Protein AF-J0LMC0-F1 (afdb_monomer)

Secondary structure (DSSP, 8-state):
------HHHHHHHHHHHHHHHHHHHHHHHHHHHHHHT-EEEEEEETTEEEEEEE--SSHHHHHHHTT-PPPTT-EEEETTTTS--TT-EEEEE--EEEEEEETTEEEEEEE--SBHHHHHHHHHTT-SS-S-EEEE--S-TTTGGGT-BS-SSS-EEEEETTEEEEES--SSBHHHHHHHTT-PPPTT-EEEEEEETTEEEEEEE-EEEEEEEEEEEEPPPEEEEEEEEEETT-EEEEE--B-EEEEEEEEEEEETTEEEEEEEEEEEEEEPPBPEEEEEEEE------PPPPP------------------------------------------------TTTHHHHHHHHHHHHHHHHHHHHHHHHHHHHHHHHHHHHHHHHHHHHHHHHHHHHHHT--BT--HHHHHHHHHHHHHHTT--THHHHHHHHHHHHHHTT-TT-B-TTT--BTTTTBSSGGGGGGT-TTTTTBHHHHHHHHHHHHHHHHSSHHHHHHHHHHHS--

Sequence (506 aa):
MARRWTPQRFIRNRRLRIIVCAAVTVLAAIIAFCTVSVKTVKLSYNGKVSTVHTTAVTAQGMLREQGIRTKTHDFITSDSGDILSNGSTVTVRTAYQSTITIDGQVVNFWTYATDASQILSFFKQNEENAVKVSVDINNIYNTLTGGFTISSRGSAYLQVDGQKIKIDDGNTTAAAVLDAHSIQLGKDDRVNVIQSSGETILRVQRVSYTTSTKQVPLPYATQYVEDPSLDEGVRTVSQAGKEGSEIQTFRNVVVDGAVESSVMVKQAVTSYAVNEVITIGTKKKQEPQAAAPKTDDTSKNTGAQPTPSAGPSQDPQPSSSPSGPSGPSQPSQSGKPDKLADGKNQDTAKKAEADRKAEAAKKAEEQRKAAEEKQKKEAVEKARRDAAEAQKKQAQQQAGSTWHATPAQARIYGQAAAAQYGWTGNEWQAVAWLFNKESGWRWDASNRSSGAYGIPQALPGSKMATSGADWHDNAATQINWGLNYIKNRYGTPSKAKAFHLTHNWY

Nearest PDB structures (foldseek):
  5e27-assembly2_B  TM=4.060E-01  e=3.311E-10  Mycobacterium tuberculosis
  6oh1-assembly1_A  TM=6.834E-01  e=1.426E-06  Streptococcus pneumoniae
  4fzq-assembly1_F  TM=7.557E-01  e=1.384E-05  Streptococcus suis 98HAH33
  3eo5-assembly1_A  TM=4.902E-01  e=4.321E-06  Mycobacterium tuberculosis
  4fum-assembly1_A-2  TM=5.889E-01  e=5.103E-06  Staphylococcus epidermidis RP62A

Structure (mmCIF, N/CA/C/O backbone):
data_AF-J0LMC0-F1
#
_entry.id   AF-J0LMC0-F1
#
loop_
_atom_site.group_PDB
_atom_site.id
_atom_site.type_symbol
_atom_site.label_atom_id
_atom_site.label_alt_id
_atom_site.label_comp_id
_atom_site.label_asym_id
_atom_site.label_entity_id
_atom_site.label_seq_id
_atom_site.pdbx_PDB_ins_code
_atom_site.Cartn_x
_atom_site.Cartn_y
_atom_site.Cartn_z
_atom_site.occupancy
_atom_site.B_iso_or_equiv
_atom_site.auth_seq_id
_atom_site.auth_comp_id
_atom_site.auth_asym_id
_atom_site.auth_atom_id
_atom_site.pdbx_PDB_model_num
ATOM 1 N N . MET A 1 1 ? -38.983 -61.333 68.456 1.00 45.31 1 MET A N 1
ATOM 2 C CA . MET A 1 1 ? -37.759 -61.169 67.635 1.00 45.31 1 MET A CA 1
ATOM 3 C C . MET A 1 1 ? -37.323 -59.705 67.641 1.00 45.31 1 MET A C 1
ATOM 5 O O . MET A 1 1 ? -37.852 -58.909 66.875 1.00 45.31 1 MET A O 1
ATOM 9 N N . ALA A 1 2 ? -36.406 -59.323 68.535 1.00 46.19 2 ALA A N 1
ATOM 10 C CA . ALA A 1 2 ? -35.878 -57.961 68.600 1.00 46.19 2 ALA A CA 1
ATOM 11 C C . ALA A 1 2 ? -34.894 -57.730 67.438 1.00 46.19 2 ALA A C 1
ATOM 13 O O . ALA A 1 2 ? -33.805 -58.306 67.413 1.00 46.19 2 ALA A O 1
ATOM 14 N N . ARG A 1 3 ? -35.280 -56.914 66.446 1.00 56.12 3 ARG A N 1
ATOM 15 C CA . ARG A 1 3 ? -34.370 -56.483 65.373 1.00 56.12 3 ARG A CA 1
ATOM 16 C C . ARG A 1 3 ? -33.271 -55.626 66.002 1.00 56.12 3 ARG A C 1
ATOM 18 O O . ARG A 1 3 ? -33.519 -54.484 66.372 1.00 56.12 3 ARG A O 1
ATOM 25 N N . ARG A 1 4 ? -32.061 -56.181 66.134 1.00 55.47 4 ARG A N 1
ATOM 26 C CA . ARG A 1 4 ? -30.864 -55.447 66.569 1.00 55.47 4 ARG A CA 1
ATOM 27 C C . ARG A 1 4 ? -30.650 -54.252 65.635 1.00 55.47 4 ARG A C 1
ATOM 29 O O . ARG A 1 4 ? -30.302 -54.415 64.467 1.00 55.47 4 ARG A O 1
ATOM 36 N N . TRP A 1 5 ? -30.903 -53.054 66.149 1.00 55.53 5 TRP A N 1
ATOM 37 C CA . TRP A 1 5 ? -30.676 -51.790 65.461 1.00 55.53 5 TRP A CA 1
ATOM 38 C C . TRP A 1 5 ? -29.162 -51.579 65.343 1.00 55.53 5 TRP A C 1
ATOM 40 O O . TRP A 1 5 ? -28.503 -51.216 66.309 1.00 55.53 5 TRP A O 1
ATOM 50 N N . THR A 1 6 ? -28.573 -51.904 64.189 1.00 61.72 6 THR A N 1
ATOM 51 C CA . THR A 1 6 ? -27.121 -51.773 63.981 1.00 61.72 6 THR A CA 1
ATOM 52 C C . THR A 1 6 ? -26.752 -50.308 63.695 1.00 61.72 6 THR A C 1
ATOM 54 O O . THR A 1 6 ? -27.121 -49.811 62.620 1.00 61.72 6 THR A O 1
ATOM 57 N N . PRO A 1 7 ? -25.971 -49.628 64.560 1.00 65.62 7 PRO A N 1
ATOM 58 C CA . PRO A 1 7 ? -25.590 -48.217 64.390 1.00 65.62 7 PRO A CA 1
ATOM 59 C C . PRO A 1 7 ? -24.841 -47.946 63.077 1.00 65.62 7 PRO A C 1
ATOM 61 O O . PRO A 1 7 ? -24.946 -46.869 62.494 1.00 65.62 7 PRO A O 1
ATOM 64 N N . GLN A 1 8 ? -24.135 -48.952 62.553 1.00 66.94 8 GLN A N 1
ATOM 65 C CA . GLN A 1 8 ? -23.364 -48.854 61.312 1.00 66.94 8 GLN A CA 1
ATOM 66 C C . GLN A 1 8 ? -24.222 -48.543 60.077 1.00 66.94 8 GLN A C 1
ATOM 68 O O . GLN A 1 8 ? -23.805 -47.743 59.241 1.00 66.94 8 GLN A O 1
ATOM 73 N N . ARG A 1 9 ? -25.433 -49.112 59.950 1.00 70.81 9 ARG A N 1
ATOM 74 C CA . ARG A 1 9 ? -26.326 -48.814 58.811 1.00 70.81 9 ARG A CA 1
ATOM 75 C C . ARG A 1 9 ? -26.867 -47.387 58.882 1.00 70.81 9 ARG A C 1
ATOM 77 O O . ARG A 1 9 ? -26.968 -46.724 57.853 1.00 70.81 9 ARG A O 1
ATOM 84 N N . PHE A 1 10 ? -27.155 -46.899 60.087 1.00 72.81 10 PHE A N 1
ATOM 85 C CA . PHE A 1 10 ? -27.619 -45.532 60.308 1.00 72.81 10 PHE A CA 1
ATOM 86 C C . PHE A 1 10 ? -26.517 -44.508 60.000 1.00 72.81 10 PHE A C 1
ATOM 88 O O . PHE A 1 10 ? -26.744 -43.557 59.253 1.00 72.8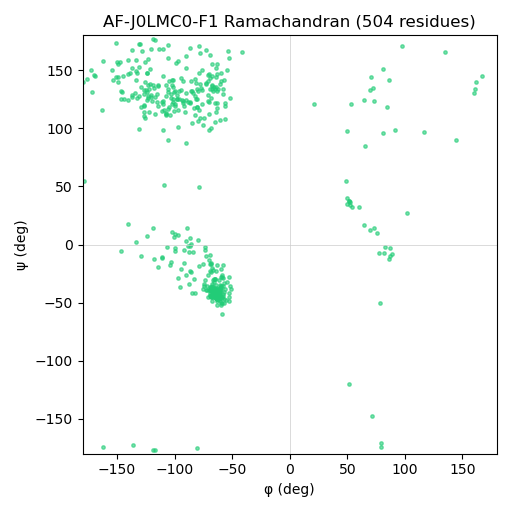1 10 PHE A O 1
ATOM 95 N N . ILE A 1 11 ? -25.292 -44.754 60.477 1.00 78.69 11 ILE A N 1
ATOM 96 C CA . ILE A 1 11 ? -24.120 -43.914 60.190 1.00 78.69 11 ILE A CA 1
ATOM 97 C C . ILE A 1 11 ? -23.784 -43.933 58.693 1.00 78.69 11 ILE A C 1
ATOM 99 O O . ILE A 1 11 ? -23.538 -42.876 58.113 1.00 78.69 11 ILE A O 1
ATOM 103 N N . ARG A 1 12 ? -23.830 -45.103 58.039 1.00 78.81 12 ARG A N 1
ATOM 104 C CA . ARG A 1 12 ? -23.598 -45.233 56.593 1.00 78.81 12 ARG A CA 1
ATOM 105 C C . ARG A 1 12 ? -24.632 -44.457 55.780 1.00 78.81 12 ARG A C 1
ATOM 107 O O . ARG A 1 12 ? -24.248 -43.688 54.909 1.00 78.81 12 ARG A O 1
ATOM 114 N N . ASN A 1 13 ? -25.918 -44.592 56.098 1.00 80.69 13 ASN A N 1
ATOM 115 C CA . ASN A 1 13 ? -26.983 -43.877 55.392 1.00 80.69 13 ASN A CA 1
ATOM 116 C C . ASN A 1 13 ? -26.928 -42.361 55.646 1.00 80.69 13 ASN A C 1
ATOM 118 O O . ASN A 1 13 ? -27.198 -41.583 54.736 1.00 80.69 13 ASN A O 1
ATOM 122 N N . ARG A 1 14 ? -26.527 -41.923 56.849 1.00 83.94 14 ARG A N 1
ATOM 123 C CA . ARG A 1 14 ? -26.292 -40.504 57.159 1.00 83.94 14 ARG A CA 1
ATOM 124 C C . ARG A 1 14 ? -25.107 -39.941 56.370 1.00 83.94 14 ARG A C 1
ATOM 126 O O . ARG A 1 14 ? -25.241 -38.876 55.781 1.00 83.94 14 ARG A O 1
ATOM 133 N N . ARG A 1 15 ? -23.981 -40.660 56.303 1.00 87.06 15 ARG A N 1
ATOM 134 C CA . ARG A 1 15 ? -22.820 -40.275 55.478 1.00 87.06 15 ARG A CA 1
ATOM 135 C C . ARG A 1 15 ? -23.180 -40.221 53.995 1.00 87.06 15 ARG A C 1
ATOM 137 O O . ARG A 1 15 ? -22.824 -39.255 53.337 1.00 87.06 15 ARG A O 1
ATOM 144 N N . LEU A 1 16 ? -23.948 -41.193 53.499 1.00 86.38 16 LEU A N 1
ATOM 145 C CA . LEU A 1 16 ? -24.419 -41.207 52.113 1.00 86.38 16 LEU A CA 1
ATOM 146 C C . LEU A 1 16 ? -25.299 -39.986 51.804 1.00 86.38 16 LEU A C 1
ATOM 148 O O . LEU A 1 16 ? -25.080 -39.324 50.801 1.00 86.38 16 LEU A O 1
ATOM 152 N N . ARG A 1 17 ? -26.241 -39.634 52.692 1.00 90.06 17 ARG A N 1
ATOM 153 C CA . ARG A 1 17 ? -27.080 -38.429 52.544 1.00 90.06 17 ARG A CA 1
ATOM 154 C C . ARG A 1 17 ? -26.260 -37.140 52.551 1.00 90.06 17 ARG A C 1
ATOM 156 O O . ARG A 1 17 ? -26.546 -36.252 51.762 1.00 90.06 17 ARG A O 1
ATOM 163 N N . ILE A 1 18 ? -25.239 -37.046 53.405 1.00 88.94 18 ILE A N 1
ATOM 164 C CA . ILE A 1 18 ? -24.339 -35.883 53.448 1.00 88.94 18 ILE A CA 1
ATOM 165 C C . ILE A 1 18 ? -23.537 -35.775 52.147 1.00 88.94 18 ILE A C 1
ATOM 167 O O . ILE A 1 18 ? -23.462 -34.691 51.582 1.00 88.94 18 ILE A O 1
ATOM 171 N N . ILE A 1 19 ? -22.992 -36.888 51.645 1.00 91.75 19 ILE A N 1
ATOM 172 C CA . ILE A 1 19 ? -22.254 -36.921 50.374 1.00 91.75 19 ILE A CA 1
ATOM 173 C C . ILE A 1 19 ? -23.170 -36.534 49.209 1.00 91.75 19 ILE A C 1
ATOM 175 O O . ILE A 1 19 ? -22.777 -35.728 48.375 1.00 91.75 19 ILE A O 1
ATOM 179 N N . VAL A 1 20 ? -24.400 -37.054 49.172 1.00 92.88 20 VAL A N 1
ATOM 180 C CA . VAL A 1 20 ? -25.385 -36.704 48.139 1.00 92.88 20 VAL A CA 1
ATOM 181 C C . VAL A 1 20 ? -25.760 -35.224 48.220 1.00 92.88 20 VAL A C 1
ATOM 183 O O . VAL A 1 20 ? -25.728 -34.550 47.198 1.00 92.88 20 VAL A O 1
ATOM 186 N N . CYS A 1 21 ? -26.043 -34.681 49.409 1.00 91.12 21 CYS A N 1
ATOM 187 C CA . CYS A 1 21 ? -26.311 -33.248 49.564 1.00 91.12 21 CYS A CA 1
ATOM 188 C C . CYS A 1 21 ? -25.119 -32.388 49.131 1.00 91.12 21 CYS A C 1
ATOM 190 O O . CYS A 1 21 ? -25.324 -31.411 48.420 1.00 91.12 21 CYS A O 1
ATOM 192 N N . ALA A 1 22 ? -23.893 -32.755 49.514 1.00 91.94 22 ALA A N 1
ATOM 193 C CA . ALA A 1 22 ? -22.687 -32.035 49.113 1.00 91.94 22 ALA A CA 1
ATOM 194 C C . ALA A 1 22 ? -22.458 -32.098 47.593 1.00 91.94 22 ALA A C 1
ATOM 196 O O . ALA A 1 22 ? -22.096 -31.100 46.979 1.00 91.94 22 ALA A O 1
ATOM 197 N N . ALA A 1 23 ? -22.710 -33.248 46.966 1.00 91.94 23 ALA A N 1
ATOM 198 C CA . ALA A 1 23 ? -22.620 -33.387 45.518 1.00 91.94 23 ALA A CA 1
ATOM 199 C C . ALA A 1 23 ? -23.670 -32.523 44.801 1.00 91.94 23 ALA A C 1
ATOM 201 O O . ALA A 1 23 ? -23.342 -31.850 43.829 1.00 91.94 23 ALA A O 1
ATOM 202 N N . VAL A 1 24 ? -24.910 -32.490 45.301 1.00 94.00 24 VAL A N 1
ATOM 203 C CA . VAL A 1 24 ? -25.993 -31.675 44.730 1.00 94.00 24 VAL A CA 1
ATOM 204 C C . VAL A 1 24 ? -25.713 -30.180 44.882 1.00 94.00 24 VAL A C 1
ATOM 206 O O . VAL A 1 24 ? -25.931 -29.435 43.931 1.00 94.00 24 VAL A O 1
ATOM 209 N N . THR A 1 25 ? -25.198 -29.719 46.027 1.00 92.62 25 THR A N 1
ATOM 210 C CA . THR A 1 25 ? -24.855 -28.299 46.210 1.00 92.62 25 THR A CA 1
ATOM 211 C C . THR A 1 25 ? -23.680 -27.874 45.339 1.00 92.62 25 THR A C 1
ATOM 213 O O . THR A 1 25 ? -23.728 -26.794 44.757 1.00 92.62 25 THR A O 1
ATOM 216 N N . VAL A 1 26 ? -22.661 -28.725 45.184 1.00 92.56 26 VAL A N 1
ATOM 217 C CA . VAL A 1 26 ? -21.556 -28.474 44.248 1.00 92.56 26 VAL A CA 1
ATOM 218 C C . VAL A 1 26 ? -22.074 -28.414 42.811 1.00 92.56 26 VAL A C 1
ATOM 220 O O . VAL A 1 26 ? -21.742 -27.479 42.088 1.00 92.56 26 VAL A O 1
ATOM 223 N N . LEU A 1 27 ? -22.940 -29.347 42.405 1.00 90.94 27 LEU A N 1
ATOM 224 C CA . LEU A 1 27 ? -23.525 -29.348 41.063 1.00 90.94 27 LEU A CA 1
ATOM 225 C C . LEU A 1 27 ? -24.373 -28.090 40.812 1.00 90.94 27 LEU A C 1
ATOM 227 O O . LEU A 1 27 ? -24.242 -27.460 39.767 1.00 90.94 27 LEU A O 1
ATOM 231 N N . ALA A 1 28 ? -25.199 -27.686 41.781 1.00 86.88 28 ALA A N 1
ATOM 232 C CA . ALA A 1 28 ? -26.011 -26.474 41.697 1.00 86.88 28 ALA A CA 1
ATOM 233 C C . ALA A 1 28 ? -25.149 -25.204 41.618 1.00 86.88 28 ALA A C 1
ATOM 235 O O . ALA A 1 28 ? -25.452 -24.310 40.830 1.00 86.88 28 ALA A O 1
ATOM 236 N N . ALA A 1 29 ? -24.049 -25.141 42.376 1.00 83.31 29 ALA A N 1
ATOM 237 C CA . ALA A 1 29 ? -23.098 -24.034 42.315 1.00 83.31 29 ALA A CA 1
ATOM 238 C C . ALA A 1 29 ? -22.374 -23.967 40.960 1.00 83.31 29 ALA A C 1
ATOM 240 O O . ALA A 1 29 ? -22.221 -22.879 40.412 1.00 83.31 29 ALA A O 1
ATOM 241 N N . ILE A 1 30 ? -21.988 -25.114 40.386 1.00 81.50 30 ILE A N 1
ATOM 242 C CA . ILE A 1 30 ? -21.389 -25.186 39.044 1.00 81.50 30 ILE A CA 1
ATOM 243 C C . ILE A 1 30 ? -22.389 -24.706 37.986 1.00 81.50 30 ILE A C 1
ATOM 245 O O . ILE A 1 30 ? -22.041 -23.868 37.160 1.00 81.50 30 ILE A O 1
ATOM 249 N N . ILE A 1 31 ? -23.640 -25.176 38.034 1.00 78.81 31 ILE A N 1
ATOM 250 C CA . ILE A 1 31 ? -24.689 -24.763 37.088 1.00 78.81 31 ILE A CA 1
ATOM 251 C C . ILE A 1 31 ? -24.953 -23.255 37.198 1.00 78.81 31 ILE A C 1
ATOM 253 O O . ILE A 1 31 ? -24.987 -22.575 36.175 1.00 78.81 31 ILE A O 1
ATOM 257 N N . ALA A 1 32 ? -25.082 -22.716 38.415 1.00 76.38 32 ALA A N 1
ATOM 258 C CA . ALA A 1 32 ? -25.272 -21.283 38.643 1.00 76.38 32 ALA A CA 1
ATOM 259 C C . ALA A 1 32 ? -24.072 -20.446 38.162 1.00 76.38 32 ALA A C 1
ATOM 261 O O . ALA A 1 32 ? -24.250 -19.392 37.559 1.00 76.38 32 ALA A O 1
ATOM 262 N N . PHE A 1 33 ? -22.843 -20.922 38.372 1.00 75.25 33 PHE A N 1
ATOM 263 C CA . PHE A 1 33 ? -21.643 -20.255 37.869 1.00 75.25 33 PHE A CA 1
ATOM 264 C C . PHE A 1 33 ? -21.599 -20.249 36.334 1.00 75.25 33 PHE A C 1
ATOM 266 O O . PHE A 1 33 ? -21.325 -19.212 35.728 1.00 75.25 33 PHE A O 1
ATOM 273 N N . CYS A 1 34 ? -21.927 -21.373 35.688 1.00 67.06 34 CYS A N 1
ATOM 274 C CA . CYS A 1 34 ? -21.965 -21.480 34.230 1.00 67.06 34 CYS A CA 1
ATOM 275 C C . CYS A 1 34 ? -23.025 -20.568 33.597 1.00 67.06 34 CYS A C 1
ATOM 277 O O . CYS A 1 34 ? -22.752 -19.974 32.557 1.00 67.06 34 CYS A O 1
ATOM 279 N N . THR A 1 35 ? -24.201 -20.406 34.214 1.00 65.50 35 THR A N 1
ATOM 280 C CA . THR A 1 35 ? -25.257 -19.528 33.680 1.00 65.50 35 THR A CA 1
ATOM 281 C C . THR A 1 35 ? -24.954 -18.044 33.886 1.00 65.50 35 THR A C 1
ATOM 283 O O . THR A 1 35 ? -25.177 -17.257 32.970 1.00 65.50 35 THR A O 1
ATOM 286 N N . VAL A 1 36 ? -24.379 -17.651 35.029 1.00 65.06 36 VAL A N 1
ATOM 287 C CA . VAL A 1 36 ? -23.968 -16.254 35.294 1.00 65.06 36 VAL A CA 1
ATOM 288 C C . VAL A 1 36 ? -22.775 -15.829 34.425 1.00 65.06 36 VAL A C 1
ATOM 290 O O . VAL A 1 36 ? -22.585 -14.645 34.157 1.00 65.06 36 VAL A O 1
ATOM 293 N N . SER A 1 37 ? -21.983 -16.784 33.937 1.00 75.88 37 SER A N 1
ATOM 294 C CA . SER A 1 37 ? -20.810 -16.507 33.097 1.00 75.88 37 SER A CA 1
ATOM 295 C C . SER A 1 37 ? -21.149 -16.114 31.654 1.00 75.88 37 SER A C 1
ATOM 297 O O . SER A 1 37 ? -20.278 -15.576 30.956 1.00 75.88 37 SER A O 1
ATOM 299 N N . VAL A 1 38 ? -22.380 -16.382 31.198 1.00 85.44 38 VAL A N 1
ATOM 300 C CA . VAL A 1 38 ? -22.833 -16.055 29.840 1.00 85.44 38 VAL A CA 1
ATOM 301 C C . VAL A 1 38 ? -23.119 -14.561 29.745 1.00 85.44 38 VAL A C 1
ATOM 303 O O . VAL A 1 38 ? -23.972 -14.014 30.439 1.00 85.44 38 VAL A O 1
ATOM 306 N N . LYS A 1 39 ? -22.408 -13.898 28.840 1.00 89.38 39 LYS A N 1
ATOM 307 C CA . LYS A 1 39 ? -22.539 -12.475 28.536 1.00 89.38 39 LYS A CA 1
ATOM 308 C C . LYS A 1 39 ? -23.261 -12.325 27.211 1.00 89.38 39 LYS A C 1
ATOM 310 O O . LYS A 1 39 ? -22.996 -13.064 26.267 1.00 89.38 39 LYS A O 1
ATOM 315 N N . THR A 1 40 ? -24.139 -11.339 27.134 1.00 92.56 40 THR A N 1
ATOM 316 C CA . THR A 1 40 ? -24.761 -10.891 25.890 1.00 92.56 40 THR A CA 1
ATOM 317 C C . THR A 1 40 ? -23.979 -9.693 25.376 1.00 92.56 40 THR A C 1
ATOM 319 O O . THR A 1 40 ? -23.939 -8.660 26.035 1.00 92.56 40 THR A O 1
ATOM 322 N N . VAL A 1 41 ? -23.340 -9.822 24.222 1.00 94.38 41 VAL A N 1
ATOM 323 C CA . VAL A 1 41 ? -22.430 -8.825 23.647 1.00 94.38 41 VAL A CA 1
ATOM 324 C C . VAL A 1 41 ? -22.956 -8.406 22.277 1.00 94.38 41 VAL A C 1
ATOM 326 O O . VAL A 1 41 ? -23.401 -9.239 21.487 1.00 94.38 41 VAL A O 1
ATOM 329 N N . LYS A 1 42 ? -22.914 -7.110 21.969 1.00 95.31 42 LYS A N 1
ATOM 330 C CA . LYS A 1 42 ? -23.174 -6.599 20.620 1.00 95.31 42 LYS A CA 1
ATOM 331 C C . LYS A 1 42 ? -21.895 -6.716 19.799 1.00 95.31 42 LYS A C 1
ATOM 333 O O . LYS A 1 42 ? -20.897 -6.081 20.120 1.00 95.31 42 LYS A O 1
ATOM 338 N N . LEU A 1 43 ? -21.924 -7.499 18.730 1.00 92.06 43 LEU A N 1
ATOM 339 C CA . LEU A 1 43 ? -20.841 -7.599 17.761 1.00 92.06 43 LEU A CA 1
ATOM 340 C C . LEU A 1 43 ? -21.176 -6.749 16.532 1.00 92.06 43 LEU A C 1
ATOM 342 O O . LEU A 1 43 ? -22.113 -7.064 15.802 1.00 92.06 43 LEU A O 1
ATOM 346 N N . SER A 1 44 ? -20.392 -5.700 16.289 1.00 84.38 44 SER A N 1
ATOM 347 C CA . SER A 1 44 ? -20.369 -4.955 15.028 1.00 84.38 44 SER A CA 1
ATOM 348 C C . SER A 1 44 ? -19.218 -5.478 14.172 1.00 84.38 44 SER A C 1
ATOM 350 O O . SER A 1 44 ? -18.064 -5.149 14.431 1.00 84.38 44 SER A O 1
ATOM 352 N N . TYR A 1 45 ? -19.513 -6.327 13.187 1.00 82.31 45 TYR A N 1
ATOM 353 C CA . TYR A 1 45 ? -18.524 -6.928 12.289 1.00 82.31 45 TYR A CA 1
ATOM 354 C C . TYR A 1 45 ? -18.640 -6.305 10.895 1.00 82.31 45 TYR A C 1
ATOM 356 O O . TYR A 1 45 ? -19.653 -6.484 10.220 1.00 82.31 45 TYR A O 1
ATOM 364 N N . ASN A 1 46 ? -17.624 -5.542 10.474 1.00 67.88 46 ASN A N 1
ATOM 365 C CA . ASN A 1 46 ? -17.607 -4.797 9.203 1.00 67.88 46 ASN A CA 1
ATOM 366 C C . ASN A 1 46 ? -18.873 -3.946 8.979 1.00 67.88 46 ASN A C 1
ATOM 368 O O . ASN A 1 46 ? -19.426 -3.894 7.887 1.00 67.88 46 ASN A O 1
ATOM 372 N N . GLY A 1 47 ? -19.368 -3.306 10.045 1.00 69.25 47 GLY A N 1
ATOM 373 C CA . GLY A 1 47 ? -20.566 -2.459 10.012 1.00 69.25 47 GLY A CA 1
ATOM 374 C C . GLY A 1 47 ? -21.893 -3.204 10.201 1.00 69.25 47 GLY A C 1
ATOM 375 O O . GLY A 1 47 ? -22.902 -2.566 10.495 1.00 69.25 47 GLY A O 1
ATOM 376 N N . LYS A 1 48 ? -21.910 -4.541 10.122 1.00 74.44 48 LYS A N 1
ATOM 377 C CA . LYS A 1 48 ? -23.101 -5.346 10.421 1.00 74.44 48 LYS A CA 1
ATOM 378 C C . LYS A 1 48 ? -23.181 -5.646 11.916 1.00 74.44 48 LYS A C 1
ATOM 380 O O . LYS A 1 48 ? -22.268 -6.245 12.481 1.00 74.44 48 LYS A O 1
ATOM 385 N N . VAL A 1 49 ? -24.286 -5.259 12.552 1.00 87.94 49 VAL A N 1
ATOM 386 C CA . VAL A 1 49 ? -24.504 -5.458 13.993 1.00 87.94 49 VAL A CA 1
ATOM 387 C C . VAL A 1 49 ? -25.287 -6.746 14.248 1.00 87.94 49 VAL A C 1
ATOM 389 O O . VAL A 1 49 ? -26.307 -7.002 13.613 1.00 87.94 49 VAL A O 1
ATOM 392 N N . SER A 1 50 ? -24.816 -7.547 15.199 1.00 88.50 50 SER A N 1
ATOM 393 C CA . SER A 1 50 ? -25.464 -8.769 15.687 1.00 88.50 50 SER A CA 1
ATOM 394 C C . SER A 1 50 ? -25.318 -8.894 17.203 1.00 88.50 50 SER A C 1
ATOM 396 O O . SER A 1 50 ? -24.420 -8.295 17.796 1.00 88.50 50 SER A O 1
ATOM 398 N N . THR A 1 51 ? -26.187 -9.679 17.833 1.00 94.56 51 THR A N 1
ATOM 399 C CA . THR A 1 51 ? -26.078 -10.026 19.254 1.00 94.56 51 THR A CA 1
ATOM 400 C C . THR A 1 51 ? -25.484 -11.420 19.396 1.00 94.56 51 THR A C 1
ATOM 402 O O . THR A 1 51 ? -25.934 -12.357 18.741 1.00 94.56 51 THR A O 1
ATOM 405 N N . VAL A 1 52 ? -24.478 -11.546 20.257 1.00 92.00 52 VAL A N 1
ATOM 406 C CA . VAL A 1 52 ? -23.734 -12.779 20.512 1.00 92.00 52 VAL A CA 1
ATOM 407 C C . VAL A 1 52 ? -23.814 -13.115 21.995 1.00 92.00 52 VAL A C 1
ATOM 409 O O . VAL A 1 52 ? -23.644 -12.241 22.845 1.00 92.00 52 VAL A O 1
ATOM 412 N N . HIS A 1 53 ? -24.031 -14.389 22.309 1.00 91.88 53 HIS A N 1
ATOM 413 C CA . HIS A 1 53 ? -23.876 -14.910 23.663 1.00 91.88 53 HIS A CA 1
ATOM 414 C C . HIS A 1 53 ? -22.523 -15.609 23.780 1.00 91.88 53 HIS A C 1
ATOM 416 O O . HIS A 1 53 ? -22.158 -16.389 22.905 1.00 91.88 53 HIS A O 1
ATOM 422 N N . THR A 1 54 ? -21.766 -15.300 24.829 1.00 90.25 54 THR A N 1
ATOM 423 C CA . THR A 1 54 ? -20.403 -15.815 25.002 1.00 90.25 54 THR A CA 1
ATOM 424 C C . THR A 1 54 ? -20.057 -15.977 26.472 1.00 90.25 54 THR A C 1
ATOM 426 O O . THR A 1 54 ? -20.435 -15.156 27.308 1.00 90.25 54 THR A O 1
ATOM 429 N N . THR A 1 55 ? -19.288 -17.009 26.802 1.00 89.50 55 THR A N 1
ATOM 430 C CA . THR A 1 55 ? -18.660 -17.127 28.128 1.00 89.50 55 THR A CA 1
ATOM 431 C C . THR A 1 55 ? -17.259 -16.519 28.165 1.00 89.50 55 THR A C 1
ATOM 433 O O . THR A 1 55 ? -16.646 -16.445 29.230 1.00 89.50 55 THR A O 1
ATOM 436 N N . ALA A 1 56 ? -16.735 -16.064 27.022 1.00 88.38 56 ALA A N 1
ATOM 437 C CA . ALA A 1 56 ? -15.381 -15.549 26.912 1.00 88.38 56 ALA A CA 1
ATOM 438 C C . ALA A 1 56 ? -15.135 -14.342 27.827 1.00 88.38 56 ALA A C 1
ATOM 440 O O . ALA A 1 56 ? -16.020 -13.526 28.102 1.00 88.38 56 ALA A O 1
ATOM 441 N N . VAL A 1 57 ? -13.894 -14.240 28.304 1.00 87.19 57 VAL A N 1
ATOM 442 C CA . VAL A 1 57 ? -13.428 -13.114 29.125 1.00 87.19 57 VAL A CA 1
ATOM 443 C C . VAL A 1 57 ? -13.015 -11.931 28.251 1.00 87.19 57 VAL A C 1
ATOM 445 O O . VAL A 1 57 ? -13.163 -10.799 28.678 1.00 87.19 57 VAL A O 1
ATOM 448 N N . THR A 1 58 ? -12.533 -12.165 27.027 1.00 88.25 58 THR A N 1
ATOM 449 C CA . THR A 1 58 ? -11.978 -11.120 26.150 1.00 88.25 58 THR A CA 1
ATOM 450 C C . THR A 1 58 ? -12.658 -11.099 24.784 1.00 88.25 58 THR A C 1
ATOM 452 O O . THR A 1 58 ? -13.171 -12.126 24.327 1.00 88.25 58 THR A O 1
ATOM 455 N N . ALA A 1 59 ? -12.599 -9.953 24.094 1.00 88.12 59 ALA A N 1
ATOM 456 C CA . ALA A 1 59 ? -13.106 -9.797 22.726 1.00 88.12 59 ALA A CA 1
ATOM 457 C C . ALA A 1 59 ? -12.524 -10.860 21.781 1.00 88.12 59 ALA A C 1
ATOM 459 O O . ALA A 1 59 ? -13.262 -11.526 21.061 1.00 88.12 59 ALA A O 1
ATOM 460 N N . GLN A 1 60 ? -11.213 -11.105 21.850 1.00 83.69 60 GLN A N 1
ATOM 461 C CA . GLN A 1 60 ? -10.552 -12.129 21.038 1.00 83.69 60 GLN A CA 1
ATOM 462 C C . GLN A 1 60 ? -11.067 -13.546 21.338 1.00 83.69 60 GLN A C 1
ATOM 464 O O . GLN A 1 60 ? -11.201 -14.368 20.433 1.00 83.69 60 GLN A O 1
ATOM 469 N N . GLY A 1 61 ? -11.326 -13.849 22.615 1.00 85.56 61 GLY A N 1
ATOM 470 C CA . GLY A 1 61 ? -11.904 -15.124 23.032 1.00 85.56 61 GLY A CA 1
ATOM 471 C C . GLY A 1 61 ? -13.299 -15.326 22.448 1.00 85.56 61 GLY A C 1
ATOM 472 O O . GLY A 1 61 ? -13.557 -16.372 21.859 1.00 85.56 61 GLY A O 1
ATOM 473 N N . MET A 1 62 ? -14.145 -14.296 22.529 1.00 92.75 62 MET A N 1
ATOM 474 C CA . MET A 1 62 ? -15.488 -14.317 21.951 1.00 92.75 62 MET A CA 1
ATOM 475 C C . MET A 1 62 ? -15.438 -14.530 20.435 1.00 92.75 62 MET A C 1
ATOM 477 O O . MET A 1 62 ? -16.166 -15.364 19.910 1.00 92.75 62 MET A O 1
ATOM 481 N N . LEU A 1 63 ? -14.564 -13.816 19.718 1.00 89.56 63 LEU A N 1
ATOM 482 C CA . LEU A 1 63 ? -14.453 -13.959 18.261 1.00 89.56 63 LEU A CA 1
ATOM 483 C C . LEU A 1 63 ? -14.064 -15.385 17.853 1.00 89.56 63 LEU A C 1
ATOM 485 O O . LEU A 1 63 ? -14.634 -15.921 16.906 1.00 89.56 63 LEU A O 1
ATOM 489 N N . ARG A 1 64 ? -13.169 -16.037 18.609 1.00 86.81 64 ARG A N 1
ATOM 490 C CA . ARG A 1 64 ? -12.823 -17.452 18.399 1.00 86.81 64 ARG A CA 1
ATOM 491 C C . ARG A 1 64 ? -13.999 -18.394 18.648 1.00 86.81 64 ARG A C 1
ATOM 493 O O . ARG A 1 64 ? -14.189 -19.312 17.858 1.00 86.81 64 ARG A O 1
ATOM 500 N N . GLU A 1 65 ? -14.776 -18.165 19.706 1.00 89.38 65 GLU A N 1
ATOM 501 C CA . GLU A 1 65 ? -15.991 -18.940 20.010 1.00 89.38 65 GLU A CA 1
ATOM 502 C C . GLU A 1 65 ? -17.014 -18.848 18.868 1.00 89.38 65 GLU A C 1
ATOM 504 O O . GLU A 1 65 ? -17.622 -19.845 18.498 1.00 89.38 65 GLU A O 1
ATOM 509 N N . GLN A 1 66 ? -17.126 -17.674 18.241 1.00 88.94 66 GLN A N 1
ATOM 510 C CA . GLN A 1 66 ? -17.976 -17.448 17.067 1.00 88.94 66 GLN A CA 1
ATOM 511 C C . GLN A 1 66 ? -17.355 -17.926 15.741 1.00 88.94 66 GLN A C 1
ATOM 513 O O . GLN A 1 66 ? -17.919 -17.691 14.675 1.00 88.94 66 GLN A O 1
ATOM 518 N N . GLY A 1 67 ? -16.178 -18.562 15.767 1.00 85.88 67 GLY A N 1
ATOM 519 C CA . GLY A 1 67 ? -15.483 -19.029 14.563 1.00 85.88 67 GLY A CA 1
ATOM 520 C C . GLY A 1 67 ? -14.920 -17.911 13.674 1.00 85.88 67 GLY A C 1
ATOM 521 O O . GLY A 1 67 ? -14.499 -18.171 12.546 1.00 85.88 67 GLY A O 1
ATOM 522 N N . ILE A 1 68 ? -14.875 -16.670 14.164 1.00 83.25 68 ILE A N 1
ATOM 523 C CA . ILE A 1 68 ? -14.377 -15.509 13.426 1.00 83.25 68 ILE A CA 1
ATOM 524 C C . ILE A 1 68 ? -12.852 -15.475 13.536 1.00 83.25 68 ILE A C 1
ATOM 526 O O . ILE A 1 68 ? -12.280 -15.221 14.599 1.00 83.25 68 ILE A O 1
ATOM 530 N N . ARG A 1 69 ? -12.173 -15.722 12.412 1.00 77.56 69 ARG A N 1
ATOM 531 C CA . ARG A 1 69 ? -10.712 -15.618 12.319 1.00 77.56 69 ARG A CA 1
ATOM 532 C C . ARG A 1 69 ? -10.301 -14.159 12.146 1.00 77.56 69 ARG A C 1
ATOM 534 O O . ARG A 1 69 ? -10.736 -13.504 11.206 1.00 77.56 69 ARG A O 1
ATOM 541 N N . THR A 1 70 ? -9.432 -13.686 13.029 1.00 75.50 70 THR A N 1
ATOM 542 C CA . THR A 1 70 ? -8.885 -12.324 13.016 1.00 75.50 70 THR A CA 1
ATOM 543 C C . THR A 1 70 ? -7.479 -12.325 12.430 1.00 75.50 70 THR A C 1
ATOM 545 O O . THR A 1 70 ? -6.665 -13.178 12.795 1.00 75.50 70 THR A O 1
ATOM 548 N N . LYS A 1 71 ? -7.176 -11.369 11.557 1.00 70.19 71 LYS A N 1
ATOM 549 C CA . LYS A 1 71 ? -5.828 -11.120 11.030 1.00 70.19 71 LYS A CA 1
ATOM 550 C C . LYS A 1 71 ? -5.086 -10.115 11.913 1.00 70.19 71 LYS A C 1
ATOM 552 O O . LYS A 1 71 ? -5.704 -9.365 12.659 1.00 70.19 71 LYS A O 1
ATOM 557 N N . THR A 1 72 ? -3.761 -10.063 11.781 1.00 59.31 72 THR A N 1
ATOM 558 C CA . THR A 1 72 ? -2.884 -9.176 12.569 1.00 59.31 72 THR A CA 1
ATOM 559 C C . THR A 1 72 ? -3.231 -7.690 12.437 1.00 59.31 72 THR A C 1
ATOM 561 O O . THR A 1 72 ? -3.009 -6.934 13.373 1.00 59.31 72 THR A O 1
ATOM 564 N N . HIS A 1 73 ? -3.792 -7.273 11.300 1.00 59.78 73 HIS A N 1
ATOM 565 C CA . HIS A 1 73 ? -4.106 -5.870 11.022 1.00 59.78 73 HIS A CA 1
ATOM 566 C C . HIS A 1 73 ? -5.580 -5.510 11.253 1.00 59.78 73 HIS A C 1
ATOM 568 O O . HIS A 1 73 ? -5.941 -4.347 11.096 1.00 59.78 73 HIS A O 1
ATOM 574 N N . ASP A 1 74 ? -6.433 -6.476 11.610 1.00 64.94 74 ASP A N 1
ATOM 575 C CA . ASP A 1 74 ? -7.853 -6.213 11.845 1.00 64.94 74 ASP A CA 1
ATOM 576 C C . ASP A 1 74 ? -8.030 -5.308 13.071 1.00 64.94 74 ASP A C 1
ATOM 578 O O . ASP A 1 74 ? -7.427 -5.519 14.124 1.00 64.94 74 ASP A O 1
ATOM 582 N N . PHE A 1 75 ? -8.898 -4.308 12.952 1.00 70.19 75 PHE A N 1
ATOM 583 C CA . PHE A 1 75 ? -9.232 -3.424 14.059 1.00 70.19 75 PHE A CA 1
ATOM 584 C C . PHE A 1 75 ? -10.262 -4.102 14.954 1.00 70.19 75 PHE A C 1
ATOM 586 O O . PHE A 1 75 ? -11.373 -4.398 14.512 1.00 70.19 75 PHE A O 1
ATOM 593 N N . ILE A 1 76 ? -9.904 -4.333 16.215 1.00 80.25 76 ILE A N 1
ATOM 594 C CA . ILE A 1 76 ? -10.775 -4.964 17.205 1.00 80.25 76 ILE A CA 1
ATOM 595 C C . ILE A 1 76 ? -10.790 -4.081 18.444 1.00 80.25 76 ILE A C 1
ATOM 597 O O . ILE A 1 76 ? -9.761 -3.881 19.084 1.00 80.25 76 ILE A O 1
ATOM 601 N N . THR A 1 77 ? -11.962 -3.568 18.803 1.00 78.19 77 THR A N 1
ATOM 602 C CA . THR A 1 77 ? -12.143 -2.790 20.031 1.00 78.19 77 THR A CA 1
ATOM 603 C C . THR A 1 77 ? -13.362 -3.254 20.792 1.00 78.19 77 THR A C 1
ATOM 605 O O . THR A 1 77 ? -14.371 -3.621 20.197 1.00 78.19 77 THR A O 1
ATOM 608 N N . SER A 1 78 ? -13.284 -3.159 22.110 1.00 86.81 78 SER A N 1
ATOM 609 C CA . SER A 1 78 ? -14.400 -3.341 23.027 1.00 86.81 78 SER A CA 1
ATOM 610 C C . SER A 1 78 ? -14.612 -2.033 23.780 1.00 86.81 78 SER A C 1
ATOM 612 O O . SER A 1 78 ? -13.645 -1.436 24.255 1.00 86.81 78 SER A O 1
ATOM 614 N N . ASP A 1 79 ? -15.861 -1.589 23.902 1.00 85.56 79 ASP A N 1
ATOM 615 C CA . ASP A 1 79 ? -16.221 -0.439 24.748 1.00 85.56 79 ASP A CA 1
ATOM 616 C C . ASP A 1 79 ? -15.931 -0.675 26.241 1.00 85.56 79 ASP A C 1
ATOM 618 O O . ASP A 1 79 ? -15.829 0.269 27.018 1.00 85.56 79 ASP A O 1
ATOM 622 N N . SER A 1 80 ? -15.750 -1.938 26.625 1.00 82.75 80 SER A N 1
ATOM 623 C CA . SER A 1 80 ? -15.515 -2.387 27.996 1.00 82.75 80 SER A CA 1
ATOM 624 C C . SER A 1 80 ? -14.031 -2.656 28.285 1.00 82.75 80 SER A C 1
ATOM 626 O O . SER A 1 80 ? -13.688 -3.204 29.330 1.00 82.75 80 SER A O 1
ATOM 628 N N . GLY A 1 81 ? -13.136 -2.293 27.358 1.00 78.69 81 GLY A N 1
ATOM 629 C CA . GLY A 1 81 ? -11.705 -2.583 27.459 1.00 78.69 81 GLY A CA 1
ATOM 630 C C . GLY A 1 81 ? -11.388 -4.070 27.264 1.00 78.69 81 GLY A C 1
ATOM 631 O O . GLY A 1 81 ? -12.064 -4.764 26.501 1.00 78.69 81 GLY A O 1
ATOM 632 N N . ASP A 1 82 ? -10.352 -4.559 27.947 1.00 76.38 82 ASP A N 1
ATOM 633 C CA . ASP A 1 82 ? -9.813 -5.913 27.744 1.00 76.38 82 ASP A CA 1
ATOM 634 C C . ASP A 1 82 ? -10.736 -7.030 28.261 1.00 76.38 82 ASP A C 1
ATOM 636 O O . ASP A 1 82 ? -10.702 -8.154 27.749 1.00 76.38 82 ASP A O 1
ATOM 640 N N . ILE A 1 83 ? -11.579 -6.721 29.253 1.00 84.69 83 ILE A N 1
ATOM 641 C CA . ILE A 1 83 ? -12.508 -7.666 29.878 1.00 84.69 83 ILE A CA 1
ATOM 642 C C . ILE A 1 83 ? -13.926 -7.389 29.377 1.00 84.69 83 ILE A C 1
ATOM 644 O O . ILE A 1 83 ? -14.498 -6.324 29.602 1.00 84.69 83 ILE A O 1
ATOM 648 N N . LEU A 1 84 ? -14.521 -8.378 28.718 1.00 88.81 84 LEU A N 1
ATOM 649 C CA . LEU A 1 84 ? -15.909 -8.325 28.284 1.00 88.81 84 LEU A CA 1
ATOM 650 C C . LEU A 1 84 ? -16.850 -8.393 29.481 1.00 88.81 84 LEU A C 1
ATOM 652 O O . LEU A 1 84 ? -16.734 -9.267 30.342 1.00 88.81 84 LEU A O 1
ATOM 656 N N . SER A 1 85 ? -17.838 -7.509 29.463 1.00 88.56 85 SER A N 1
ATOM 657 C CA . SER A 1 85 ? -18.949 -7.461 30.403 1.00 88.56 85 SER A CA 1
ATOM 658 C C . SER A 1 85 ? -20.262 -7.773 29.681 1.00 88.56 85 SER A C 1
ATOM 660 O O . SER A 1 85 ? -20.334 -7.850 28.453 1.00 88.56 85 SER A O 1
ATOM 662 N N . ASN A 1 86 ? -21.329 -8.006 30.439 1.00 89.12 86 ASN A N 1
ATOM 663 C CA . ASN A 1 86 ? -22.648 -8.134 29.833 1.00 89.12 86 ASN A CA 1
ATOM 664 C C . ASN A 1 86 ? -23.079 -6.780 29.243 1.00 89.12 86 ASN A C 1
ATOM 666 O O . ASN A 1 86 ? -22.973 -5.755 29.908 1.00 89.12 86 ASN A O 1
ATOM 670 N N . GLY A 1 87 ? -23.566 -6.782 28.005 1.00 88.44 87 GLY A N 1
ATOM 671 C CA . GLY A 1 87 ? -23.954 -5.584 27.263 1.00 88.44 87 GLY A CA 1
ATOM 672 C C . GLY A 1 87 ? -22.824 -4.905 26.485 1.00 88.44 87 GLY A C 1
ATOM 673 O O . GLY A 1 87 ? -23.118 -3.945 25.774 1.00 88.44 87 GLY A O 1
ATOM 674 N N . SER A 1 88 ? -21.579 -5.395 26.573 1.00 91.31 88 SER A N 1
ATOM 675 C CA . SER A 1 88 ? -20.434 -4.831 25.844 1.00 91.31 88 SER A CA 1
ATOM 676 C C . SER A 1 88 ? -20.685 -4.745 24.339 1.00 91.31 88 SER A C 1
ATOM 678 O O . SER A 1 88 ? -21.368 -5.591 23.755 1.00 91.31 88 SER A O 1
ATOM 680 N N . THR A 1 89 ? -20.057 -3.768 23.696 1.00 89.88 89 THR A N 1
ATOM 681 C CA . THR A 1 89 ? -20.001 -3.635 22.240 1.00 89.88 89 THR A CA 1
ATOM 682 C C . THR A 1 89 ? -18.594 -3.935 21.754 1.00 89.88 89 THR A C 1
ATOM 684 O O . THR A 1 89 ? -17.650 -3.194 22.026 1.00 89.88 89 THR A O 1
ATOM 687 N N . VAL A 1 90 ? -18.462 -5.007 20.978 1.00 86.94 90 VAL A N 1
ATOM 688 C CA . VAL A 1 90 ? -17.233 -5.364 20.275 1.00 86.94 90 VAL A CA 1
ATOM 689 C C . VAL A 1 90 ? -17.363 -4.924 18.825 1.00 86.94 90 VAL A C 1
ATOM 691 O O . VAL A 1 90 ? -18.241 -5.382 18.098 1.00 86.94 90 VAL A O 1
ATOM 694 N N . THR A 1 91 ? -16.475 -4.036 18.397 1.00 80.06 91 THR A N 1
ATOM 695 C CA . THR A 1 91 ? -16.346 -3.621 17.001 1.00 80.06 91 THR A CA 1
ATOM 696 C C . THR A 1 91 ? -15.162 -4.335 16.380 1.00 80.06 91 THR A C 1
ATOM 698 O O . THR A 1 91 ? -14.046 -4.238 16.886 1.00 80.06 91 THR A O 1
ATOM 701 N N . VAL A 1 92 ? -15.410 -5.027 15.274 1.00 78.19 92 VAL A N 1
ATOM 702 C CA . VAL A 1 92 ? -14.399 -5.666 14.440 1.00 78.19 92 VAL A CA 1
ATOM 703 C C . VAL A 1 92 ? -14.481 -5.078 13.045 1.00 78.19 92 VAL A C 1
ATOM 705 O O . VAL A 1 92 ? -15.550 -5.052 12.432 1.00 78.19 92 VAL A O 1
ATOM 708 N N . ARG A 1 93 ? -13.342 -4.631 12.528 1.00 70.44 93 ARG A N 1
ATOM 709 C CA . ARG A 1 93 ? -13.198 -4.223 11.136 1.00 70.44 93 ARG A CA 1
ATOM 710 C C . ARG A 1 93 ? -12.027 -4.971 10.523 1.00 70.44 93 ARG A C 1
ATOM 712 O O . ARG A 1 93 ? -10.901 -4.870 11.004 1.00 70.44 93 ARG A O 1
ATOM 719 N N . THR A 1 94 ? -12.307 -5.738 9.482 1.00 70.38 94 THR A N 1
ATOM 720 C CA . THR A 1 94 ? -11.300 -6.484 8.739 1.00 70.38 94 THR A CA 1
ATOM 721 C C . THR A 1 94 ? -10.417 -5.506 7.984 1.00 70.38 94 THR A C 1
ATOM 723 O O . THR A 1 94 ? -10.915 -4.674 7.226 1.00 70.38 94 THR A O 1
ATOM 726 N N . ALA A 1 95 ? -9.109 -5.613 8.181 1.00 64.25 95 ALA A N 1
ATOM 727 C CA . ALA A 1 95 ? -8.169 -4.811 7.430 1.00 64.25 95 ALA A CA 1
ATOM 728 C C . ALA A 1 95 ? -7.887 -5.432 6.065 1.00 64.25 95 ALA A C 1
ATOM 730 O O . ALA A 1 95 ? -7.767 -6.653 5.902 1.00 64.25 95 ALA A O 1
ATOM 731 N N . TYR A 1 96 ? -7.736 -4.558 5.082 1.00 59.09 96 TYR A N 1
ATOM 732 C CA . TYR A 1 96 ? -7.250 -4.881 3.754 1.00 59.09 96 TYR A CA 1
ATOM 733 C C . TYR A 1 96 ? -6.005 -4.048 3.461 1.00 59.09 96 TYR A C 1
ATOM 735 O O . TYR A 1 96 ? -5.811 -2.956 4.003 1.00 59.09 96 TYR A O 1
ATOM 743 N N . GLN A 1 97 ? -5.127 -4.607 2.635 1.00 61.16 97 GLN A N 1
ATOM 744 C CA . GLN A 1 97 ? -3.938 -3.914 2.173 1.00 61.16 97 GLN A CA 1
ATOM 745 C C . GLN A 1 97 ? -4.340 -3.017 1.003 1.00 61.16 97 GLN A C 1
ATOM 747 O O . GLN A 1 97 ? -4.978 -3.473 0.057 1.00 61.16 97 GLN A O 1
ATOM 752 N N . SER A 1 98 ? -3.979 -1.746 1.081 1.00 61.03 98 SER A N 1
ATOM 753 C CA . SER A 1 98 ? -4.148 -0.767 0.016 1.00 61.03 98 SER A CA 1
ATOM 754 C C . SER A 1 98 ? -2.816 -0.071 -0.225 1.00 61.03 98 SER A C 1
ATOM 756 O O . SER A 1 98 ? -1.871 -0.199 0.557 1.00 61.03 98 SER A O 1
ATOM 758 N N . THR A 1 99 ? -2.723 0.645 -1.330 1.00 61.38 99 THR A N 1
ATOM 759 C CA . THR A 1 99 ? -1.534 1.359 -1.736 1.00 61.38 99 THR A CA 1
ATOM 760 C C . THR A 1 99 ? -1.904 2.823 -1.924 1.00 61.38 99 THR A C 1
ATOM 762 O O . THR A 1 99 ? -2.839 3.152 -2.648 1.00 61.38 99 THR A O 1
ATOM 765 N N . ILE A 1 100 ? -1.185 3.725 -1.264 1.00 60.91 100 ILE A N 1
ATOM 766 C CA . ILE A 1 100 ? -1.330 5.160 -1.492 1.00 60.91 100 ILE A CA 1
ATOM 767 C C . ILE A 1 100 ? -0.174 5.656 -2.348 1.00 60.91 100 ILE A C 1
ATOM 769 O O . ILE A 1 100 ? 0.971 5.259 -2.141 1.00 60.91 100 ILE A O 1
ATOM 773 N N . THR A 1 101 ? -0.488 6.514 -3.316 1.00 57.25 101 THR A N 1
ATOM 774 C CA . THR A 1 101 ? 0.514 7.240 -4.094 1.00 57.25 101 THR A CA 1
ATOM 775 C C . THR A 1 101 ? 0.402 8.731 -3.810 1.00 57.25 101 THR A C 1
ATOM 777 O O . THR A 1 101 ? -0.641 9.329 -4.092 1.00 57.25 101 THR A O 1
ATOM 780 N N . ILE A 1 102 ? 1.478 9.312 -3.278 1.00 53.84 102 ILE A N 1
ATOM 781 C CA . ILE A 1 102 ? 1.645 10.755 -3.047 1.00 53.84 102 ILE A CA 1
ATOM 782 C C . ILE A 1 102 ? 2.922 11.184 -3.776 1.00 53.84 102 ILE A C 1
ATOM 784 O O . ILE A 1 102 ? 3.967 10.567 -3.581 1.00 53.84 102 ILE A O 1
ATOM 788 N N . ASP A 1 103 ? 2.834 12.172 -4.671 1.00 50.03 103 ASP A N 1
ATOM 789 C CA . ASP A 1 103 ? 3.970 12.704 -5.451 1.00 50.03 103 ASP A CA 1
ATOM 790 C C . ASP A 1 103 ? 4.830 11.632 -6.163 1.00 50.03 103 ASP A C 1
ATOM 792 O O . ASP A 1 103 ? 6.048 11.745 -6.291 1.00 50.03 103 ASP A O 1
ATOM 796 N N . GLY A 1 104 ? 4.189 10.553 -6.628 1.00 47.75 104 GLY A N 1
ATOM 797 C CA . GLY A 1 104 ? 4.847 9.433 -7.315 1.00 47.75 104 GLY A CA 1
ATOM 798 C C . GLY A 1 104 ? 5.489 8.390 -6.392 1.00 47.75 104 GLY A C 1
ATOM 799 O O . GLY A 1 104 ? 5.983 7.376 -6.884 1.00 47.75 104 GLY A O 1
ATOM 800 N N . GLN A 1 105 ? 5.451 8.584 -5.071 1.00 47.59 105 GLN A N 1
ATOM 801 C CA . GLN A 1 105 ? 5.898 7.593 -4.093 1.00 47.59 105 GLN A CA 1
ATOM 802 C C . GLN A 1 105 ? 4.749 6.671 -3.694 1.00 47.59 105 GLN A C 1
ATOM 804 O O . GLN A 1 105 ? 3.701 7.123 -3.238 1.00 47.59 105 GLN A O 1
ATOM 809 N N . VAL A 1 106 ? 4.972 5.370 -3.862 1.00 57.81 106 VAL A N 1
ATOM 810 C CA . VAL A 1 106 ? 3.998 4.304 -3.623 1.00 57.81 106 VAL A CA 1
ATOM 811 C C . VAL A 1 106 ? 4.253 3.701 -2.243 1.00 57.81 106 VAL A C 1
ATOM 813 O O . VAL A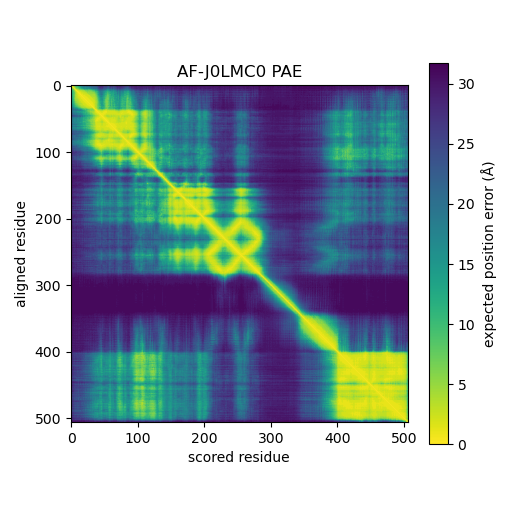 1 106 ? 5.366 3.265 -1.961 1.00 57.81 106 VAL A O 1
ATOM 816 N N . VAL A 1 107 ? 3.238 3.652 -1.379 1.00 55.44 107 VAL A N 1
ATOM 817 C CA . VAL A 1 107 ? 3.345 3.058 -0.038 1.00 55.44 107 VAL A CA 1
ATOM 818 C C . VAL A 1 107 ? 2.192 2.100 0.206 1.00 55.44 107 VAL A C 1
ATOM 820 O O . VAL A 1 107 ? 1.028 2.473 0.068 1.00 55.44 107 VAL A O 1
ATOM 823 N N . ASN A 1 108 ? 2.507 0.868 0.609 1.00 64.38 108 ASN A N 1
ATOM 824 C CA . ASN A 1 108 ? 1.494 -0.079 1.051 1.00 64.38 108 ASN A CA 1
ATOM 825 C C . ASN A 1 108 ? 1.113 0.219 2.499 1.00 64.38 108 ASN A C 1
ATOM 827 O O . ASN A 1 108 ? 1.971 0.386 3.365 1.00 64.38 108 ASN A O 1
ATOM 831 N N . PHE A 1 109 ? -0.182 0.234 2.778 1.00 59.28 109 PHE A N 1
ATOM 832 C CA . PHE A 1 109 ? -0.705 0.406 4.121 1.00 59.28 109 PHE A CA 1
ATOM 833 C C . PHE A 1 109 ? -1.887 -0.529 4.350 1.00 59.28 109 PHE A C 1
ATOM 835 O O . PHE A 1 109 ? -2.643 -0.858 3.436 1.00 59.28 109 PHE A O 1
ATOM 842 N N . TRP A 1 110 ? -2.041 -0.978 5.590 1.00 63.00 110 TRP A N 1
ATOM 843 C CA . TRP A 1 110 ? -3.229 -1.704 6.012 1.00 63.00 110 TRP A CA 1
ATOM 844 C C . TRP A 1 110 ? -4.254 -0.704 6.526 1.00 63.00 110 TRP A C 1
ATOM 846 O O . TRP A 1 110 ? -3.939 0.167 7.339 1.00 63.00 110 TRP A O 1
ATOM 856 N N . THR A 1 111 ? -5.483 -0.819 6.042 1.00 64.06 111 THR A N 1
ATOM 857 C CA . THR A 1 111 ? -6.586 0.046 6.449 1.00 64.06 111 THR A CA 1
ATOM 858 C C . THR A 1 111 ? -7.851 -0.763 6.657 1.00 64.06 111 THR A C 1
ATOM 860 O O . THR A 1 111 ? -8.055 -1.815 6.057 1.00 64.06 111 THR A O 1
ATOM 863 N N . TYR A 1 112 ? -8.698 -0.254 7.538 1.00 63.34 112 TYR A N 1
ATOM 864 C CA . TYR A 1 112 ? -10.047 -0.743 7.804 1.00 63.34 112 TYR A CA 1
ATOM 865 C C . TYR A 1 112 ? -11.097 0.341 7.505 1.00 63.34 112 TYR A C 1
ATOM 867 O O . TYR A 1 112 ? -12.238 0.260 7.968 1.00 63.34 112 TYR A O 1
ATOM 875 N N . ALA A 1 113 ? -10.704 1.403 6.792 1.00 62.03 113 ALA A N 1
ATOM 876 C CA . ALA A 1 113 ? -11.623 2.451 6.373 1.00 62.03 113 ALA A CA 1
ATOM 877 C C . ALA A 1 113 ? -12.670 1.874 5.412 1.00 62.03 113 ALA A C 1
ATOM 879 O O . ALA A 1 113 ? -12.348 1.105 4.503 1.00 62.03 113 ALA A O 1
ATOM 880 N N . THR A 1 114 ? -13.924 2.254 5.630 1.00 59.88 114 THR A N 1
ATOM 881 C CA . THR A 1 114 ? -15.080 1.779 4.856 1.00 59.88 114 THR A CA 1
ATOM 882 C C . THR A 1 114 ? -15.342 2.626 3.616 1.00 59.88 114 THR A C 1
ATOM 884 O O . THR A 1 114 ? -16.212 2.292 2.821 1.00 59.88 114 THR A O 1
ATOM 887 N N . ASP A 1 115 ? -14.611 3.728 3.457 1.00 60.59 115 ASP A N 1
ATOM 888 C CA . ASP A 1 115 ? -14.909 4.741 2.459 1.00 60.59 115 ASP A CA 1
ATOM 889 C C . ASP A 1 115 ? -13.626 5.399 1.923 1.00 60.59 115 ASP A C 1
ATOM 891 O O . ASP A 1 115 ? -12.745 5.817 2.685 1.00 60.59 115 ASP A O 1
ATOM 895 N N . ALA A 1 116 ? -13.527 5.494 0.594 1.00 58.44 116 ALA A N 1
ATOM 896 C CA . ALA A 1 116 ? -12.391 6.111 -0.085 1.00 58.44 116 ALA A CA 1
ATOM 897 C C . ALA A 1 116 ? -12.269 7.603 0.235 1.00 58.44 116 ALA A C 1
ATOM 899 O O . ALA A 1 116 ? -11.163 8.102 0.426 1.00 58.44 116 ALA A O 1
ATOM 900 N N . SER A 1 117 ? -13.396 8.318 0.319 1.00 56.09 117 SER A N 1
ATOM 901 C CA . SER A 1 117 ? -13.433 9.738 0.677 1.00 56.09 117 SER A CA 1
ATOM 902 C C . SER A 1 117 ? -12.966 9.970 2.112 1.00 56.09 117 SER A C 1
ATOM 904 O O . SER A 1 117 ? -12.352 10.997 2.371 1.00 56.09 117 SER A O 1
ATOM 906 N N . GLN A 1 118 ? -13.149 9.014 3.028 1.00 59.81 118 GLN A N 1
ATOM 907 C CA . GLN A 1 118 ? -12.584 9.072 4.373 1.00 59.81 118 GLN A CA 1
ATOM 908 C C . GLN A 1 118 ? -11.052 9.072 4.294 1.00 59.81 118 GLN A C 1
ATOM 910 O O . GLN A 1 118 ? -10.419 9.994 4.793 1.00 59.81 118 GLN A O 1
ATOM 915 N N . ILE A 1 119 ? -10.462 8.113 3.576 1.00 58.91 119 ILE A N 1
ATOM 916 C CA . ILE A 1 119 ? -9.011 8.051 3.351 1.00 58.91 119 ILE A CA 1
ATOM 917 C C . ILE A 1 119 ? -8.525 9.329 2.637 1.00 58.91 119 ILE A C 1
ATOM 919 O O . ILE A 1 119 ? -7.642 10.014 3.138 1.00 58.91 119 ILE A O 1
ATOM 923 N N . LEU A 1 120 ? -9.140 9.706 1.513 1.00 60.72 120 LEU A N 1
ATOM 924 C CA . LEU A 1 120 ? -8.734 10.834 0.661 1.00 60.72 120 LEU A CA 1
ATOM 925 C C . LEU A 1 120 ? -8.906 12.209 1.333 1.00 60.72 120 LEU A C 1
ATOM 927 O O . LEU A 1 120 ? -8.035 13.070 1.202 1.00 60.72 120 LEU A O 1
ATOM 931 N N . SER A 1 121 ? -9.993 12.428 2.081 1.00 56.47 121 SER A N 1
ATOM 932 C CA . SER A 1 121 ? -10.214 13.670 2.839 1.00 56.47 121 SER A CA 1
ATOM 933 C C . SER A 1 121 ? -9.200 13.840 3.965 1.00 56.47 121 SER A C 1
ATOM 935 O O . SER A 1 121 ? -8.786 14.969 4.239 1.00 56.47 121 SER A O 1
ATOM 937 N N . PHE A 1 122 ? -8.738 12.739 4.564 1.00 55.78 122 PHE A N 1
ATOM 938 C CA . PHE A 1 122 ? -7.674 12.798 5.554 1.00 55.78 122 PHE A CA 1
ATOM 939 C C . PHE A 1 122 ? -6.338 13.260 4.963 1.00 55.78 122 PHE A C 1
ATOM 941 O O . PHE A 1 122 ? -5.631 14.031 5.609 1.00 55.78 122 PHE A O 1
ATOM 948 N N . PHE A 1 123 ? -6.004 12.853 3.734 1.00 56.03 123 PHE A N 1
ATOM 949 C CA . PHE A 1 123 ? -4.787 13.331 3.067 1.00 56.03 123 PHE A CA 1
ATOM 950 C C . PHE A 1 123 ? -4.911 14.785 2.607 1.00 56.03 123 PHE A C 1
ATOM 952 O O . PHE A 1 123 ? -3.992 15.560 2.850 1.00 56.03 123 PHE A O 1
ATOM 959 N N . LYS A 1 124 ? -6.080 15.203 2.097 1.00 53.56 124 LYS A N 1
ATOM 960 C CA . LYS A 1 124 ? -6.345 16.612 1.743 1.00 53.56 124 LYS A CA 1
ATOM 961 C C . LYS A 1 124 ? -6.150 17.591 2.902 1.00 53.56 124 LYS A C 1
ATOM 963 O O . LYS A 1 124 ? -5.619 18.672 2.693 1.00 53.56 124 LYS A O 1
ATOM 968 N N . GLN A 1 125 ? -6.572 17.242 4.119 1.00 51.12 125 GLN A N 1
ATOM 969 C CA . GLN A 1 125 ? -6.391 18.117 5.291 1.00 51.12 125 GLN A CA 1
ATOM 970 C C . GLN A 1 125 ? -4.925 18.246 5.733 1.00 51.12 125 GLN A C 1
ATOM 972 O O . GLN A 1 125 ? -4.594 19.142 6.506 1.00 51.12 125 GLN A O 1
ATOM 977 N N . ASN A 1 126 ? -4.058 17.345 5.272 1.00 46.38 126 ASN A N 1
ATOM 978 C CA . ASN A 1 126 ? -2.647 17.286 5.641 1.00 46.38 126 ASN A CA 1
ATOM 979 C C . ASN A 1 126 ? -1.721 17.913 4.584 1.00 46.38 126 ASN A C 1
ATOM 981 O O . ASN A 1 126 ? -0.520 18.020 4.837 1.00 46.38 126 ASN A O 1
ATOM 985 N N . GLU A 1 127 ? -2.251 18.325 3.429 1.00 53.12 127 GLU A N 1
ATOM 986 C CA . GLU A 1 127 ? -1.467 18.782 2.282 1.00 53.12 127 GLU A CA 1
ATOM 987 C C . GLU A 1 127 ? -1.988 20.118 1.747 1.00 53.12 127 GLU A C 1
ATOM 989 O O . GLU A 1 127 ? -2.915 20.168 0.948 1.00 53.12 127 GLU A O 1
ATOM 994 N N . GLU A 1 128 ? -1.330 21.218 2.118 1.00 45.28 128 GLU A N 1
ATOM 995 C CA . GLU A 1 128 ? -1.501 22.496 1.409 1.00 45.28 128 GLU A CA 1
ATOM 996 C C . GLU A 1 128 ? -0.896 22.462 -0.015 1.00 45.28 128 GLU A C 1
ATOM 998 O O . GLU A 1 128 ? -1.125 23.387 -0.784 1.00 45.28 128 GLU A O 1
ATOM 1003 N N . ASN A 1 129 ? -0.151 21.407 -0.398 1.00 44.06 129 ASN A N 1
ATOM 1004 C CA . ASN A 1 129 ? 0.668 21.392 -1.624 1.00 44.06 129 ASN A CA 1
ATOM 1005 C C . ASN A 1 129 ? 0.569 20.142 -2.523 1.00 44.06 129 ASN A C 1
ATOM 1007 O O . ASN A 1 129 ? 1.266 20.090 -3.535 1.00 44.06 129 ASN A O 1
ATOM 1011 N N . ALA A 1 130 ? -0.254 19.135 -2.220 1.00 39.44 130 ALA A N 1
ATOM 1012 C CA . ALA A 1 130 ? -0.297 17.944 -3.073 1.00 39.44 130 ALA A CA 1
ATOM 1013 C C . ALA A 1 130 ? -1.274 18.098 -4.236 1.00 39.44 130 ALA A C 1
ATOM 1015 O O . ALA A 1 130 ? -2.479 18.294 -4.072 1.00 39.44 130 ALA A O 1
ATOM 1016 N N . VAL A 1 131 ? -0.732 17.957 -5.441 1.00 40.59 131 VAL A N 1
ATOM 1017 C CA . VAL A 1 131 ? -1.460 18.145 -6.700 1.00 40.59 131 VAL A CA 1
ATOM 1018 C C . VAL A 1 131 ? -2.326 16.917 -7.040 1.00 40.59 131 VAL A C 1
ATOM 1020 O O . VAL A 1 131 ? -3.263 17.025 -7.836 1.00 40.59 131 VAL A O 1
ATOM 1023 N N . LYS A 1 132 ? -2.060 15.739 -6.444 1.00 47.94 132 LYS A N 1
ATOM 1024 C CA . LYS A 1 132 ? -2.797 14.494 -6.731 1.00 47.94 132 LYS A CA 1
ATOM 1025 C C . LYS A 1 132 ? -2.597 13.414 -5.655 1.00 47.94 132 LYS A C 1
ATOM 1027 O O . LYS A 1 132 ? -1.509 12.862 -5.543 1.00 47.94 132 LYS A O 1
ATOM 1032 N N . VAL A 1 133 ? -3.667 13.037 -4.950 1.00 48.56 133 VAL A N 1
ATOM 1033 C CA . VAL A 1 133 ? -3.695 11.857 -4.063 1.00 48.56 133 VAL A CA 1
ATOM 1034 C C . VAL A 1 133 ? -4.450 10.728 -4.762 1.00 48.56 133 VAL A C 1
ATOM 1036 O O . VAL A 1 133 ? -5.584 10.919 -5.209 1.00 48.56 133 VAL A O 1
ATOM 1039 N N . SER A 1 134 ? -3.829 9.551 -4.871 1.00 48.62 134 SER A N 1
ATOM 1040 C CA . SER A 1 134 ? -4.454 8.351 -5.441 1.00 48.62 134 SER A CA 1
ATOM 1041 C C . SER A 1 134 ? -4.375 7.194 -4.456 1.00 48.62 134 SER A C 1
ATOM 1043 O O . SER A 1 134 ? -3.306 6.915 -3.914 1.00 48.62 134 SER A O 1
ATOM 1045 N N . VAL A 1 135 ? -5.493 6.495 -4.268 1.00 52.34 135 VAL A N 1
ATOM 1046 C CA . VAL A 1 135 ? -5.541 5.230 -3.531 1.00 52.34 135 VAL A CA 1
ATOM 1047 C C . VAL A 1 135 ? -5.747 4.119 -4.554 1.00 52.34 135 VAL A C 1
ATOM 1049 O O . VAL A 1 135 ? -6.793 4.042 -5.200 1.00 52.34 135 VAL A O 1
ATOM 1052 N N . ASP A 1 136 ? -4.712 3.306 -4.729 1.00 51.62 136 ASP A N 1
ATOM 1053 C CA . ASP A 1 136 ? -4.773 2.054 -5.470 1.00 51.62 136 ASP A CA 1
ATOM 1054 C C . ASP A 1 136 ? -5.185 0.958 -4.487 1.00 51.62 136 ASP A C 1
ATOM 1056 O O . ASP A 1 136 ? -4.588 0.751 -3.424 1.00 51.62 136 ASP A O 1
ATOM 1060 N N . ILE A 1 137 ? -6.277 0.287 -4.805 1.00 50.50 137 ILE A N 1
ATOM 1061 C CA . ILE A 1 137 ? -6.758 -0.816 -3.999 1.00 50.50 137 ILE A CA 1
ATOM 1062 C C . ILE A 1 137 ? -6.417 -2.064 -4.811 1.00 50.50 137 ILE A C 1
ATOM 1064 O O . ILE A 1 137 ? -7.157 -2.516 -5.679 1.00 50.50 137 ILE A O 1
ATOM 1068 N N . ASN A 1 138 ? -5.225 -2.598 -4.567 1.00 43.97 138 ASN A N 1
ATOM 1069 C CA . ASN A 1 138 ? -4.762 -3.785 -5.265 1.00 43.97 138 ASN A CA 1
ATOM 1070 C C . ASN A 1 138 ? -5.607 -5.005 -4.853 1.00 43.97 138 ASN A C 1
ATOM 1072 O O . ASN A 1 138 ? -5.792 -5.264 -3.665 1.00 43.97 138 ASN A O 1
ATOM 1076 N N . ASN A 1 139 ? -6.044 -5.794 -5.845 1.00 42.03 139 ASN A N 1
ATOM 1077 C CA . ASN A 1 139 ? -6.708 -7.100 -5.699 1.00 42.03 139 ASN A CA 1
ATOM 1078 C C . ASN A 1 139 ? -8.092 -7.074 -5.021 1.00 42.03 139 ASN A C 1
ATOM 1080 O O . ASN A 1 139 ? -8.218 -7.344 -3.824 1.00 42.03 139 ASN A O 1
ATOM 1084 N N . ILE A 1 140 ? -9.155 -6.809 -5.790 1.00 42.66 140 ILE A N 1
ATOM 1085 C CA . ILE A 1 140 ? -10.460 -6.576 -5.160 1.00 42.66 140 ILE A CA 1
ATOM 1086 C C . ILE A 1 140 ? -11.703 -7.151 -5.834 1.00 42.66 140 ILE A C 1
ATOM 1088 O O . ILE A 1 140 ? -12.803 -6.773 -5.438 1.00 42.66 140 ILE A O 1
ATOM 1092 N N . TYR A 1 141 ? -11.623 -8.121 -6.742 1.00 39.97 141 TYR A N 1
ATOM 1093 C CA . TYR A 1 141 ? -12.890 -8.738 -7.160 1.00 39.97 141 TYR A CA 1
ATOM 1094 C C . TYR A 1 141 ? -13.582 -9.520 -6.043 1.00 39.97 141 TYR A C 1
ATOM 1096 O O . TYR A 1 141 ? -14.789 -9.406 -5.863 1.00 39.97 141 TYR A O 1
ATOM 1104 N N . ASN A 1 142 ? -12.822 -10.223 -5.203 1.00 40.03 142 ASN A N 1
ATOM 1105 C CA . ASN A 1 142 ? -13.411 -10.994 -4.106 1.00 40.0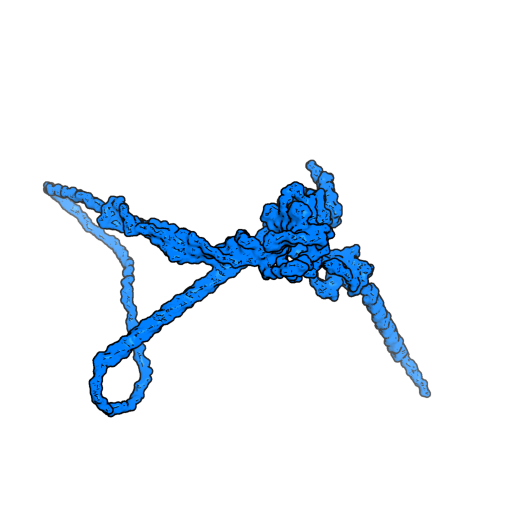3 142 ASN A CA 1
ATOM 1106 C C . ASN A 1 142 ? -13.641 -10.185 -2.814 1.00 40.03 142 ASN A C 1
ATOM 1108 O O . ASN A 1 142 ? -14.178 -10.740 -1.859 1.00 40.03 142 ASN A O 1
ATOM 1112 N N . THR A 1 143 ? -13.271 -8.895 -2.773 1.00 47.38 143 THR A N 1
ATOM 1113 C CA . THR A 1 143 ? -13.340 -8.066 -1.548 1.00 47.38 143 THR A CA 1
ATOM 1114 C C . THR A 1 143 ? -14.059 -6.714 -1.731 1.00 47.38 143 THR A C 1
ATOM 1116 O O . THR A 1 143 ? -14.383 -6.077 -0.731 1.00 47.38 143 THR A O 1
ATOM 1119 N N . LEU A 1 144 ? -14.391 -6.276 -2.961 1.00 43.53 144 LEU A N 1
ATOM 1120 C CA . LEU A 1 144 ? -15.240 -5.084 -3.201 1.00 43.53 144 LEU A CA 1
ATOM 1121 C C . LEU A 1 144 ? -16.691 -5.301 -2.763 1.00 43.53 144 LEU A C 1
ATOM 1123 O O . LEU A 1 144 ? -17.427 -4.343 -2.543 1.00 43.53 144 LEU A O 1
ATOM 1127 N N . THR A 1 145 ? -17.084 -6.559 -2.574 1.00 40.31 145 THR A N 1
ATOM 1128 C CA . THR A 1 145 ? -18.388 -6.982 -2.056 1.00 40.31 145 THR A CA 1
ATOM 1129 C C . THR A 1 145 ? -18.553 -6.747 -0.545 1.00 40.31 145 THR A C 1
ATOM 1131 O O . THR A 1 145 ? -19.624 -7.000 -0.002 1.00 40.31 145 THR A O 1
ATOM 1134 N N . GLY A 1 146 ? -17.523 -6.237 0.147 1.00 42.19 146 GLY A N 1
ATOM 1135 C CA . GLY A 1 146 ? -17.513 -6.018 1.600 1.00 42.19 146 GLY A CA 1
ATOM 1136 C C . GLY A 1 146 ? -18.014 -4.655 2.101 1.00 42.19 146 GLY A C 1
ATOM 1137 O O . GLY A 1 146 ? -17.952 -4.425 3.306 1.00 42.19 146 GLY A O 1
ATOM 1138 N N . GLY A 1 147 ? -18.490 -3.755 1.227 1.00 47.94 147 GLY A N 1
ATOM 1139 C CA . GLY A 1 147 ? -19.078 -2.465 1.637 1.00 47.94 147 GLY A CA 1
ATOM 1140 C C . GLY A 1 147 ? -18.185 -1.223 1.490 1.00 47.94 147 GLY A C 1
ATOM 1141 O O . GLY A 1 147 ? -18.369 -0.266 2.235 1.00 47.94 147 GLY A O 1
ATOM 1142 N N . PHE A 1 148 ? -17.228 -1.217 0.554 1.00 51.72 148 PHE A N 1
ATOM 1143 C CA . PHE A 1 148 ? -16.395 -0.042 0.260 1.00 51.72 148 PHE A CA 1
ATOM 1144 C C . PHE A 1 148 ? -17.166 0.987 -0.587 1.00 51.72 148 PHE A C 1
ATOM 1146 O O . PHE A 1 148 ? -17.444 0.730 -1.764 1.00 51.72 148 PHE A O 1
ATOM 1153 N N . THR A 1 149 ? -17.531 2.128 0.005 1.00 62.00 149 THR A N 1
ATOM 1154 C CA . THR A 1 149 ? -18.285 3.204 -0.664 1.00 62.00 149 THR A CA 1
ATOM 1155 C C . THR A 1 149 ? -17.368 4.171 -1.414 1.00 62.00 149 THR A C 1
ATOM 1157 O O . THR A 1 149 ? -16.267 4.495 -0.960 1.00 62.00 149 THR A O 1
ATOM 1160 N N . ILE A 1 150 ? -17.810 4.618 -2.596 1.00 63.16 150 ILE A N 1
ATOM 1161 C CA . ILE A 1 150 ? -17.029 5.505 -3.475 1.00 63.16 150 ILE A CA 1
ATOM 1162 C C . ILE A 1 150 ? -16.946 6.911 -2.874 1.00 63.16 150 ILE A C 1
ATOM 1164 O O . ILE A 1 150 ? -15.868 7.503 -2.854 1.00 63.16 150 ILE A O 1
ATOM 1168 N N . SER A 1 151 ? -18.066 7.444 -2.377 1.00 60.59 151 SER A N 1
ATOM 1169 C CA . SER A 1 151 ? -18.139 8.754 -1.732 1.00 60.59 151 SER A CA 1
ATOM 1170 C C . SER A 1 151 ? -19.174 8.768 -0.611 1.00 60.59 151 SER A C 1
ATOM 1172 O O . SER A 1 151 ? -20.353 8.541 -0.846 1.00 60.59 151 SER A O 1
ATOM 1174 N N . SER A 1 152 ? -18.775 9.147 0.600 1.00 53.34 152 SER A N 1
ATOM 1175 C CA . SER A 1 152 ? -19.699 9.233 1.741 1.00 53.34 152 SER A CA 1
ATOM 1176 C C . SER A 1 152 ? -20.748 10.353 1.621 1.00 53.34 152 SER A C 1
ATOM 1178 O O . SER A 1 152 ? -21.728 10.350 2.368 1.00 53.34 152 SER A O 1
ATOM 1180 N N . ARG A 1 153 ? -20.558 11.326 0.709 1.00 59.22 153 ARG A N 1
ATOM 1181 C CA . ARG A 1 153 ? -21.507 12.415 0.399 1.00 59.22 153 ARG A CA 1
ATOM 1182 C C . ARG A 1 153 ? -21.381 12.886 -1.059 1.00 59.22 153 ARG A C 1
ATOM 1184 O O . ARG A 1 153 ? -20.272 12.999 -1.577 1.00 59.22 153 ARG A O 1
ATOM 1191 N N . GLY A 1 154 ? -22.508 13.248 -1.674 1.00 69.62 154 GLY A N 1
ATOM 1192 C CA . GLY A 1 154 ? -22.569 13.910 -2.985 1.00 69.62 154 GLY A CA 1
ATOM 1193 C C . GLY A 1 154 ? -22.395 12.982 -4.192 1.00 69.62 154 GLY A C 1
ATOM 1194 O O . GLY A 1 154 ? -22.393 11.761 -4.059 1.00 69.62 154 GLY A O 1
ATOM 1195 N N . SER A 1 155 ? -22.255 13.581 -5.376 1.00 78.06 155 SER A N 1
ATOM 1196 C CA . SER A 1 155 ? -22.061 12.859 -6.636 1.00 78.06 155 SER A CA 1
ATOM 1197 C C . SER A 1 155 ? -20.622 12.372 -6.811 1.00 78.06 155 SER A C 1
ATOM 1199 O O . SER A 1 155 ? -19.673 13.055 -6.419 1.00 78.06 155 SER A O 1
ATOM 1201 N N . ALA A 1 156 ? -20.456 11.237 -7.480 1.00 85.12 156 ALA A N 1
ATOM 1202 C CA . ALA A 1 156 ? -19.168 10.715 -7.927 1.00 85.12 156 ALA A CA 1
ATOM 1203 C C . ALA A 1 156 ? -19.137 10.592 -9.460 1.00 85.12 156 ALA A C 1
ATOM 1205 O O . ALA A 1 156 ? -20.132 10.846 -10.136 1.00 85.12 156 ALA A O 1
ATOM 1206 N N . TYR A 1 157 ? -17.999 10.194 -10.018 1.00 88.25 157 TYR A N 1
ATOM 1207 C CA . TYR A 1 157 ? -17.878 9.836 -11.428 1.00 88.25 157 TYR A CA 1
ATOM 1208 C C . TYR A 1 157 ? -17.274 8.446 -11.584 1.00 88.25 157 TYR A C 1
ATOM 1210 O O . TYR A 1 157 ? -16.316 8.112 -10.897 1.00 88.25 157 TYR A O 1
ATOM 1218 N N . LEU A 1 158 ? -17.787 7.658 -12.520 1.00 88.50 158 LEU A N 1
ATOM 1219 C CA . LEU A 1 158 ? -17.135 6.456 -13.024 1.00 88.50 158 LEU A CA 1
ATOM 1220 C C . LEU A 1 158 ? -16.306 6.848 -14.248 1.00 88.50 158 LEU A C 1
ATOM 1222 O O . LEU A 1 158 ? -16.850 7.344 -15.230 1.00 88.50 158 LEU A O 1
ATOM 1226 N N . GLN A 1 159 ? -14.996 6.638 -14.196 1.00 89.75 159 GLN A N 1
ATOM 1227 C CA . GLN A 1 159 ? -14.113 6.789 -15.342 1.00 89.75 159 GLN A CA 1
ATOM 1228 C C . GLN A 1 159 ? -13.665 5.414 -15.832 1.00 89.75 159 GLN A C 1
ATOM 1230 O O . GLN A 1 159 ? -12.930 4.727 -15.133 1.00 89.75 159 GLN A O 1
ATOM 1235 N N . VAL A 1 160 ? -14.085 5.023 -17.030 1.00 90.75 160 VAL A N 1
ATOM 1236 C CA . VAL A 1 160 ? -13.799 3.708 -17.618 1.00 90.75 160 VAL A CA 1
ATOM 1237 C C . VAL A 1 160 ? -13.722 3.840 -19.133 1.00 90.75 160 VAL A C 1
ATOM 1239 O O . VAL A 1 160 ? -14.489 4.600 -19.716 1.00 90.75 160 VAL A O 1
ATOM 1242 N N . ASP A 1 161 ? -12.777 3.145 -19.769 1.00 87.69 161 ASP A N 1
ATOM 1243 C CA . ASP A 1 161 ? -12.648 3.081 -21.234 1.00 87.69 161 ASP A CA 1
ATOM 1244 C C . ASP A 1 161 ? -12.625 4.470 -21.913 1.00 87.69 161 ASP A C 1
ATOM 1246 O O . ASP A 1 161 ? -13.204 4.697 -22.973 1.00 87.69 161 ASP A O 1
ATOM 1250 N N . GLY A 1 162 ? -11.976 5.443 -21.259 1.00 83.38 162 GLY A N 1
ATOM 1251 C CA . GLY A 1 162 ? -11.888 6.835 -21.719 1.00 83.38 162 GLY A CA 1
ATOM 1252 C C . GLY A 1 162 ? -13.148 7.682 -21.491 1.00 83.38 162 GLY A C 1
ATOM 1253 O O . GLY A 1 162 ? -13.100 8.897 -21.673 1.00 83.38 162 GLY A O 1
ATOM 1254 N N . GLN A 1 163 ? -14.251 7.084 -21.041 1.00 87.12 163 GLN A N 1
ATOM 1255 C CA . GLN A 1 163 ? -15.492 7.778 -20.704 1.00 87.12 163 GLN A CA 1
ATOM 1256 C C . GLN A 1 163 ? -15.517 8.202 -19.236 1.00 87.12 163 GLN A C 1
ATOM 1258 O O . GLN A 1 163 ? -14.912 7.562 -18.377 1.00 87.12 163 GLN A O 1
ATOM 1263 N N . LYS A 1 164 ? -16.241 9.287 -18.945 1.00 92.44 164 LYS A N 1
ATOM 1264 C CA . LYS A 1 164 ? -16.499 9.781 -17.589 1.00 92.44 164 LYS A CA 1
ATOM 1265 C C . LYS A 1 164 ? -18.007 9.923 -17.392 1.00 92.44 164 LYS A C 1
ATOM 1267 O O . LYS A 1 164 ? -18.629 10.802 -17.980 1.00 92.44 164 LYS A O 1
ATOM 1272 N N . ILE A 1 165 ? -18.579 9.049 -16.575 1.00 90.62 165 ILE A N 1
ATOM 1273 C CA . ILE A 1 165 ? -20.015 8.925 -16.317 1.00 90.62 165 ILE A CA 1
ATOM 1274 C C . ILE A 1 165 ? -20.308 9.492 -14.931 1.00 90.62 165 ILE A C 1
ATOM 1276 O O . ILE A 1 165 ? -19.583 9.198 -13.985 1.00 90.62 165 ILE A O 1
ATOM 1280 N N . LYS A 1 166 ? -21.344 10.319 -14.794 1.00 90.38 166 LYS A N 1
ATOM 1281 C CA . LYS A 1 166 ? -21.746 10.883 -13.499 1.00 90.38 166 LYS A CA 1
ATOM 1282 C C . LYS A 1 166 ? -22.590 9.878 -12.711 1.00 90.38 166 LYS A C 1
ATOM 1284 O O . LYS A 1 166 ? -23.463 9.229 -13.272 1.00 90.38 166 LYS A O 1
ATOM 1289 N N . ILE A 1 167 ? -22.342 9.798 -11.409 1.00 87.38 167 ILE A N 1
ATOM 1290 C CA . ILE A 1 167 ? -23.072 8.992 -10.430 1.00 87.38 167 ILE A CA 1
ATOM 1291 C C . ILE A 1 167 ? -23.706 9.968 -9.437 1.00 87.38 167 ILE A C 1
ATOM 1293 O O . ILE A 1 167 ? -22.988 10.648 -8.703 1.00 87.38 167 ILE A O 1
ATOM 1297 N N . ASP A 1 168 ? -25.035 10.075 -9.425 1.00 78.75 168 ASP A N 1
ATOM 1298 C CA . ASP A 1 168 ? -25.727 11.096 -8.625 1.00 78.75 168 ASP A CA 1
ATOM 1299 C C . ASP A 1 168 ? -25.684 10.821 -7.114 1.00 78.75 168 ASP A C 1
ATOM 1301 O O . ASP A 1 168 ? -25.514 11.760 -6.336 1.00 78.75 168 ASP A O 1
ATOM 1305 N N . ASP A 1 169 ? -25.751 9.551 -6.704 1.00 77.00 169 ASP A N 1
ATOM 1306 C CA . ASP A 1 169 ? -25.534 9.126 -5.319 1.00 77.00 169 ASP A CA 1
ATOM 1307 C C . ASP A 1 169 ? -24.213 8.361 -5.206 1.00 77.00 169 ASP A C 1
ATOM 1309 O O . ASP A 1 169 ? -24.122 7.178 -5.531 1.00 77.00 169 ASP A O 1
ATOM 1313 N N . GLY A 1 170 ? -23.163 9.059 -4.772 1.00 66.69 170 GLY A N 1
ATOM 1314 C CA . GLY A 1 170 ? -21.849 8.471 -4.542 1.00 66.69 170 GLY A CA 1
ATOM 1315 C C . GLY A 1 170 ? -21.777 7.578 -3.300 1.00 66.69 170 GLY A C 1
ATOM 1316 O O . GLY A 1 170 ? -20.784 6.855 -3.165 1.00 66.69 170 GLY A O 1
ATOM 1317 N N . ASN A 1 171 ? -22.806 7.570 -2.435 1.00 73.19 171 ASN A N 1
ATOM 1318 C CA . ASN A 1 171 ? -22.890 6.727 -1.235 1.00 73.19 171 ASN A CA 1
ATOM 1319 C C . ASN A 1 171 ? -23.301 5.290 -1.586 1.00 73.19 171 ASN A C 1
ATOM 1321 O O . ASN A 1 171 ? -24.217 4.689 -1.027 1.00 73.19 171 ASN A O 1
ATOM 1325 N N . THR A 1 172 ? -22.599 4.739 -2.562 1.00 72.31 172 THR A N 1
ATOM 1326 C CA . THR A 1 172 ? -22.811 3.415 -3.117 1.00 72.31 172 THR A CA 1
ATOM 1327 C C . THR A 1 172 ? -21.473 2.701 -3.226 1.00 72.31 172 THR A C 1
ATOM 1329 O O . THR A 1 172 ? -20.402 3.321 -3.217 1.00 72.31 172 THR A O 1
ATOM 1332 N N . THR A 1 173 ? -21.519 1.375 -3.291 1.00 72.62 173 THR A N 1
ATOM 1333 C CA . THR A 1 173 ? -20.302 0.569 -3.395 1.00 72.62 173 THR A CA 1
ATOM 1334 C C . THR A 1 173 ? -19.733 0.622 -4.808 1.00 72.62 173 THR A C 1
ATOM 1336 O O . THR A 1 173 ? -20.480 0.728 -5.782 1.00 72.62 173 THR A O 1
ATOM 1339 N N . ALA A 1 174 ? -18.409 0.501 -4.941 1.00 73.44 174 ALA A N 1
ATOM 1340 C CA . ALA A 1 174 ? -17.783 0.420 -6.264 1.00 73.44 174 ALA A CA 1
ATOM 1341 C C . ALA A 1 174 ? -18.352 -0.742 -7.096 1.00 73.44 174 ALA A C 1
ATOM 1343 O O . ALA A 1 174 ? -18.612 -0.565 -8.280 1.00 73.44 174 ALA A O 1
ATOM 1344 N N . ALA A 1 175 ? -18.634 -1.887 -6.462 1.00 69.12 175 ALA A N 1
ATOM 1345 C CA . ALA A 1 175 ? -19.286 -3.023 -7.111 1.00 69.12 175 ALA A CA 1
ATOM 1346 C C . ALA A 1 175 ? -20.673 -2.654 -7.665 1.00 69.12 175 ALA A C 1
ATOM 1348 O O . ALA A 1 175 ? -20.925 -2.849 -8.848 1.00 69.12 175 ALA A O 1
ATOM 1349 N N . ALA A 1 176 ? -21.532 -2.029 -6.850 1.00 75.56 176 ALA A N 1
ATOM 1350 C CA . ALA A 1 176 ? -22.871 -1.627 -7.283 1.00 75.56 176 ALA A CA 1
ATOM 1351 C C . ALA A 1 176 ? -22.844 -0.635 -8.457 1.00 75.56 176 ALA A C 1
ATOM 1353 O O . ALA A 1 176 ? -23.701 -0.697 -9.334 1.00 75.56 176 ALA A O 1
ATOM 1354 N N . VAL A 1 177 ? -21.855 0.262 -8.505 1.00 80.88 177 VAL A N 1
ATOM 1355 C CA . VAL A 1 177 ? -21.696 1.197 -9.630 1.00 80.88 177 VAL A CA 1
ATOM 1356 C C . VAL A 1 177 ? -21.263 0.494 -10.903 1.00 80.88 177 VAL A C 1
ATOM 1358 O O . VAL A 1 177 ? -21.819 0.788 -11.960 1.00 80.88 177 VAL A O 1
ATOM 1361 N N . LEU A 1 178 ? -20.298 -0.421 -10.811 1.00 83.00 178 LEU A N 1
ATOM 1362 C CA . LEU A 1 178 ? -19.838 -1.198 -11.960 1.00 83.00 178 LEU A CA 1
ATOM 1363 C C . LEU A 1 178 ? -20.968 -2.081 -12.506 1.00 83.00 178 LEU A C 1
ATOM 1365 O O . LEU A 1 178 ? -21.209 -2.062 -13.711 1.00 83.00 178 LEU A O 1
ATOM 1369 N N . ASP A 1 179 ? -21.719 -2.752 -11.629 1.00 81.00 179 ASP A N 1
ATOM 1370 C CA . ASP A 1 179 ? -22.867 -3.587 -12.001 1.00 81.00 179 ASP A CA 1
ATOM 1371 C C . ASP A 1 179 ? -23.981 -2.759 -12.656 1.00 81.00 179 ASP A C 1
ATOM 1373 O O . ASP A 1 179 ? -24.469 -3.113 -13.730 1.00 81.00 179 ASP A O 1
ATOM 1377 N N . ALA A 1 180 ? -24.341 -1.612 -12.064 1.00 85.62 180 ALA A N 1
ATOM 1378 C CA . ALA A 1 180 ? -25.359 -0.711 -12.610 1.00 85.62 180 ALA A CA 1
ATOM 1379 C C . ALA A 1 180 ? -25.011 -0.189 -14.015 1.00 85.62 180 ALA A C 1
ATOM 1381 O O . ALA A 1 180 ? -25.909 0.099 -14.803 1.00 85.62 180 ALA A O 1
ATOM 1382 N N . HIS A 1 181 ? -23.720 -0.098 -14.342 1.00 87.56 181 HIS A N 1
ATOM 1383 C CA . HIS A 1 181 ? -23.231 0.348 -15.649 1.00 87.56 181 HIS A CA 1
ATOM 1384 C C . HIS A 1 181 ? -22.766 -0.813 -16.537 1.00 87.56 181 HIS A C 1
ATOM 1386 O O . HIS A 1 181 ? -22.164 -0.579 -17.583 1.00 87.56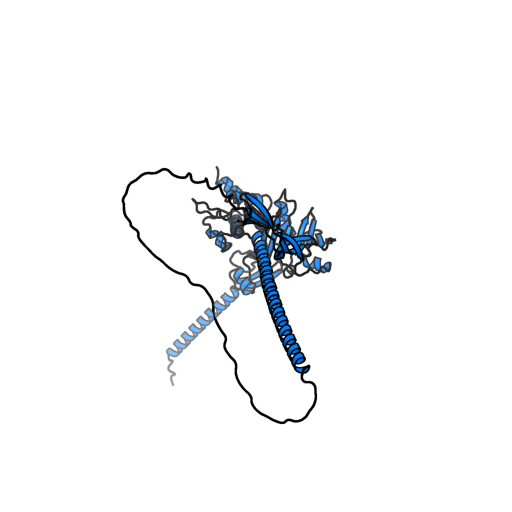 181 HIS A O 1
ATOM 1392 N N . SER A 1 182 ? -23.056 -2.062 -16.147 1.00 86.12 182 SER A N 1
ATOM 1393 C CA . SER A 1 182 ? -22.681 -3.277 -16.885 1.00 86.12 182 SER A CA 1
ATOM 1394 C C . SER A 1 182 ? -21.181 -3.373 -17.201 1.00 86.12 182 SER A C 1
ATOM 1396 O O . SER A 1 182 ? -20.778 -3.937 -18.221 1.00 86.12 182 SER A O 1
ATOM 1398 N N . ILE A 1 183 ? -20.337 -2.830 -16.324 1.00 86.06 183 ILE A N 1
ATOM 1399 C CA . ILE A 1 183 ? -18.886 -2.867 -16.473 1.00 86.06 183 ILE A CA 1
ATOM 1400 C C . ILE A 1 183 ? -18.360 -4.183 -15.915 1.00 86.06 183 ILE A C 1
ATOM 1402 O O . ILE A 1 183 ? -18.228 -4.373 -14.707 1.00 86.06 183 ILE A O 1
ATOM 1406 N N . GLN A 1 184 ? -18.006 -5.084 -16.823 1.00 81.69 184 GLN A N 1
ATOM 1407 C CA . GLN A 1 184 ? -17.252 -6.286 -16.492 1.00 81.69 184 GLN A CA 1
ATOM 1408 C C . GLN A 1 184 ? -15.764 -5.964 -16.507 1.00 81.69 184 GLN A C 1
ATOM 1410 O O . GLN A 1 184 ? -15.261 -5.355 -17.456 1.00 81.69 184 GLN A O 1
ATOM 1415 N N . LEU A 1 185 ? -15.050 -6.378 -15.469 1.00 75.56 185 LEU A N 1
ATOM 1416 C CA . LEU A 1 185 ? -13.609 -6.195 -15.396 1.00 75.56 185 LEU A CA 1
ATOM 1417 C C . LEU A 1 185 ? -12.889 -7.491 -15.744 1.00 75.56 185 LEU A C 1
ATOM 1419 O O . LEU A 1 185 ? -13.307 -8.594 -15.382 1.00 75.56 185 LEU A O 1
ATOM 1423 N N . GLY A 1 186 ? -11.786 -7.332 -16.461 1.00 71.62 186 GLY A N 1
ATOM 1424 C CA . GLY A 1 186 ? -10.845 -8.399 -16.728 1.00 71.62 186 GLY A CA 1
ATOM 1425 C C . GLY A 1 186 ? -10.102 -8.821 -15.464 1.00 71.62 186 GLY A C 1
ATOM 1426 O O . GLY A 1 186 ? -10.030 -8.099 -14.472 1.00 71.62 186 GLY A O 1
ATOM 1427 N N . LYS A 1 187 ? -9.488 -10.004 -15.534 1.00 71.81 187 LYS A N 1
ATOM 1428 C CA . LYS A 1 187 ? -8.674 -10.583 -14.456 1.00 71.81 187 LYS A CA 1
ATOM 1429 C C . LYS A 1 187 ? -7.608 -9.621 -13.917 1.00 71.81 187 LYS A C 1
ATOM 1431 O O . LYS A 1 187 ? -7.316 -9.654 -12.725 1.00 71.81 187 LYS A O 1
ATOM 1436 N N . ASP A 1 188 ? -7.001 -8.842 -14.806 1.00 69.81 188 ASP A N 1
ATOM 1437 C CA . ASP A 1 188 ? -5.844 -8.004 -14.497 1.00 69.81 188 ASP A CA 1
ATOM 1438 C C . ASP A 1 188 ? -6.203 -6.504 -14.424 1.00 69.81 188 ASP A C 1
ATOM 1440 O O . ASP A 1 188 ? -5.334 -5.689 -14.111 1.00 69.81 188 ASP A O 1
ATOM 1444 N N . ASP A 1 189 ? -7.469 -6.138 -14.677 1.00 74.94 189 ASP A N 1
ATOM 1445 C CA . ASP A 1 189 ? -7.950 -4.752 -14.616 1.00 74.94 189 ASP A CA 1
ATOM 1446 C C . ASP A 1 189 ? -7.829 -4.180 -13.196 1.00 74.94 189 ASP A C 1
ATOM 1448 O O . ASP A 1 189 ? -7.995 -4.882 -12.194 1.00 74.94 189 ASP A O 1
ATOM 1452 N N . ARG A 1 190 ? -7.557 -2.874 -13.105 1.00 74.75 190 ARG A N 1
ATOM 1453 C CA . ARG A 1 190 ? -7.372 -2.163 -11.828 1.00 74.75 190 ARG A CA 1
ATOM 1454 C C . ARG A 1 190 ? -8.541 -1.220 -11.560 1.00 74.75 190 ARG A C 1
ATOM 1456 O O . ARG A 1 190 ? -9.065 -0.607 -12.488 1.00 74.75 190 ARG A O 1
ATOM 1463 N N . VAL A 1 191 ? -8.925 -1.070 -10.292 1.00 73.19 191 VAL A N 1
ATOM 1464 C CA . VAL A 1 191 ? -9.992 -0.156 -9.857 1.00 73.19 191 VAL A CA 1
ATOM 1465 C C . VAL A 1 191 ? -9.461 0.753 -8.762 1.00 73.19 191 VAL A C 1
ATOM 1467 O O . VAL A 1 191 ? -9.092 0.290 -7.687 1.00 73.19 191 VAL A O 1
ATOM 1470 N N . ASN A 1 192 ? -9.474 2.053 -9.030 1.00 69.06 192 ASN A N 1
ATOM 1471 C CA . ASN A 1 192 ? -8.920 3.081 -8.161 1.00 69.06 192 ASN A CA 1
ATOM 1472 C C . ASN A 1 192 ? -9.997 4.108 -7.828 1.00 69.06 192 ASN A C 1
ATOM 1474 O O . ASN A 1 192 ? -10.831 4.425 -8.672 1.00 69.06 192 ASN A O 1
ATOM 1478 N N . VAL A 1 193 ? -9.949 4.695 -6.635 1.00 73.56 193 VAL A N 1
ATOM 1479 C CA . VAL A 1 193 ? -10.740 5.896 -6.335 1.00 73.56 193 VAL A CA 1
ATOM 1480 C C . VAL A 1 193 ? -9.786 7.074 -6.206 1.00 73.56 193 VAL A C 1
ATOM 1482 O O . VAL A 1 193 ? -8.863 7.069 -5.394 1.00 73.56 193 VAL A O 1
ATOM 1485 N N . ILE A 1 194 ? -9.992 8.075 -7.053 1.00 68.31 194 ILE A N 1
ATOM 1486 C CA . ILE A 1 194 ? -9.138 9.253 -7.181 1.00 68.31 194 ILE A CA 1
ATOM 1487 C C . ILE A 1 194 ? -9.980 10.473 -6.843 1.00 68.31 194 ILE A C 1
ATOM 1489 O O . ILE A 1 194 ? -11.111 10.589 -7.312 1.00 68.31 194 ILE A O 1
ATOM 1493 N N . GLN A 1 195 ? -9.424 11.413 -6.081 1.00 68.06 195 GLN A N 1
ATOM 1494 C CA . GLN A 1 195 ? -10.024 12.736 -5.952 1.00 68.06 195 GLN A CA 1
ATOM 1495 C C . GLN A 1 195 ? -9.253 13.737 -6.811 1.00 68.06 195 GLN A C 1
ATOM 1497 O O . GLN A 1 195 ? -8.053 13.920 -6.626 1.00 68.06 195 GLN A O 1
ATOM 1502 N N . SER A 1 196 ? -9.928 14.387 -7.757 1.00 68.69 196 SER A N 1
ATOM 1503 C CA . SER A 1 196 ? -9.311 15.353 -8.673 1.00 68.69 196 SER A CA 1
ATOM 1504 C C . SER A 1 196 ? -10.218 16.567 -8.821 1.00 68.69 196 SER A C 1
ATOM 1506 O O . SER A 1 196 ? -11.414 16.416 -9.038 1.00 68.69 196 SER A O 1
ATOM 1508 N N . SER A 1 197 ? -9.671 17.772 -8.631 1.00 70.75 197 SER A N 1
ATOM 1509 C CA . SER A 1 197 ? -10.416 19.038 -8.761 1.00 70.75 197 SER A CA 1
ATOM 1510 C C . SER A 1 197 ? -11.719 19.107 -7.943 1.00 70.75 197 SER A C 1
ATOM 1512 O O . SER A 1 197 ? -12.698 19.710 -8.363 1.00 70.75 197 SER A O 1
ATOM 1514 N N . GLY A 1 198 ? -11.743 18.472 -6.764 1.00 70.69 198 GLY A N 1
ATOM 1515 C CA . GLY A 1 198 ? -12.925 18.421 -5.889 1.00 70.69 198 GLY A CA 1
ATOM 1516 C C . GLY A 1 198 ? -13.901 17.278 -6.186 1.00 70.69 198 GLY A C 1
ATOM 1517 O O . GLY A 1 198 ? -14.760 16.998 -5.358 1.00 70.69 198 GLY A O 1
ATOM 1518 N N . GLU A 1 199 ? -13.723 16.563 -7.293 1.00 80.50 199 GLU A N 1
ATOM 1519 C CA . GLU A 1 199 ? -14.575 15.449 -7.700 1.00 80.50 199 GLU A CA 1
ATOM 1520 C C . GLU A 1 199 ? -14.012 14.108 -7.228 1.00 80.50 199 GLU A C 1
ATOM 1522 O O . GLU A 1 199 ? -12.798 13.890 -7.248 1.00 80.50 199 GLU A O 1
ATOM 1527 N N . THR A 1 200 ? -14.900 13.193 -6.840 1.00 78.12 200 THR A N 1
ATOM 1528 C CA . THR A 1 200 ? -14.560 11.796 -6.544 1.00 78.12 200 THR A CA 1
ATOM 1529 C C . THR A 1 200 ? -14.758 10.955 -7.800 1.00 78.12 200 THR A C 1
ATOM 1531 O O . THR A 1 200 ? -15.853 10.932 -8.359 1.00 78.12 200 THR A O 1
ATOM 1534 N N . ILE A 1 201 ? -13.712 10.262 -8.247 1.00 82.06 201 ILE A N 1
ATOM 1535 C CA . ILE A 1 201 ? -13.699 9.479 -9.483 1.00 82.06 201 ILE A CA 1
ATOM 1536 C C . ILE A 1 201 ? -13.342 8.025 -9.160 1.00 82.06 201 ILE A C 1
ATOM 1538 O O . ILE A 1 201 ? -12.211 7.736 -8.775 1.00 82.06 201 ILE A O 1
ATOM 1542 N N . LEU A 1 202 ? -14.282 7.105 -9.363 1.00 83.00 202 LEU A N 1
ATOM 1543 C CA . LEU A 1 202 ? -14.017 5.675 -9.480 1.00 83.00 202 LEU A CA 1
ATOM 1544 C C . LEU A 1 202 ? -13.418 5.415 -10.865 1.00 83.00 202 LEU A C 1
ATOM 1546 O O . LEU A 1 202 ? -14.130 5.426 -11.862 1.00 83.00 202 LEU A O 1
ATOM 1550 N N . ARG A 1 203 ? -12.107 5.213 -10.948 1.00 84.81 203 ARG A N 1
ATOM 1551 C CA . ARG A 1 203 ? -11.400 4.915 -12.190 1.00 84.81 203 ARG A CA 1
ATOM 1552 C C . ARG A 1 203 ? -11.199 3.411 -12.350 1.00 84.81 203 ARG A C 1
ATOM 1554 O O . ARG A 1 203 ? -10.565 2.779 -11.515 1.00 84.81 203 ARG A O 1
ATOM 1561 N N . VAL A 1 204 ? -11.655 2.876 -13.470 1.00 86.06 204 VAL A N 1
ATOM 1562 C CA . VAL A 1 204 ? -11.306 1.549 -13.974 1.00 86.06 204 VAL A CA 1
ATOM 1563 C C . VAL A 1 204 ? -10.180 1.705 -14.986 1.00 86.06 204 VAL A C 1
ATOM 1565 O O . VAL A 1 204 ? -10.278 2.546 -15.878 1.00 86.06 204 VAL A O 1
ATOM 1568 N N . GLN A 1 205 ? -9.132 0.896 -14.857 1.00 82.75 205 GLN A N 1
ATOM 1569 C CA . GLN A 1 205 ? -8.033 0.850 -15.813 1.00 82.75 205 GLN A CA 1
ATOM 1570 C C . GLN A 1 205 ? -7.943 -0.520 -16.470 1.00 82.75 205 GLN A C 1
ATOM 1572 O O . GLN A 1 205 ? -7.841 -1.536 -15.773 1.00 82.75 205 GLN A O 1
ATOM 1577 N N . ARG A 1 206 ? -7.936 -0.539 -17.805 1.00 86.12 206 ARG A N 1
ATOM 1578 C CA . ARG A 1 206 ? -7.807 -1.779 -18.577 1.00 86.12 206 ARG A CA 1
ATOM 1579 C C . ARG A 1 206 ? -6.354 -2.194 -18.645 1.00 86.12 206 ARG A C 1
ATOM 1581 O O . ARG A 1 206 ? -5.538 -1.455 -19.199 1.00 86.12 206 ARG A O 1
ATOM 1588 N N . VAL A 1 207 ? -6.032 -3.366 -18.104 1.00 82.06 207 VAL A N 1
ATOM 1589 C CA . VAL A 1 207 ? -4.658 -3.877 -18.102 1.00 82.06 207 VAL A CA 1
ATOM 1590 C C . VAL A 1 207 ? -4.529 -5.020 -19.090 1.00 82.06 207 VAL A C 1
ATOM 1592 O O . VAL A 1 207 ? -5.261 -6.004 -19.052 1.00 82.06 207 VAL A O 1
ATOM 1595 N N . SER A 1 208 ? -3.547 -4.903 -19.974 1.00 80.12 208 SER A N 1
ATOM 1596 C CA . SER A 1 208 ? -3.180 -5.957 -20.911 1.00 80.12 208 SER A CA 1
ATOM 1597 C C . SER A 1 208 ? -1.667 -6.107 -20.998 1.00 80.12 208 SER A C 1
ATOM 1599 O O . SER A 1 208 ? -0.897 -5.269 -20.521 1.00 80.12 208 SER A O 1
ATOM 1601 N N . TYR A 1 209 ? -1.226 -7.204 -21.608 1.00 83.25 209 TYR A N 1
ATOM 1602 C CA . TYR A 1 209 ? 0.187 -7.502 -21.788 1.00 83.25 209 TYR A CA 1
ATOM 1603 C C . TYR A 1 209 ? 0.498 -7.632 -23.271 1.00 83.25 209 TYR A C 1
ATOM 1605 O O . TYR A 1 209 ? -0.131 -8.419 -23.977 1.00 83.25 209 TYR A O 1
ATOM 1613 N N . THR A 1 210 ? 1.496 -6.891 -23.742 1.00 80.44 210 THR A N 1
ATOM 1614 C CA . THR A 1 210 ? 1.983 -6.983 -25.124 1.00 80.44 210 THR A CA 1
ATOM 1615 C C . THR A 1 210 ? 3.453 -7.378 -25.147 1.00 80.44 210 THR A C 1
ATOM 1617 O O . THR A 1 210 ? 4.125 -7.428 -24.114 1.00 80.44 210 THR A O 1
ATOM 1620 N N . THR A 1 211 ? 3.961 -7.725 -26.326 1.00 81.75 211 THR A N 1
ATOM 1621 C CA . THR A 1 211 ? 5.383 -8.010 -26.536 1.00 81.75 211 THR A CA 1
ATOM 1622 C C . THR A 1 211 ? 5.916 -7.076 -27.612 1.00 81.75 211 THR A C 1
ATOM 1624 O O . THR A 1 211 ? 5.280 -6.927 -28.652 1.00 81.75 211 THR A O 1
ATOM 1627 N N . SER A 1 212 ? 7.073 -6.459 -27.380 1.00 78.81 212 SER A N 1
ATOM 1628 C CA . SER A 1 212 ? 7.796 -5.672 -28.387 1.00 78.81 212 SER A CA 1
ATOM 1629 C C . SER A 1 212 ? 9.213 -6.206 -28.575 1.00 78.81 212 SER A C 1
ATOM 1631 O O . SER A 1 212 ? 9.745 -6.919 -27.724 1.00 78.81 212 SER A O 1
ATOM 1633 N N . THR A 1 213 ? 9.828 -5.889 -29.712 1.00 87.19 213 THR A N 1
ATOM 1634 C CA . THR A 1 213 ? 11.215 -6.263 -30.005 1.00 87.19 213 THR A CA 1
ATOM 1635 C C . THR A 1 213 ? 12.035 -5.025 -30.343 1.00 87.19 213 THR A C 1
ATOM 1637 O O . THR A 1 213 ? 11.514 -4.055 -30.889 1.00 87.19 213 THR A O 1
ATOM 1640 N N . LYS A 1 214 ? 13.317 -5.054 -29.986 1.00 81.12 214 LYS A N 1
ATOM 1641 C CA . LYS A 1 214 ? 14.308 -4.030 -30.312 1.00 81.12 214 LYS A CA 1
ATOM 1642 C C . LYS A 1 214 ? 15.551 -4.722 -30.847 1.00 81.12 214 LYS A C 1
ATOM 1644 O O . LYS A 1 214 ? 16.093 -5.598 -30.176 1.00 81.12 214 LYS A O 1
ATOM 1649 N N . GLN A 1 215 ? 16.000 -4.328 -32.031 1.00 86.75 215 GLN A N 1
ATOM 1650 C CA . GLN A 1 215 ? 17.290 -4.764 -32.554 1.00 86.75 215 GLN A CA 1
ATOM 1651 C C . GLN A 1 215 ? 18.389 -3.849 -32.006 1.00 86.75 215 GLN A C 1
ATOM 1653 O O . GLN A 1 215 ? 18.237 -2.626 -32.006 1.00 86.75 215 GLN A O 1
ATOM 1658 N N . VAL A 1 216 ? 19.469 -4.443 -31.508 1.00 74.62 216 VAL A N 1
ATOM 1659 C CA . VAL A 1 216 ? 20.621 -3.741 -30.936 1.00 74.62 216 VAL A CA 1
ATOM 1660 C C . VAL A 1 216 ? 21.885 -4.194 -31.678 1.00 74.62 216 VAL A C 1
ATOM 1662 O O . VAL A 1 216 ? 22.051 -5.401 -31.880 1.00 74.62 216 VAL A O 1
ATOM 1665 N N . PRO A 1 217 ? 22.751 -3.268 -32.132 1.00 72.69 217 PRO A N 1
ATOM 1666 C CA . PRO A 1 217 ? 24.011 -3.627 -32.777 1.00 72.69 217 PRO A CA 1
ATOM 1667 C C . PRO A 1 217 ? 24.991 -4.236 -31.767 1.00 72.69 217 PRO A C 1
ATOM 1669 O O . PRO A 1 217 ? 25.050 -3.814 -30.611 1.00 72.69 217 PRO A O 1
ATOM 1672 N N . LEU A 1 218 ? 25.765 -5.227 -32.211 1.00 61.75 218 LEU A N 1
ATOM 1673 C CA . LEU A 1 218 ? 26.868 -5.808 -31.447 1.00 61.75 218 LEU A CA 1
ATOM 1674 C C . LEU A 1 218 ? 28.190 -5.315 -32.047 1.00 61.75 218 LEU A C 1
ATOM 1676 O O . LEU A 1 218 ? 28.464 -5.635 -33.209 1.00 61.75 218 LEU A O 1
ATOM 1680 N N . PRO A 1 219 ? 29.009 -4.557 -31.298 1.00 64.00 219 PRO A N 1
ATOM 1681 C CA . PRO A 1 219 ? 30.262 -4.032 -31.825 1.00 64.00 219 PRO A CA 1
ATOM 1682 C C . PRO A 1 219 ? 31.232 -5.171 -32.164 1.00 64.00 219 PRO A C 1
ATOM 1684 O O . PRO A 1 219 ? 31.197 -6.240 -31.550 1.00 64.00 219 PRO A O 1
ATOM 1687 N N . TYR A 1 220 ? 32.109 -4.930 -33.136 1.00 61.22 220 TYR A N 1
ATOM 1688 C CA . TYR A 1 220 ? 33.212 -5.830 -33.472 1.00 61.22 220 TYR A CA 1
ATOM 1689 C C . TYR A 1 220 ? 34.514 -5.380 -32.798 1.00 61.22 220 TYR A C 1
ATOM 1691 O O . TYR A 1 220 ? 34.667 -4.214 -32.436 1.00 61.22 220 TYR A O 1
ATOM 1699 N N . ALA A 1 221 ? 35.463 -6.303 -32.634 1.00 61.97 221 ALA A N 1
ATOM 1700 C CA . ALA A 1 221 ? 36.806 -5.990 -32.151 1.00 61.97 221 ALA A CA 1
ATOM 1701 C C . ALA A 1 221 ? 37.802 -5.875 -33.316 1.00 61.97 221 ALA A C 1
ATOM 1703 O O . ALA A 1 221 ? 37.604 -6.496 -34.362 1.00 61.97 221 ALA A O 1
ATOM 1704 N N . THR A 1 222 ? 38.897 -5.139 -33.114 1.00 67.12 222 THR A N 1
ATOM 1705 C CA . THR A 1 222 ? 40.045 -5.113 -34.036 1.00 67.12 222 THR A CA 1
ATOM 1706 C C . THR A 1 222 ? 41.138 -6.054 -33.524 1.00 67.12 222 THR A C 1
ATOM 1708 O O . THR A 1 222 ? 41.536 -5.980 -32.361 1.00 67.12 222 THR A O 1
ATOM 1711 N N . GLN A 1 223 ? 41.623 -6.946 -34.383 1.00 62.78 223 GLN A N 1
ATOM 1712 C CA . GLN A 1 223 ? 42.692 -7.903 -34.111 1.00 62.78 223 GLN A CA 1
ATOM 1713 C C . GLN A 1 223 ? 43.916 -7.581 -34.965 1.00 62.78 223 GLN A C 1
ATOM 1715 O O . GLN A 1 223 ? 43.791 -7.319 -36.158 1.00 62.78 223 GLN A O 1
ATOM 1720 N N . TYR A 1 224 ? 45.100 -7.631 -34.358 1.00 72.62 224 TYR A N 1
ATOM 1721 C CA . TYR A 1 224 ? 46.363 -7.436 -35.061 1.00 72.62 224 TYR A CA 1
ATOM 1722 C C . TYR A 1 224 ? 47.049 -8.779 -35.283 1.00 72.62 224 TYR A C 1
ATOM 1724 O O . TYR A 1 224 ? 47.192 -9.556 -34.340 1.00 72.62 224 TYR A O 1
ATOM 1732 N N . VAL A 1 225 ? 47.464 -9.045 -36.519 1.00 75.00 225 VAL A N 1
ATOM 1733 C CA . VAL A 1 225 ? 48.174 -10.276 -36.891 1.00 75.00 225 VAL A CA 1
ATOM 1734 C C . VAL A 1 225 ? 49.501 -9.897 -37.528 1.00 75.00 225 VAL A C 1
ATOM 1736 O O . VAL A 1 225 ? 49.542 -9.079 -38.440 1.00 75.00 225 VAL A O 1
ATOM 1739 N N . GLU A 1 226 ? 50.595 -10.464 -37.042 1.00 82.25 226 GLU A N 1
ATOM 1740 C CA . GLU A 1 226 ? 51.916 -10.228 -37.623 1.00 82.25 226 GLU A CA 1
ATOM 1741 C C . GLU A 1 226 ? 52.102 -11.049 -38.904 1.00 82.25 226 GLU A C 1
ATOM 1743 O O . GLU A 1 226 ? 51.745 -12.227 -38.951 1.00 82.25 226 GLU A O 1
ATOM 1748 N N . ASP A 1 227 ? 52.687 -10.437 -39.933 1.00 81.75 227 ASP A N 1
ATOM 1749 C CA . ASP A 1 227 ? 53.027 -11.097 -41.192 1.00 81.75 227 ASP A CA 1
ATOM 1750 C C . ASP A 1 227 ? 54.511 -10.875 -41.532 1.00 81.75 227 ASP A C 1
ATOM 1752 O O . ASP A 1 227 ? 54.916 -9.759 -41.873 1.00 81.75 227 ASP A O 1
ATOM 1756 N N . PRO A 1 228 ? 55.341 -11.931 -41.472 1.00 85.69 228 PRO A N 1
ATOM 1757 C CA . PRO A 1 228 ? 56.770 -11.838 -41.754 1.00 85.69 228 PRO A CA 1
ATOM 1758 C C . PRO A 1 228 ? 57.088 -11.678 -43.249 1.00 85.69 228 PRO A C 1
ATOM 1760 O O . PRO A 1 228 ? 58.256 -11.542 -43.612 1.00 85.69 228 PRO A O 1
ATOM 1763 N N . SER A 1 229 ? 56.088 -11.728 -44.135 1.00 86.56 229 SER A N 1
ATOM 1764 C CA . SER A 1 229 ? 56.258 -11.481 -45.569 1.00 86.56 229 SER A CA 1
ATOM 1765 C C . SER A 1 229 ? 56.157 -9.996 -45.939 1.00 86.56 229 SER A C 1
ATOM 1767 O O . SER A 1 229 ? 56.730 -9.589 -46.955 1.00 86.56 229 SER A O 1
ATOM 1769 N N . LEU A 1 230 ? 55.497 -9.192 -45.098 1.00 83.69 230 LEU A N 1
ATOM 1770 C CA . LEU A 1 230 ? 55.323 -7.749 -45.263 1.00 83.69 230 LEU A CA 1
ATOM 1771 C C . LEU A 1 230 ? 56.425 -6.971 -44.539 1.00 83.69 230 LEU A C 1
ATOM 1773 O O . LEU A 1 230 ? 56.817 -7.321 -43.424 1.00 83.69 230 LEU A O 1
ATOM 1777 N N . ASP A 1 231 ? 56.893 -5.891 -45.166 1.00 86.75 231 ASP A N 1
ATOM 1778 C CA . ASP A 1 231 ? 57.932 -5.017 -44.614 1.00 86.75 231 ASP A CA 1
ATOM 1779 C C . ASP A 1 231 ? 57.543 -4.453 -43.240 1.00 86.75 231 ASP A C 1
ATOM 1781 O O . ASP A 1 231 ? 56.385 -4.098 -42.993 1.00 86.75 231 ASP A O 1
ATOM 1785 N N . GLU A 1 232 ? 58.532 -4.369 -42.346 1.00 88.12 232 GLU A N 1
ATOM 1786 C CA . GLU A 1 232 ? 58.343 -3.899 -40.975 1.00 88.12 232 GLU A CA 1
ATOM 1787 C C . GLU A 1 232 ? 57.613 -2.545 -40.917 1.00 88.12 232 GLU A C 1
ATOM 1789 O O . GLU A 1 232 ? 58.017 -1.565 -41.545 1.00 88.12 232 GLU A O 1
ATOM 1794 N N . GLY A 1 233 ? 56.517 -2.489 -40.154 1.00 80.69 233 GLY A N 1
ATOM 1795 C CA . GLY A 1 233 ? 55.731 -1.269 -39.940 1.00 80.69 233 GLY A CA 1
ATOM 1796 C C . GLY A 1 233 ? 54.609 -1.014 -40.956 1.00 80.69 233 GLY A C 1
ATOM 1797 O O . GLY A 1 233 ? 53.774 -0.138 -40.713 1.00 80.69 233 GLY A O 1
ATOM 1798 N N . VAL A 1 234 ? 54.513 -1.790 -42.043 1.00 87.69 234 VAL A N 1
ATOM 1799 C CA . VAL A 1 234 ? 53.373 -1.723 -42.974 1.00 87.69 234 VAL A CA 1
ATOM 1800 C C . VAL A 1 234 ? 52.125 -2.310 -42.309 1.00 87.69 234 VAL A C 1
ATOM 1802 O O . VAL A 1 234 ? 52.159 -3.425 -41.796 1.00 87.69 234 VAL A O 1
ATOM 1805 N N . ARG A 1 235 ? 51.008 -1.571 -42.328 1.00 84.81 235 ARG A N 1
ATOM 1806 C CA . ARG A 1 235 ? 49.707 -2.029 -41.812 1.00 84.81 235 ARG A CA 1
ATOM 1807 C C . ARG A 1 235 ? 48.695 -2.139 -42.941 1.00 84.81 235 ARG A C 1
ATOM 1809 O O . ARG A 1 235 ? 48.504 -1.178 -43.682 1.00 84.81 235 ARG A O 1
ATOM 1816 N N . THR A 1 236 ? 48.014 -3.274 -43.040 1.00 84.25 236 THR A N 1
ATOM 1817 C CA . THR A 1 236 ? 46.945 -3.488 -44.028 1.00 84.25 236 THR A CA 1
ATOM 1818 C C . THR A 1 236 ? 45.722 -4.108 -43.367 1.00 84.25 236 THR A C 1
ATOM 1820 O O . THR A 1 236 ? 45.854 -4.946 -42.481 1.00 84.25 236 THR A O 1
ATOM 1823 N N . VAL A 1 237 ? 44.520 -3.690 -43.766 1.00 89.31 237 VAL A N 1
ATOM 1824 C CA . VAL A 1 237 ? 43.277 -4.323 -43.300 1.00 89.31 237 VAL A CA 1
ATOM 1825 C C . VAL A 1 237 ? 43.073 -5.594 -44.118 1.00 89.31 237 VAL A C 1
ATOM 1827 O O . VAL A 1 237 ? 42.733 -5.523 -45.297 1.00 89.31 237 VAL A O 1
ATOM 1830 N N . SER A 1 238 ? 43.309 -6.753 -43.509 1.00 79.38 238 SER A N 1
ATOM 1831 C CA . SER A 1 238 ? 43.140 -8.062 -44.149 1.00 79.38 238 SER A CA 1
ATOM 1832 C C . SER A 1 238 ? 41.704 -8.582 -44.053 1.00 79.38 238 SER A C 1
ATOM 1834 O O . SER A 1 238 ? 41.273 -9.351 -44.909 1.00 79.38 238 SER A O 1
ATOM 1836 N N . GLN A 1 239 ? 40.931 -8.110 -43.071 1.00 76.69 239 GLN A N 1
ATOM 1837 C CA . GLN A 1 239 ? 39.490 -8.341 -42.978 1.00 76.69 239 GLN A CA 1
ATOM 1838 C C . GLN A 1 239 ? 38.805 -7.101 -42.402 1.00 76.69 239 GLN A C 1
ATOM 1840 O O . GLN A 1 239 ? 39.159 -6.654 -41.317 1.00 76.69 239 GLN A O 1
ATOM 1845 N N . ALA A 1 240 ? 37.814 -6.549 -43.102 1.00 83.25 240 ALA A N 1
ATOM 1846 C CA . ALA A 1 240 ? 37.031 -5.435 -42.573 1.00 83.25 240 ALA A CA 1
ATOM 1847 C C . ALA A 1 240 ? 36.090 -5.911 -41.455 1.00 83.25 240 ALA A C 1
ATOM 1849 O O . ALA A 1 240 ? 35.453 -6.962 -41.575 1.00 83.25 240 ALA A O 1
ATOM 1850 N N . GLY A 1 241 ? 35.982 -5.123 -40.385 1.00 81.44 241 GLY A N 1
ATOM 1851 C CA . GLY A 1 241 ? 35.040 -5.396 -39.305 1.00 81.44 241 GLY A CA 1
ATOM 1852 C C . GLY A 1 241 ? 33.593 -5.154 -39.726 1.00 81.44 241 GLY A C 1
ATOM 1853 O O . GLY A 1 241 ? 33.297 -4.256 -40.516 1.00 81.44 241 GLY A O 1
ATOM 1854 N N . LYS A 1 242 ? 32.671 -5.959 -39.198 1.00 75.19 242 LYS A N 1
ATOM 1855 C CA . LYS A 1 242 ? 31.231 -5.803 -39.416 1.00 75.19 242 LYS A CA 1
ATOM 1856 C C . LYS A 1 242 ? 30.489 -6.001 -38.107 1.00 75.19 242 LYS A C 1
ATOM 1858 O O . LYS A 1 242 ? 30.648 -7.029 -37.453 1.00 75.19 242 LYS A O 1
ATOM 1863 N N . GLU A 1 243 ? 29.647 -5.040 -37.747 1.00 68.06 243 GLU A N 1
ATOM 1864 C CA . GLU A 1 243 ? 28.801 -5.162 -36.563 1.00 68.06 243 GLU A CA 1
ATOM 1865 C C . GLU A 1 243 ? 27.863 -6.366 -36.678 1.00 68.06 243 GLU A C 1
ATOM 1867 O O . GLU A 1 243 ? 27.277 -6.655 -37.728 1.00 68.06 243 GLU A O 1
ATOM 1872 N N . GLY A 1 244 ? 27.730 -7.071 -35.562 1.00 69.19 244 GLY A N 1
ATOM 1873 C CA . GLY A 1 244 ? 26.687 -8.058 -35.372 1.00 69.19 244 GLY A CA 1
ATOM 1874 C C . GLY A 1 244 ? 25.377 -7.383 -34.984 1.00 69.19 244 GLY A C 1
ATOM 1875 O O . GLY A 1 244 ? 25.258 -6.162 -34.905 1.00 69.19 244 GLY A O 1
ATOM 1876 N N . SER A 1 245 ? 24.370 -8.187 -34.684 1.00 64.69 245 SER A N 1
ATOM 1877 C CA . SER A 1 245 ? 23.137 -7.688 -34.090 1.00 64.69 245 SER A CA 1
ATOM 1878 C C . SER A 1 245 ? 22.505 -8.729 -33.190 1.00 64.69 245 SER A C 1
ATOM 1880 O O . SER A 1 245 ? 22.685 -9.935 -33.370 1.00 64.69 245 SER A O 1
ATOM 1882 N N . GLU A 1 246 ? 21.725 -8.248 -32.238 1.00 71.69 246 GLU A N 1
ATOM 1883 C CA . GLU A 1 246 ? 20.852 -9.059 -31.410 1.00 71.69 246 GLU A CA 1
ATOM 1884 C C . GLU A 1 246 ? 19.444 -8.473 -31.364 1.00 71.69 246 GLU A C 1
ATOM 1886 O O . GLU A 1 246 ? 19.244 -7.265 -31.497 1.00 71.69 246 GLU A O 1
ATOM 1891 N N . ILE A 1 247 ? 18.456 -9.337 -31.152 1.00 76.50 247 ILE A N 1
ATOM 1892 C CA . ILE A 1 247 ? 17.083 -8.940 -30.858 1.00 76.50 247 ILE A CA 1
ATOM 1893 C C . ILE A 1 247 ? 16.841 -9.089 -29.359 1.00 76.50 247 ILE A C 1
ATOM 1895 O O . ILE A 1 247 ? 16.940 -10.181 -28.793 1.00 76.50 247 ILE A O 1
ATOM 1899 N N . GLN A 1 248 ? 16.441 -7.988 -28.734 1.00 74.25 248 GLN A N 1
ATOM 1900 C CA . GLN A 1 248 ? 15.924 -7.929 -27.374 1.00 74.25 248 GLN A CA 1
ATOM 1901 C C . GLN A 1 248 ? 14.393 -7.919 -27.433 1.00 74.25 248 GLN A C 1
ATOM 1903 O O . GLN A 1 248 ? 13.792 -7.104 -28.128 1.00 74.25 248 GLN A O 1
ATOM 1908 N N . THR A 1 249 ? 13.739 -8.843 -26.735 1.00 70.25 249 THR A N 1
ATOM 1909 C CA . THR A 1 249 ? 12.275 -8.922 -26.637 1.00 70.25 249 THR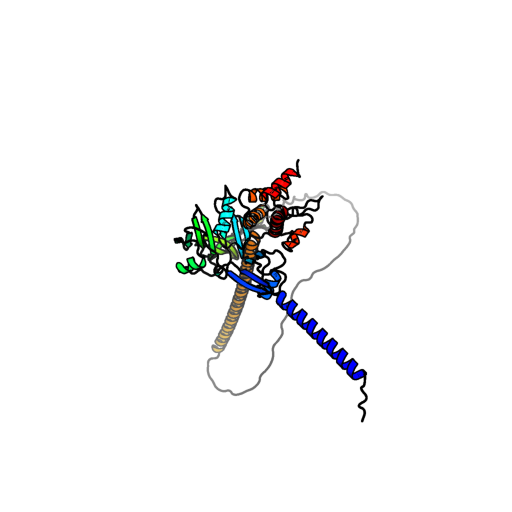 A CA 1
ATOM 1910 C C . THR A 1 249 ? 11.834 -8.442 -25.266 1.00 70.25 249 THR A C 1
ATOM 1912 O O . THR A 1 249 ? 12.352 -8.910 -24.249 1.00 70.25 249 THR A O 1
ATOM 1915 N N . PHE A 1 250 ? 10.844 -7.560 -25.234 1.00 71.81 250 PHE A N 1
ATOM 1916 C CA . PHE A 1 250 ? 10.292 -6.962 -24.029 1.00 71.81 250 PHE A CA 1
ATOM 1917 C C . PHE A 1 250 ? 8.851 -7.415 -23.834 1.00 71.81 250 PHE A C 1
ATOM 1919 O O . PHE A 1 250 ? 8.076 -7.459 -24.787 1.00 71.81 250 PHE A O 1
ATOM 1926 N N . ARG A 1 251 ? 8.487 -7.743 -22.594 1.00 69.44 251 ARG A 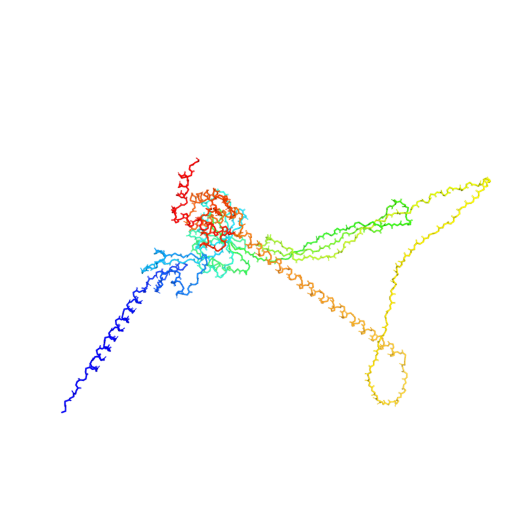N 1
ATOM 1927 C CA . ARG A 1 251 ? 7.089 -7.873 -22.183 1.00 69.44 251 ARG A CA 1
ATOM 1928 C C . ARG A 1 251 ? 6.640 -6.537 -21.607 1.00 69.44 251 ARG A C 1
ATOM 1930 O O . ARG A 1 251 ? 7.239 -6.045 -20.647 1.00 69.44 251 ARG A O 1
ATOM 1937 N N . ASN A 1 252 ? 5.565 -5.998 -22.160 1.00 72.75 252 ASN A N 1
ATOM 1938 C CA . ASN A 1 252 ? 5.038 -4.691 -21.806 1.00 72.75 252 ASN A CA 1
ATOM 1939 C C . ASN A 1 252 ? 3.752 -4.866 -21.004 1.00 72.75 252 ASN A C 1
ATOM 1941 O O . ASN A 1 252 ? 2.914 -5.699 -21.350 1.00 72.75 252 ASN A O 1
ATOM 1945 N N . VAL A 1 253 ? 3.600 -4.076 -19.946 1.00 74.00 253 VAL A N 1
ATOM 1946 C CA . VAL A 1 253 ? 2.319 -3.873 -19.264 1.00 74.00 253 VAL A CA 1
ATOM 1947 C C . VAL A 1 253 ? 1.690 -2.644 -19.891 1.00 74.00 253 VAL A C 1
ATOM 1949 O O . VAL A 1 253 ? 2.302 -1.575 -19.896 1.00 74.00 253 VAL A O 1
ATOM 1952 N N . VAL A 1 254 ? 0.499 -2.813 -20.444 1.00 77.06 254 VAL A N 1
ATOM 1953 C CA . VAL A 1 254 ? -0.264 -1.759 -21.101 1.00 77.06 254 VAL A CA 1
ATOM 1954 C C . VAL A 1 254 ? -1.466 -1.441 -20.226 1.00 77.06 254 VAL A C 1
ATOM 1956 O O . VAL A 1 254 ? -2.246 -2.338 -19.917 1.00 77.06 254 VAL A O 1
ATOM 1959 N N . VAL A 1 255 ? -1.600 -0.180 -19.828 1.00 80.62 255 VAL A N 1
ATOM 1960 C CA . VAL A 1 255 ? -2.697 0.328 -19.002 1.00 80.62 255 VAL A CA 1
ATOM 1961 C C . VAL A 1 255 ? -3.422 1.409 -19.793 1.00 80.62 255 VAL A C 1
ATOM 1963 O O . VAL A 1 255 ? -2.790 2.353 -20.263 1.00 80.62 255 VAL A O 1
ATOM 1966 N N . ASP A 1 256 ? -4.729 1.241 -19.997 1.00 82.06 256 ASP A N 1
ATOM 1967 C CA . ASP A 1 256 ? -5.569 2.141 -20.807 1.00 82.06 256 ASP A CA 1
ATOM 1968 C C . ASP A 1 256 ? -5.002 2.388 -22.224 1.00 82.06 256 ASP A C 1
ATOM 1970 O O . ASP A 1 256 ? -5.060 3.488 -22.768 1.00 82.06 256 ASP A O 1
ATOM 1974 N N . GLY A 1 257 ? -4.399 1.353 -22.821 1.00 81.75 257 GLY A N 1
ATOM 1975 C CA . GLY A 1 257 ? -3.788 1.413 -24.156 1.00 81.75 257 GLY A CA 1
ATOM 1976 C C . GLY A 1 257 ? -2.367 1.994 -24.207 1.00 81.75 257 GLY A C 1
ATOM 1977 O O . GLY A 1 257 ? -1.717 1.889 -25.246 1.00 81.75 257 GLY A O 1
ATOM 1978 N N . ALA A 1 258 ? -1.839 2.535 -23.103 1.00 78.44 258 ALA A N 1
ATOM 1979 C CA . ALA A 1 258 ? -0.481 3.077 -23.020 1.00 78.44 258 ALA A CA 1
ATOM 1980 C C . ALA A 1 258 ? 0.487 2.115 -22.310 1.00 78.44 258 ALA A C 1
ATOM 1982 O O . ALA A 1 258 ? 0.132 1.470 -21.326 1.00 78.44 258 ALA A O 1
ATOM 1983 N N . VAL A 1 259 ? 1.735 2.020 -22.782 1.00 76.19 259 VAL A N 1
ATOM 1984 C CA . VAL A 1 259 ? 2.769 1.204 -22.120 1.00 76.19 259 VAL A CA 1
ATOM 1985 C C . VAL A 1 259 ? 3.165 1.861 -20.795 1.00 76.19 259 VAL A C 1
ATOM 1987 O O . VAL A 1 259 ? 3.795 2.913 -20.786 1.00 76.19 259 VAL A O 1
ATOM 1990 N N . GLU A 1 260 ? 2.824 1.217 -19.680 1.00 74.44 260 GLU A N 1
ATOM 1991 C CA . GLU A 1 260 ? 3.192 1.648 -18.324 1.00 74.44 260 GLU A CA 1
ATOM 1992 C C . GLU A 1 260 ? 4.614 1.197 -17.972 1.00 74.44 260 GLU A C 1
ATOM 1994 O O . GLU A 1 260 ? 5.391 1.930 -17.368 1.00 74.44 260 GLU A O 1
ATOM 1999 N N . SER A 1 261 ? 4.977 -0.035 -18.341 1.00 61.34 261 SER A N 1
ATOM 2000 C CA . SER A 1 261 ? 6.308 -0.580 -18.062 1.00 61.34 261 SER A CA 1
ATOM 2001 C C . SER A 1 261 ? 6.704 -1.659 -19.061 1.00 61.34 261 SER A C 1
ATOM 2003 O O . SER A 1 261 ? 5.857 -2.399 -19.557 1.00 61.34 261 SER A O 1
ATOM 2005 N N . SER A 1 262 ? 8.006 -1.792 -19.316 1.00 66.31 262 SER A N 1
ATOM 2006 C CA . SER A 1 262 ? 8.581 -2.811 -20.202 1.00 66.31 262 SER A CA 1
ATOM 2007 C C . SER A 1 262 ? 9.714 -3.537 -19.482 1.00 66.31 262 SER A C 1
ATOM 2009 O O . SER A 1 262 ? 10.534 -2.898 -18.829 1.00 66.31 262 SER A O 1
ATOM 2011 N N . VAL A 1 263 ? 9.765 -4.866 -19.575 1.00 64.12 263 VAL A N 1
ATOM 2012 C CA . VAL A 1 263 ? 10.863 -5.677 -19.021 1.00 64.12 263 VAL A CA 1
ATOM 2013 C C . VAL A 1 263 ? 11.442 -6.575 -20.105 1.00 64.12 263 VAL A C 1
ATOM 2015 O O . VAL A 1 263 ? 10.688 -7.213 -20.839 1.00 64.12 263 VAL A O 1
ATOM 2018 N N . MET A 1 264 ? 12.771 -6.626 -20.222 1.00 71.62 264 MET A N 1
ATOM 2019 C CA . MET A 1 264 ? 13.438 -7.511 -21.177 1.00 71.62 264 MET A CA 1
ATOM 2020 C C . MET A 1 264 ? 13.278 -8.966 -20.728 1.00 71.62 264 MET A C 1
ATOM 2022 O O . MET A 1 264 ? 13.667 -9.331 -19.622 1.00 71.62 264 MET A O 1
ATOM 2026 N N . VAL A 1 265 ? 12.701 -9.797 -21.594 1.00 71.44 265 VAL A N 1
ATOM 2027 C CA . VAL A 1 265 ? 12.398 -11.209 -21.310 1.00 71.44 265 VAL A CA 1
ATOM 2028 C C . VAL A 1 265 ? 13.196 -12.182 -22.175 1.00 71.44 265 VAL A C 1
ATOM 2030 O O . VAL A 1 265 ? 13.323 -13.352 -21.818 1.00 71.44 265 VAL A O 1
ATOM 2033 N N . LYS A 1 266 ? 13.741 -11.716 -23.303 1.00 67.69 266 LYS A N 1
ATOM 2034 C CA . LYS A 1 266 ? 14.611 -12.492 -24.196 1.00 67.69 266 LYS A CA 1
ATOM 2035 C C . LYS A 1 266 ? 15.671 -11.583 -24.797 1.00 67.69 266 LYS A C 1
ATOM 2037 O O . LYS A 1 266 ? 15.373 -10.448 -25.149 1.00 67.69 266 LYS A O 1
ATOM 2042 N N . GLN A 1 267 ? 16.859 -12.133 -24.988 1.00 68.62 267 GLN A N 1
ATOM 2043 C CA . GLN A 1 267 ? 17.906 -11.576 -25.832 1.00 68.62 267 GLN A CA 1
ATOM 2044 C C . GLN A 1 267 ? 18.460 -12.719 -26.681 1.00 68.62 267 GLN A C 1
ATOM 2046 O O . GLN A 1 267 ? 18.729 -13.799 -26.151 1.00 68.62 267 GLN A O 1
ATOM 2051 N N . ALA A 1 268 ? 18.560 -12.513 -27.990 1.00 66.56 268 ALA A N 1
ATOM 2052 C CA . ALA A 1 268 ? 19.071 -13.508 -28.922 1.00 66.56 268 ALA A CA 1
ATOM 2053 C C . ALA A 1 268 ? 19.944 -12.834 -29.979 1.00 66.56 268 ALA A C 1
ATOM 2055 O O . ALA A 1 268 ? 19.478 -11.936 -30.678 1.00 66.56 268 ALA A O 1
ATOM 2056 N N . VAL A 1 269 ? 21.189 -13.293 -30.111 1.00 71.31 269 VAL A N 1
ATOM 2057 C CA . VAL A 1 269 ? 22.089 -12.859 -31.184 1.00 71.31 269 VAL A CA 1
ATOM 2058 C C . VAL A 1 269 ? 21.503 -13.314 -32.519 1.00 71.31 269 VAL A C 1
ATOM 2060 O O . VAL A 1 269 ? 21.253 -14.502 -32.717 1.00 71.31 269 VAL A O 1
ATOM 2063 N N . THR A 1 270 ? 21.259 -12.365 -33.419 1.00 65.88 270 THR A N 1
ATOM 2064 C CA . THR A 1 270 ? 20.749 -12.612 -34.774 1.00 65.88 270 THR A CA 1
ATOM 2065 C C . THR A 1 270 ? 21.861 -12.646 -35.809 1.00 65.88 270 THR A C 1
ATOM 2067 O O . THR A 1 270 ? 21.740 -13.350 -36.805 1.00 65.88 270 THR A O 1
ATOM 2070 N N . SER A 1 271 ? 22.955 -11.923 -35.568 1.00 67.62 271 SER A N 1
ATOM 2071 C CA . SER A 1 271 ? 24.176 -11.985 -36.368 1.00 67.62 271 SER A CA 1
ATOM 2072 C C . SER A 1 271 ? 25.380 -11.781 -35.463 1.00 67.62 271 SER A C 1
ATOM 2074 O O . SER A 1 271 ? 25.410 -10.825 -34.691 1.00 67.62 271 SER A O 1
ATOM 2076 N N . TYR A 1 272 ? 26.389 -12.640 -35.578 1.00 65.94 272 TYR A N 1
ATOM 2077 C CA . TYR A 1 272 ? 27.665 -12.408 -34.906 1.00 65.94 272 TYR A CA 1
ATOM 2078 C C . TYR A 1 272 ? 28.405 -11.241 -35.561 1.00 65.94 272 TYR A C 1
ATOM 2080 O O . TYR A 1 272 ? 28.283 -11.023 -36.770 1.00 65.94 272 TYR A O 1
ATOM 2088 N N . ALA A 1 273 ? 29.144 -10.490 -34.745 1.00 68.50 273 ALA A N 1
ATOM 2089 C CA . ALA A 1 273 ? 30.059 -9.474 -35.235 1.00 68.50 273 ALA A CA 1
ATOM 2090 C C . ALA A 1 273 ? 31.265 -10.153 -35.896 1.00 68.50 273 ALA A C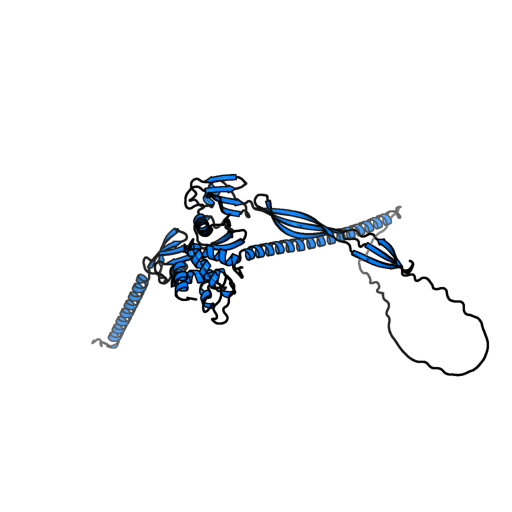 1
ATOM 2092 O O . ALA A 1 273 ? 31.755 -11.176 -35.412 1.00 68.50 273 ALA A O 1
ATOM 2093 N N . VAL A 1 274 ? 31.728 -9.591 -37.006 1.00 74.69 274 VAL A N 1
ATOM 2094 C CA . VAL A 1 274 ? 32.951 -10.012 -37.690 1.00 74.69 274 VAL A CA 1
ATOM 2095 C C . VAL A 1 274 ? 34.046 -9.046 -37.272 1.00 74.69 274 VAL A C 1
ATOM 2097 O O . VAL A 1 274 ? 33.911 -7.845 -37.488 1.00 74.69 274 VAL A O 1
ATOM 2100 N N . ASN A 1 275 ? 35.112 -9.557 -36.660 1.00 67.06 275 ASN A N 1
ATOM 2101 C CA . ASN A 1 275 ? 36.226 -8.723 -36.220 1.00 67.06 275 ASN A CA 1
ATOM 2102 C C . ASN A 1 275 ? 36.979 -8.127 -37.411 1.00 67.06 275 ASN A C 1
ATOM 2104 O O . ASN A 1 275 ? 37.132 -8.772 -38.450 1.00 67.06 275 ASN A O 1
ATOM 2108 N N . GLU A 1 276 ? 37.468 -6.906 -37.231 1.00 77.56 276 GLU A N 1
ATOM 2109 C CA . GLU A 1 276 ? 38.428 -6.301 -38.143 1.00 77.56 276 GLU A CA 1
ATOM 2110 C C . GLU A 1 276 ? 39.799 -6.923 -37.890 1.00 77.56 276 GLU A C 1
ATOM 2112 O O . GLU A 1 276 ? 40.215 -7.042 -36.740 1.00 77.56 276 GLU A O 1
ATOM 2117 N N . VAL A 1 277 ? 40.505 -7.326 -38.941 1.00 81.12 277 VAL A N 1
ATOM 2118 C CA . VAL A 1 277 ? 41.864 -7.859 -38.840 1.00 81.12 277 VAL A CA 1
ATOM 2119 C C . VAL A 1 277 ? 42.810 -6.913 -39.563 1.00 81.12 277 VAL A C 1
ATOM 2121 O O . VAL A 1 277 ? 42.636 -6.631 -40.750 1.00 81.12 277 VAL A O 1
ATOM 2124 N N . ILE A 1 278 ? 43.804 -6.414 -38.832 1.00 76.69 278 ILE A N 1
ATOM 2125 C CA . ILE A 1 278 ? 44.873 -5.562 -39.343 1.00 76.69 278 ILE A CA 1
ATOM 2126 C C . ILE A 1 278 ? 46.172 -6.358 -39.300 1.00 76.69 278 ILE A C 1
ATOM 2128 O O . ILE A 1 278 ? 46.683 -6.698 -38.234 1.00 76.69 278 ILE A O 1
ATOM 2132 N N . THR A 1 279 ? 46.726 -6.632 -40.471 1.00 84.00 279 THR A N 1
ATOM 2133 C CA . THR A 1 279 ? 48.009 -7.305 -40.603 1.00 84.00 279 THR A CA 1
ATOM 2134 C C . THR A 1 279 ? 49.149 -6.294 -40.473 1.00 84.00 279 THR A C 1
ATOM 2136 O O . THR A 1 279 ? 49.126 -5.259 -41.144 1.00 84.00 279 THR A O 1
ATOM 2139 N N . ILE A 1 280 ? 50.136 -6.582 -39.621 1.00 83.56 280 ILE A N 1
ATOM 2140 C CA . ILE A 1 280 ? 51.333 -5.758 -39.399 1.00 83.56 280 ILE A CA 1
ATOM 2141 C C . ILE A 1 280 ? 52.556 -6.499 -39.943 1.00 83.56 280 ILE A C 1
ATOM 2143 O O . ILE A 1 280 ? 52.850 -7.610 -39.509 1.00 83.56 280 ILE A O 1
ATOM 2147 N N . GLY A 1 281 ? 53.287 -5.877 -40.865 1.00 88.44 281 GLY A N 1
ATOM 2148 C CA . GLY A 1 281 ? 54.534 -6.430 -41.378 1.00 88.44 281 GLY A CA 1
ATOM 2149 C C . GLY A 1 281 ? 55.638 -6.454 -40.325 1.00 88.44 281 GLY A C 1
ATOM 2150 O O . GLY A 1 281 ? 55.821 -5.479 -39.591 1.00 88.44 281 GLY A O 1
ATOM 2151 N N . THR A 1 282 ? 56.371 -7.567 -40.254 1.00 86.94 282 THR A N 1
ATOM 2152 C CA . THR A 1 282 ? 57.516 -7.772 -39.343 1.00 86.94 282 THR A CA 1
ATOM 2153 C C . THR A 1 282 ? 58.802 -8.154 -40.077 1.00 86.94 282 THR A C 1
ATOM 2155 O O . THR A 1 282 ? 59.820 -8.462 -39.449 1.00 86.94 282 THR A O 1
ATOM 2158 N N . LYS A 1 283 ? 58.798 -8.114 -41.417 1.00 84.62 283 LYS A N 1
ATOM 2159 C CA . LYS A 1 283 ? 59.975 -8.409 -42.233 1.00 84.62 283 LYS A CA 1
ATOM 2160 C C . LYS A 1 283 ? 61.022 -7.315 -42.053 1.00 84.62 283 LYS A C 1
ATOM 2162 O O . LYS A 1 283 ? 60.948 -6.243 -42.656 1.00 84.62 283 LYS A O 1
ATOM 2167 N N . LYS A 1 284 ? 62.024 -7.607 -41.229 1.00 80.56 284 LYS A N 1
ATOM 2168 C CA . LYS A 1 284 ? 63.188 -6.740 -41.047 1.00 80.56 284 LYS A CA 1
ATOM 2169 C C . LYS A 1 284 ? 63.957 -6.630 -42.358 1.00 80.56 284 LYS A C 1
ATOM 2171 O O . LYS A 1 284 ? 64.264 -7.635 -43.002 1.00 80.56 284 LYS A O 1
ATOM 2176 N N . LYS A 1 285 ? 64.304 -5.402 -42.738 1.00 67.69 285 LYS A N 1
ATOM 2177 C CA . LYS A 1 285 ? 65.193 -5.147 -43.871 1.00 67.69 285 LYS A CA 1
ATOM 2178 C C . LYS A 1 285 ? 66.559 -5.755 -43.553 1.00 67.69 285 LYS A C 1
ATOM 2180 O O . LYS A 1 285 ? 67.157 -5.423 -42.535 1.00 67.69 285 LYS A O 1
ATOM 2185 N N . GLN A 1 286 ? 67.033 -6.664 -44.402 1.00 59.03 286 GLN A N 1
ATOM 2186 C CA . GLN A 1 286 ? 68.347 -7.277 -44.237 1.00 59.03 286 GLN A CA 1
ATOM 2187 C C . GLN A 1 286 ? 69.407 -6.177 -44.370 1.00 59.03 286 GLN A C 1
ATOM 2189 O O . GLN A 1 286 ? 69.525 -5.536 -45.417 1.00 59.03 286 GLN A O 1
ATOM 2194 N N . GLU A 1 287 ? 70.115 -5.904 -43.278 1.00 55.28 287 GLU A N 1
ATOM 2195 C CA . GLU A 1 287 ? 71.207 -4.938 -43.260 1.00 55.28 287 GLU A CA 1
ATOM 2196 C C . GLU A 1 287 ? 72.329 -5.461 -44.179 1.00 55.28 287 GLU A C 1
ATOM 2198 O O . GLU A 1 287 ? 72.629 -6.661 -44.132 1.00 55.28 287 GLU A O 1
ATOM 2203 N N . PRO A 1 288 ? 72.920 -4.634 -45.065 1.00 46.78 288 PRO A N 1
ATOM 2204 C CA . PRO A 1 288 ? 73.981 -5.088 -45.952 1.00 46.78 288 PRO A CA 1
ATOM 2205 C C . PRO A 1 288 ? 75.127 -5.683 -45.134 1.00 46.78 288 PRO A C 1
ATOM 2207 O O . PRO A 1 288 ? 75.742 -4.998 -44.319 1.00 46.78 288 PRO A O 1
ATOM 2210 N N . GLN A 1 289 ? 75.416 -6.963 -45.363 1.00 48.00 289 GLN A N 1
ATOM 2211 C CA . GLN A 1 289 ? 76.572 -7.632 -44.789 1.00 48.00 289 GLN A CA 1
ATOM 2212 C C . GLN A 1 289 ? 77.825 -6.894 -45.277 1.00 48.00 289 GLN A C 1
ATOM 2214 O O . GLN A 1 289 ? 78.172 -6.958 -46.458 1.00 48.00 289 GLN A O 1
ATOM 2219 N N . ALA A 1 290 ? 78.469 -6.139 -44.383 1.00 44.03 290 ALA A N 1
ATOM 2220 C CA . ALA A 1 290 ? 79.734 -5.487 -44.675 1.00 44.03 290 ALA A CA 1
ATOM 2221 C C . ALA A 1 290 ? 80.741 -6.555 -45.124 1.00 44.03 290 ALA A C 1
ATOM 2223 O O . ALA A 1 290 ? 80.990 -7.536 -44.419 1.00 44.03 290 ALA A O 1
ATOM 2224 N N . ALA A 1 291 ? 81.273 -6.377 -46.333 1.00 43.72 291 ALA A N 1
ATOM 2225 C CA . ALA A 1 291 ? 82.285 -7.243 -46.905 1.00 43.72 291 ALA A CA 1
ATOM 2226 C C . ALA A 1 291 ? 83.515 -7.288 -45.988 1.00 43.72 291 ALA A C 1
ATOM 2228 O O . ALA A 1 291 ? 84.053 -6.255 -45.588 1.00 43.72 291 ALA A O 1
ATOM 2229 N N . ALA A 1 292 ? 83.956 -8.504 -45.676 1.00 44.88 292 ALA A N 1
ATOM 2230 C CA . ALA A 1 292 ? 85.198 -8.760 -44.969 1.00 44.88 292 ALA A CA 1
ATOM 2231 C C . ALA A 1 292 ? 86.401 -8.169 -45.737 1.00 44.88 292 ALA A C 1
ATOM 2233 O O . ALA A 1 292 ? 86.514 -8.408 -46.945 1.00 44.88 292 ALA A O 1
ATOM 2234 N N . PRO A 1 293 ? 87.335 -7.463 -45.076 1.00 40.09 293 PRO A N 1
ATOM 2235 C CA . PRO A 1 293 ? 88.628 -7.163 -45.670 1.00 40.09 293 PRO A CA 1
ATOM 2236 C C . PRO A 1 293 ? 89.527 -8.409 -45.623 1.00 40.09 293 PRO A C 1
ATOM 2238 O O . PRO A 1 293 ? 89.602 -9.113 -44.615 1.00 40.09 293 PRO A O 1
ATOM 2241 N N . LYS A 1 294 ? 90.200 -8.692 -46.743 1.00 35.97 294 LYS A N 1
ATOM 2242 C CA . LYS A 1 294 ? 91.220 -9.740 -46.854 1.00 35.97 294 LYS A CA 1
ATOM 2243 C C . LYS A 1 294 ? 92.567 -9.261 -46.292 1.00 35.97 294 LYS A C 1
ATOM 2245 O O . LYS A 1 294 ? 93.032 -8.197 -46.678 1.00 35.97 294 LYS A O 1
ATOM 2250 N N . THR A 1 295 ? 93.139 -10.138 -45.460 1.00 36.53 295 THR A N 1
ATOM 2251 C CA . THR A 1 295 ? 94.560 -10.486 -45.231 1.00 36.53 295 THR A CA 1
ATOM 2252 C C . THR A 1 295 ? 95.583 -9.393 -44.916 1.00 36.53 295 THR A C 1
ATOM 2254 O O . THR A 1 295 ? 95.917 -8.602 -45.788 1.00 36.53 295 THR A O 1
ATOM 2257 N N . ASP A 1 296 ? 96.225 -9.523 -43.749 1.00 31.88 296 ASP A N 1
ATOM 2258 C CA . ASP A 1 296 ? 97.688 -9.640 -43.700 1.00 31.88 296 ASP A CA 1
ATOM 2259 C C . ASP A 1 296 ? 98.166 -10.479 -42.495 1.00 31.88 296 ASP A C 1
ATOM 2261 O O . ASP A 1 296 ? 97.428 -10.711 -41.537 1.00 31.88 296 ASP A O 1
ATOM 2265 N N . ASP A 1 297 ? 99.376 -11.006 -42.649 1.00 34.78 297 ASP A N 1
ATOM 2266 C CA . ASP A 1 297 ? 100.018 -12.152 -41.995 1.00 34.78 297 ASP A CA 1
ATOM 2267 C C . ASP A 1 297 ? 100.446 -11.961 -40.514 1.00 34.78 297 ASP A C 1
ATOM 2269 O O . ASP A 1 297 ? 100.628 -10.841 -40.037 1.00 34.78 297 ASP A O 1
ATOM 2273 N N . THR A 1 298 ? 100.789 -13.087 -39.861 1.00 30.83 298 THR A N 1
ATOM 2274 C CA . THR A 1 298 ? 101.770 -13.271 -38.754 1.00 30.83 298 THR A CA 1
ATOM 2275 C C . THR A 1 298 ? 101.264 -13.750 -37.368 1.00 30.83 298 THR A C 1
ATOM 2277 O O . THR A 1 298 ? 100.973 -12.972 -36.470 1.00 30.83 298 THR A O 1
ATOM 2280 N N . SER A 1 299 ? 101.385 -15.075 -37.170 1.00 31.77 299 SER A N 1
ATOM 2281 C CA . SER A 1 299 ? 102.028 -15.795 -36.039 1.00 31.77 299 SER A CA 1
ATOM 2282 C C . SER A 1 299 ? 101.434 -15.875 -34.605 1.00 31.77 299 SER A C 1
ATOM 2284 O O . SER A 1 299 ? 101.171 -14.882 -33.939 1.00 31.77 299 SER A O 1
ATOM 2286 N N . LYS A 1 300 ? 101.496 -17.128 -34.098 1.00 31.22 300 LYS A N 1
ATOM 2287 C CA . LYS A 1 300 ? 101.620 -17.647 -32.706 1.00 31.22 300 LYS A CA 1
ATOM 2288 C C . LYS A 1 300 ? 100.374 -17.974 -31.847 1.00 31.22 300 LYS A C 1
ATOM 2290 O O . LYS A 1 300 ? 99.875 -17.164 -31.088 1.00 31.22 300 LYS A O 1
ATOM 2295 N N . ASN A 1 301 ? 100.074 -19.279 -31.860 1.00 29.66 301 ASN A N 1
ATOM 2296 C CA . ASN A 1 301 ? 100.186 -20.265 -30.762 1.00 29.66 301 ASN A CA 1
ATOM 2297 C C . ASN A 1 301 ? 99.259 -20.249 -29.514 1.00 29.66 301 ASN A C 1
ATOM 2299 O O . ASN A 1 301 ? 99.202 -19.291 -28.754 1.00 29.66 301 ASN A O 1
ATOM 2303 N N . THR A 1 302 ? 98.777 -21.474 -29.226 1.00 31.11 302 THR A N 1
ATOM 2304 C CA . THR A 1 302 ? 98.360 -22.112 -27.949 1.00 31.11 302 THR A CA 1
ATOM 2305 C C . THR A 1 302 ? 97.052 -21.731 -27.244 1.00 31.11 302 THR A C 1
ATOM 2307 O O . THR A 1 302 ? 96.919 -20.630 -26.729 1.00 31.11 302 THR A O 1
ATOM 2310 N N . GLY A 1 303 ? 96.201 -22.750 -27.015 1.00 29.23 303 GLY A N 1
ATOM 2311 C CA . GLY A 1 303 ? 95.542 -22.924 -25.708 1.00 29.23 303 GLY A CA 1
ATOM 2312 C C . GLY A 1 303 ? 94.097 -23.450 -25.671 1.00 29.23 303 GLY A C 1
ATOM 2313 O O . GLY A 1 303 ? 93.178 -22.655 -25.585 1.00 29.23 303 GLY A O 1
ATOM 2314 N N . ALA A 1 304 ? 93.951 -24.780 -25.593 1.00 31.80 304 ALA A N 1
ATOM 2315 C CA . ALA A 1 304 ? 93.012 -25.535 -24.736 1.00 31.80 304 ALA A CA 1
ATOM 2316 C C . ALA A 1 304 ? 91.459 -25.455 -24.892 1.00 31.80 304 ALA A C 1
ATOM 2318 O O . ALA A 1 304 ? 90.815 -24.430 -24.706 1.00 31.80 304 ALA A O 1
ATOM 2319 N N . GLN A 1 305 ? 90.872 -26.652 -25.081 1.00 34.47 305 GLN A N 1
ATOM 2320 C CA . GLN A 1 305 ? 89.530 -27.137 -24.654 1.00 34.47 305 GLN A CA 1
ATOM 2321 C C . GLN A 1 305 ? 89.333 -26.922 -23.114 1.00 34.47 305 GLN A C 1
ATOM 2323 O O . GLN A 1 305 ? 90.368 -26.780 -22.459 1.00 34.47 305 GLN A O 1
ATOM 2328 N N . PRO A 1 306 ? 88.131 -27.022 -22.466 1.00 48.62 306 PRO A N 1
ATOM 2329 C CA . PRO A 1 306 ? 86.969 -27.813 -22.890 1.00 48.62 306 PRO A CA 1
ATOM 2330 C C . PRO A 1 306 ? 85.519 -27.378 -22.519 1.00 48.62 306 PRO A C 1
ATOM 2332 O O . PRO A 1 306 ? 85.267 -26.466 -21.744 1.00 48.62 306 PRO A O 1
ATOM 2335 N N . THR A 1 307 ? 84.569 -28.129 -23.101 1.00 35.62 307 THR A N 1
ATOM 2336 C CA . THR A 1 307 ? 83.178 -28.474 -22.677 1.00 35.62 307 THR A CA 1
ATOM 2337 C C . THR A 1 307 ? 83.048 -28.798 -21.165 1.00 35.62 307 THR A C 1
ATOM 2339 O O . THR A 1 307 ? 84.096 -29.146 -20.614 1.00 35.62 307 THR A O 1
ATOM 2342 N N . PRO A 1 308 ? 81.855 -28.864 -20.486 1.00 52.72 308 PRO A N 1
ATOM 2343 C CA . PRO A 1 308 ? 80.670 -29.644 -20.938 1.00 52.72 308 PRO A CA 1
ATOM 2344 C C . PRO A 1 308 ? 79.250 -29.341 -20.343 1.00 52.72 308 PRO A C 1
ATOM 2346 O O . PRO A 1 308 ? 79.073 -28.469 -19.501 1.00 52.72 308 PRO A O 1
ATOM 2349 N N . SER A 1 309 ? 78.284 -30.197 -20.747 1.00 31.72 309 SER A N 1
ATOM 2350 C CA . SER A 1 309 ? 77.088 -30.692 -20.001 1.00 31.72 309 SER A CA 1
ATOM 2351 C C . SER A 1 309 ? 75.818 -29.824 -19.912 1.00 31.72 309 SER A C 1
ATOM 2353 O O . SER A 1 309 ? 75.905 -28.613 -19.812 1.00 31.72 309 SER A O 1
ATOM 2355 N N . ALA A 1 310 ? 74.585 -30.342 -19.795 1.00 33.78 310 ALA A N 1
ATOM 2356 C CA . ALA A 1 310 ? 73.921 -31.635 -20.051 1.00 33.78 310 ALA A CA 1
ATOM 2357 C C . ALA A 1 310 ? 72.396 -31.390 -19.852 1.00 33.78 310 ALA A C 1
ATOM 2359 O O . ALA A 1 310 ? 72.025 -30.773 -18.862 1.00 33.78 310 ALA A O 1
ATOM 2360 N N . GLY A 1 311 ? 71.517 -31.802 -20.778 1.00 29.34 311 GLY A N 1
ATOM 2361 C CA . GLY A 1 311 ? 70.447 -32.797 -20.521 1.00 29.34 311 GLY A CA 1
ATOM 2362 C C . GLY A 1 311 ? 69.038 -32.214 -20.208 1.00 29.34 311 GLY A C 1
ATOM 2363 O O . GLY A 1 311 ? 68.931 -31.017 -19.989 1.00 29.34 311 GLY A O 1
ATOM 2364 N N . PRO A 1 312 ? 67.960 -33.033 -20.139 1.00 51.28 312 PRO A N 1
ATOM 2365 C CA . PRO A 1 312 ? 67.192 -33.510 -21.313 1.00 51.28 312 PRO A CA 1
ATOM 2366 C C . PRO A 1 312 ? 65.635 -33.460 -21.167 1.00 51.28 312 PRO A C 1
ATOM 2368 O O . PRO A 1 312 ? 65.125 -33.026 -20.139 1.00 51.28 312 PRO A O 1
ATOM 2371 N N . SER A 1 313 ? 64.927 -34.042 -22.166 1.00 32.50 313 SER A N 1
ATOM 2372 C CA . SER A 1 313 ? 63.547 -34.624 -22.142 1.00 32.50 313 SER A CA 1
ATOM 2373 C C . SER A 1 313 ? 62.359 -33.664 -22.385 1.00 32.50 313 SER A C 1
ATOM 2375 O O . SER A 1 313 ? 62.370 -32.560 -21.869 1.00 32.50 313 SER A O 1
ATOM 2377 N N . GLN A 1 314 ? 61.262 -33.975 -23.101 1.00 33.41 314 GLN A N 1
ATOM 2378 C CA . GLN A 1 314 ? 60.689 -35.199 -23.704 1.00 33.41 314 GLN A CA 1
ATOM 2379 C C . GLN A 1 314 ? 59.498 -34.793 -24.627 1.00 33.41 314 GLN A C 1
ATOM 2381 O O . GLN A 1 314 ? 58.766 -33.870 -24.275 1.00 33.41 314 GLN A O 1
ATOM 2386 N N . ASP A 1 315 ? 59.268 -35.503 -25.744 1.00 39.75 315 ASP A N 1
ATOM 2387 C CA . ASP A 1 315 ? 58.008 -35.483 -26.536 1.00 39.75 315 ASP A CA 1
ATOM 2388 C C . ASP A 1 315 ? 56.907 -36.357 -25.870 1.00 39.75 315 ASP A C 1
ATOM 2390 O O . ASP A 1 315 ? 57.228 -37.107 -24.939 1.00 39.75 315 ASP A O 1
ATOM 2394 N N . PRO A 1 316 ? 55.623 -36.344 -26.323 1.00 44.44 316 PRO A N 1
ATOM 2395 C CA . PRO A 1 316 ? 55.234 -37.217 -27.451 1.00 44.44 316 PRO A CA 1
ATOM 2396 C C . PRO A 1 316 ? 54.125 -36.702 -28.411 1.00 44.44 316 PRO A C 1
ATOM 2398 O O . PRO A 1 316 ? 53.241 -35.918 -28.072 1.00 44.44 316 PRO A O 1
ATOM 2401 N N . GLN A 1 317 ? 54.176 -37.268 -29.621 1.00 35.66 317 GLN A N 1
ATOM 2402 C CA . GLN A 1 317 ? 53.290 -37.173 -30.795 1.00 35.66 317 GLN A CA 1
ATOM 2403 C C . GLN A 1 317 ? 51.993 -38.037 -30.669 1.00 35.66 317 GLN A C 1
ATOM 2405 O O . GLN A 1 317 ? 51.958 -38.932 -29.822 1.00 35.66 317 GLN A O 1
ATOM 2410 N N . PRO A 1 318 ? 50.931 -37.841 -31.499 1.00 41.56 318 PRO A N 1
ATOM 2411 C CA . PRO A 1 318 ? 49.617 -38.468 -31.300 1.00 41.56 318 PRO A CA 1
ATOM 2412 C C . PRO A 1 318 ? 49.248 -39.630 -32.255 1.00 41.56 318 PRO A C 1
ATOM 2414 O O . PRO A 1 318 ? 49.847 -39.836 -33.308 1.00 41.56 318 PRO A O 1
ATOM 2417 N N . SER A 1 319 ? 48.115 -40.262 -31.909 1.00 32.84 319 SER A N 1
ATOM 2418 C CA . SER A 1 319 ? 47.130 -40.990 -32.740 1.00 32.84 319 SER A CA 1
ATOM 2419 C C . SER A 1 319 ? 47.363 -42.467 -33.111 1.00 32.84 319 SER A C 1
ATOM 2421 O O . SER A 1 319 ? 48.270 -42.828 -33.849 1.00 32.84 319 SER A O 1
ATOM 2423 N N . SER A 1 320 ? 46.437 -43.322 -32.661 1.00 33.38 320 SER A N 1
ATOM 2424 C CA . SER A 1 320 ? 45.795 -44.385 -33.456 1.00 33.38 320 SER A CA 1
ATOM 2425 C C . SER A 1 320 ? 44.713 -45.092 -32.625 1.00 33.38 320 SER A C 1
ATOM 2427 O O . SER A 1 320 ? 44.875 -45.311 -31.425 1.00 33.38 320 SER A O 1
ATOM 2429 N N . SER A 1 321 ? 43.591 -45.459 -33.249 1.00 33.12 321 SER A N 1
ATOM 2430 C CA . SER A 1 321 ? 42.727 -46.544 -32.764 1.00 33.12 321 SER A CA 1
ATOM 2431 C C . SER A 1 321 ? 41.931 -47.177 -33.917 1.00 33.12 321 SER A C 1
ATOM 2433 O O . SER A 1 321 ? 41.506 -46.434 -34.806 1.00 33.12 321 SER A O 1
ATOM 2435 N N . PRO A 1 322 ? 41.736 -48.515 -33.928 1.00 45.38 322 PRO A N 1
ATOM 2436 C CA . PRO A 1 322 ? 41.182 -49.265 -35.052 1.00 45.38 322 PRO A CA 1
ATOM 2437 C C . PRO A 1 322 ? 39.834 -49.967 -34.752 1.00 45.38 322 PRO A C 1
ATOM 2439 O O . PRO A 1 322 ? 39.242 -49.843 -33.684 1.00 45.38 322 PRO A O 1
ATOM 2442 N N . SER A 1 323 ? 39.388 -50.697 -35.773 1.00 36.94 323 SER A N 1
ATOM 2443 C CA . SER A 1 323 ? 38.172 -51.485 -36.023 1.00 36.94 323 SER A CA 1
ATOM 2444 C C . SER A 1 323 ? 37.755 -52.550 -34.986 1.00 36.94 323 SER A C 1
ATOM 2446 O O . SER A 1 323 ? 38.589 -53.111 -34.283 1.00 36.94 323 SER A O 1
ATOM 2448 N N . GLY A 1 324 ? 36.472 -52.951 -35.026 1.00 31.23 324 GLY A N 1
ATOM 2449 C CA . GLY A 1 324 ? 35.931 -54.167 -34.390 1.00 31.23 324 GLY A CA 1
ATOM 2450 C C . GLY A 1 324 ? 34.549 -54.593 -34.948 1.00 31.23 324 GLY A C 1
ATOM 2451 O O . GLY A 1 324 ? 33.880 -53.753 -35.546 1.00 31.23 324 GLY A O 1
ATOM 2452 N N . PRO A 1 325 ? 34.131 -55.875 -34.821 1.00 46.50 325 PRO A N 1
ATOM 2453 C CA . PRO A 1 325 ? 33.557 -56.662 -35.929 1.00 46.50 325 PRO A CA 1
ATOM 2454 C C . PRO A 1 325 ? 32.103 -57.170 -35.745 1.00 46.50 325 PRO A C 1
ATOM 2456 O O . PRO A 1 325 ? 31.434 -56.882 -34.757 1.00 46.50 325 PRO A O 1
ATOM 2459 N N . SER A 1 326 ? 31.625 -57.933 -36.741 1.00 32.84 326 SER A N 1
ATOM 2460 C CA . SER A 1 326 ? 30.256 -58.452 -36.938 1.00 32.84 326 SER A CA 1
ATOM 2461 C C . SER A 1 326 ? 30.074 -59.958 -36.653 1.00 32.84 326 SER A C 1
ATOM 2463 O O . SER A 1 326 ? 31.018 -60.732 -36.795 1.00 32.84 326 SER A O 1
ATOM 2465 N N . GLY A 1 327 ? 28.810 -60.361 -36.428 1.00 27.62 327 GLY A N 1
ATOM 2466 C CA . GLY A 1 327 ? 28.228 -61.706 -36.661 1.00 27.62 327 GLY A CA 1
ATOM 2467 C C . GLY A 1 327 ? 27.356 -62.219 -35.494 1.00 27.62 327 GLY A C 1
ATOM 2468 O O . GLY A 1 327 ? 27.517 -61.695 -34.393 1.00 27.62 327 GLY A O 1
ATOM 2469 N N . PRO A 1 328 ? 26.514 -63.277 -35.629 1.00 47.94 328 PRO A N 1
ATOM 2470 C CA . PRO A 1 328 ? 25.896 -63.948 -36.804 1.00 47.94 328 PRO A CA 1
ATOM 2471 C C . PRO A 1 328 ? 24.345 -64.151 -36.601 1.00 47.94 328 PRO A C 1
ATOM 2473 O O . PRO A 1 328 ? 23.826 -63.833 -35.540 1.00 47.94 328 PRO A O 1
ATOM 2476 N N . SER A 1 329 ? 23.462 -64.593 -37.515 1.00 27.62 329 SER A N 1
ATOM 2477 C CA . SER A 1 329 ? 23.247 -65.966 -38.034 1.00 27.62 329 SER A CA 1
ATOM 2478 C C . SER A 1 329 ? 21.850 -66.058 -38.706 1.00 27.62 329 SER A C 1
ATOM 2480 O O . SER A 1 329 ? 20.888 -65.589 -38.105 1.00 27.62 329 SER A O 1
ATOM 2482 N N . GLN A 1 330 ? 21.693 -66.751 -39.847 1.00 27.78 330 GLN A N 1
ATOM 2483 C CA . GLN A 1 330 ? 20.592 -67.719 -40.088 1.00 27.78 330 GLN A CA 1
ATOM 2484 C C . GLN A 1 330 ? 20.834 -68.547 -41.379 1.00 27.78 330 GLN A C 1
ATOM 2486 O O . GLN A 1 330 ? 21.371 -67.989 -42.338 1.00 27.78 330 GLN A O 1
ATOM 2491 N N . PRO A 1 331 ? 20.450 -69.845 -41.440 1.00 40.84 331 PRO A N 1
ATOM 2492 C CA . PRO A 1 331 ? 20.692 -70.707 -42.603 1.00 40.84 331 PRO A CA 1
ATOM 2493 C C . PRO A 1 331 ? 19.435 -71.099 -43.414 1.00 40.84 331 PRO A C 1
ATOM 2495 O O . PRO A 1 331 ? 18.314 -71.043 -42.913 1.00 40.84 331 PRO A O 1
ATOM 2498 N N . SER A 1 332 ? 19.714 -71.666 -44.606 1.00 27.31 332 SER A N 1
ATOM 2499 C CA . SER A 1 332 ? 18.950 -72.668 -45.400 1.00 27.31 332 SER A CA 1
ATOM 2500 C C . SER A 1 332 ? 17.631 -72.236 -46.060 1.00 27.31 332 SER A C 1
ATOM 2502 O O . SER A 1 332 ? 16.845 -71.529 -45.456 1.00 27.31 332 SER A O 1
ATOM 2504 N N . GLN A 1 333 ? 17.218 -72.674 -47.254 1.00 32.38 333 GLN A N 1
ATOM 2505 C CA . GLN A 1 333 ? 17.750 -73.362 -48.450 1.00 32.38 333 GLN A CA 1
ATOM 2506 C C . GLN A 1 333 ? 16.525 -73.454 -49.392 1.00 32.38 333 GLN A C 1
ATOM 2508 O O . GLN A 1 333 ? 15.446 -73.758 -48.890 1.00 32.38 333 GLN A O 1
ATOM 2513 N N . SER A 1 334 ? 16.663 -73.251 -50.711 1.00 29.23 334 SER A N 1
ATOM 2514 C CA . SER A 1 334 ? 16.008 -74.045 -51.788 1.00 29.23 334 SER A CA 1
ATOM 2515 C C . SER A 1 334 ? 15.972 -73.320 -53.148 1.00 29.23 334 SER A C 1
ATOM 2517 O O . SER A 1 334 ? 15.605 -72.156 -53.241 1.00 29.23 334 SER A O 1
ATOM 2519 N N . GLY A 1 335 ? 16.342 -74.059 -54.203 1.00 31.33 335 GLY A N 1
ATOM 2520 C CA . GLY A 1 335 ? 15.678 -74.032 -55.516 1.00 31.33 335 GLY A CA 1
ATOM 2521 C C . GLY A 1 335 ? 15.993 -72.914 -56.525 1.00 31.33 335 GLY A C 1
ATOM 2522 O O . GLY A 1 335 ? 15.329 -71.888 -56.550 1.00 31.33 335 GLY A O 1
ATOM 2523 N N . LYS A 1 336 ? 16.909 -73.185 -57.467 1.00 36.47 336 LYS A N 1
ATOM 2524 C CA . LYS A 1 336 ? 16.856 -72.710 -58.880 1.00 36.47 336 LYS A CA 1
ATOM 2525 C C . LYS A 1 336 ? 16.024 -73.725 -59.708 1.00 36.47 336 LYS A C 1
ATOM 2527 O O . LYS A 1 336 ? 15.864 -74.828 -59.182 1.00 36.47 336 LYS A O 1
ATOM 2532 N N . PRO A 1 337 ? 15.606 -73.495 -60.981 1.00 56.56 337 PRO A N 1
ATOM 2533 C CA . PRO A 1 337 ? 16.032 -72.493 -61.987 1.00 56.56 337 PRO A CA 1
ATOM 2534 C C . PRO A 1 337 ? 14.823 -71.737 -62.627 1.00 56.56 337 PRO A C 1
ATOM 2536 O O . PRO A 1 337 ? 13.687 -72.020 -62.288 1.00 56.56 337 PRO A O 1
ATOM 2539 N N . ASP A 1 338 ? 14.923 -70.688 -63.453 1.00 33.19 338 ASP A N 1
ATOM 2540 C CA . ASP A 1 338 ? 15.576 -70.631 -64.763 1.00 33.19 338 ASP A CA 1
ATOM 2541 C C . ASP A 1 338 ? 15.628 -69.185 -65.323 1.00 33.19 338 ASP A C 1
ATOM 2543 O O . ASP A 1 338 ? 14.777 -68.350 -65.033 1.00 33.19 338 ASP A O 1
ATOM 2547 N N . LYS A 1 339 ? 16.675 -68.936 -66.120 1.00 38.19 339 LYS A N 1
ATOM 2548 C CA . LYS A 1 339 ? 16.831 -67.990 -67.250 1.00 38.19 339 LYS A CA 1
ATOM 2549 C C . LYS A 1 339 ? 15.892 -66.766 -67.396 1.00 38.19 339 LYS A C 1
ATOM 2551 O O . LYS A 1 339 ? 14.732 -66.919 -67.743 1.00 38.19 339 LYS A O 1
ATOM 2556 N N . LEU A 1 340 ? 16.453 -65.547 -67.411 1.00 37.09 340 LEU A N 1
ATOM 2557 C CA . LEU A 1 340 ? 16.976 -64.807 -68.588 1.00 37.09 340 LEU A CA 1
ATOM 2558 C C . LEU A 1 340 ? 17.056 -63.290 -68.255 1.00 37.09 340 LEU A C 1
ATOM 2560 O O . LEU A 1 340 ? 16.083 -62.719 -67.790 1.00 37.09 340 LEU A O 1
ATOM 2564 N N . ALA A 1 341 ? 18.214 -62.671 -68.526 1.00 45.53 341 ALA A N 1
ATOM 2565 C CA . ALA A 1 341 ? 18.435 -61.233 -68.770 1.00 45.53 341 ALA A CA 1
ATOM 2566 C C . ALA A 1 341 ? 17.851 -60.183 -67.787 1.00 45.53 341 ALA A C 1
ATOM 2568 O O . ALA A 1 341 ? 16.720 -59.781 -67.990 1.00 45.53 341 ALA A O 1
ATOM 2569 N N . ASP A 1 342 ? 18.648 -59.662 -66.827 1.00 43.34 342 ASP A N 1
ATOM 2570 C CA . ASP A 1 342 ? 18.749 -58.202 -66.516 1.00 43.34 342 ASP A CA 1
ATOM 2571 C C . ASP A 1 342 ? 19.773 -57.869 -65.384 1.00 43.34 342 ASP A C 1
ATOM 2573 O O . ASP A 1 342 ? 19.460 -57.299 -64.339 1.00 43.34 342 ASP A O 1
ATOM 2577 N N . GLY A 1 343 ? 21.034 -58.301 -65.509 1.00 40.38 343 GLY A N 1
ATOM 2578 C CA . GLY A 1 343 ? 21.966 -58.360 -64.364 1.00 40.38 343 GLY A CA 1
ATOM 2579 C C . GLY A 1 343 ? 22.725 -57.080 -63.970 1.00 40.38 343 GLY A C 1
ATOM 2580 O O . GLY A 1 343 ? 23.435 -57.109 -62.973 1.00 40.38 343 GLY A O 1
ATOM 2581 N N . LYS A 1 344 ? 22.645 -55.969 -64.717 1.00 39.84 344 LYS A N 1
ATOM 2582 C CA . LYS A 1 344 ? 23.441 -54.749 -64.419 1.00 39.84 344 LYS A CA 1
ATOM 2583 C C . LYS A 1 344 ? 22.636 -53.546 -63.914 1.00 39.84 344 LYS A C 1
ATOM 2585 O O . LYS A 1 344 ? 23.245 -52.599 -63.424 1.00 39.84 344 LYS A O 1
ATOM 2590 N N . ASN A 1 345 ? 21.303 -53.589 -63.977 1.00 47.62 345 ASN A N 1
ATOM 2591 C CA . ASN A 1 345 ? 20.437 -52.470 -63.575 1.00 47.62 345 ASN A CA 1
ATOM 2592 C C . ASN A 1 345 ? 19.755 -52.637 -62.204 1.00 47.62 345 ASN A C 1
ATOM 2594 O O . ASN A 1 345 ? 19.266 -51.655 -61.652 1.00 47.62 345 ASN A O 1
ATOM 2598 N N . GLN A 1 346 ? 19.727 -53.842 -61.619 1.00 44.44 346 GLN A N 1
ATOM 2599 C CA . GLN A 1 346 ? 19.060 -54.068 -60.326 1.00 44.44 346 GLN A CA 1
ATOM 2600 C C . GLN A 1 346 ? 19.956 -53.799 -59.102 1.00 44.44 346 GLN A C 1
ATOM 2602 O O . GLN A 1 346 ? 19.461 -53.293 -58.095 1.00 44.44 346 GLN A O 1
ATOM 2607 N N . ASP A 1 347 ? 21.265 -54.061 -59.177 1.00 50.22 347 ASP A N 1
ATOM 2608 C CA . ASP A 1 347 ? 22.196 -53.798 -58.062 1.00 50.22 347 ASP A CA 1
ATOM 2609 C C . ASP A 1 347 ? 22.511 -52.304 -57.896 1.00 50.22 347 ASP A C 1
ATOM 2611 O O . ASP A 1 347 ? 22.627 -51.801 -56.777 1.00 50.22 347 ASP A O 1
ATOM 2615 N N . THR A 1 348 ? 22.562 -51.558 -59.001 1.00 50.72 348 THR A N 1
ATOM 2616 C CA . THR A 1 348 ? 22.676 -50.092 -58.997 1.00 50.72 348 THR A CA 1
ATOM 2617 C C . THR A 1 348 ? 21.413 -49.429 -58.447 1.00 50.72 348 THR A C 1
ATOM 2619 O O . THR A 1 348 ? 21.521 -48.487 -57.663 1.00 50.72 348 THR A O 1
ATOM 2622 N N . ALA A 1 349 ? 20.224 -49.954 -58.769 1.00 54.88 349 ALA A N 1
ATOM 2623 C CA . ALA A 1 349 ? 18.954 -49.472 -58.224 1.00 54.88 349 ALA A CA 1
ATOM 2624 C C . ALA A 1 349 ? 18.817 -49.744 -56.713 1.00 54.88 349 ALA A C 1
ATOM 2626 O O . ALA A 1 349 ? 18.449 -48.842 -55.962 1.00 54.88 349 ALA A O 1
ATOM 2627 N N . LYS A 1 350 ? 19.189 -50.943 -56.240 1.00 55.91 350 LYS A N 1
ATOM 2628 C CA . LYS A 1 350 ? 19.168 -51.289 -54.805 1.00 55.91 350 LYS A CA 1
ATOM 2629 C C . LYS A 1 350 ? 20.191 -50.498 -53.990 1.00 55.91 350 LYS A C 1
ATOM 2631 O O . LYS A 1 350 ? 19.874 -50.052 -52.888 1.00 55.91 350 LYS A O 1
ATOM 2636 N N . LYS A 1 351 ? 21.394 -50.269 -54.530 1.00 57.22 351 LYS A N 1
ATOM 2637 C CA . LYS A 1 351 ? 22.408 -49.420 -53.886 1.00 57.22 351 LYS A CA 1
ATOM 2638 C C . LYS A 1 351 ? 21.959 -47.956 -53.822 1.00 57.22 351 LYS A C 1
ATOM 2640 O O . LYS A 1 351 ? 22.085 -47.333 -52.774 1.00 57.22 351 LYS A O 1
ATOM 2645 N N . ALA A 1 352 ? 21.364 -47.432 -54.894 1.00 59.25 352 ALA A N 1
ATOM 2646 C CA . ALA A 1 352 ? 20.811 -46.079 -54.909 1.00 59.25 352 ALA A CA 1
ATOM 2647 C C . ALA A 1 352 ? 19.644 -45.906 -53.917 1.00 59.25 352 ALA A C 1
ATOM 2649 O O . ALA A 1 352 ? 19.502 -44.845 -53.311 1.00 59.25 352 ALA A O 1
ATOM 2650 N N . GLU A 1 353 ? 18.818 -46.934 -53.713 1.00 61.28 353 GLU A N 1
ATOM 2651 C CA . GLU A 1 353 ? 17.743 -46.904 -52.717 1.00 61.28 353 GLU A CA 1
ATOM 2652 C C . GLU A 1 353 ? 18.278 -46.976 -51.275 1.00 61.28 353 GLU A C 1
ATOM 2654 O O . GLU A 1 353 ? 17.789 -46.257 -50.401 1.00 61.28 353 GLU A O 1
ATOM 2659 N N . ALA A 1 354 ? 19.310 -47.788 -51.025 1.00 61.78 354 ALA A N 1
ATOM 2660 C CA . ALA A 1 354 ? 19.983 -47.862 -49.728 1.00 61.78 354 ALA A CA 1
ATOM 2661 C C . ALA A 1 354 ? 20.691 -46.543 -49.367 1.00 61.78 354 ALA A C 1
ATOM 2663 O O . ALA A 1 354 ? 20.534 -46.053 -48.247 1.00 61.78 354 ALA A O 1
ATOM 2664 N N . ASP A 1 355 ? 21.382 -45.922 -50.329 1.00 68.94 355 ASP A N 1
ATOM 2665 C CA . ASP A 1 355 ? 22.048 -44.627 -50.154 1.00 68.94 355 ASP A CA 1
ATOM 2666 C C . ASP A 1 355 ? 21.015 -43.509 -49.874 1.00 68.94 355 ASP A C 1
ATOM 2668 O O . ASP A 1 355 ? 21.195 -42.709 -48.953 1.00 68.94 355 ASP A O 1
ATOM 2672 N N . ARG A 1 356 ? 19.859 -43.514 -50.563 1.00 70.62 356 ARG A N 1
ATOM 2673 C CA . ARG A 1 356 ? 18.743 -42.580 -50.294 1.00 70.62 356 ARG A CA 1
ATOM 2674 C C . ARG A 1 356 ? 18.104 -42.787 -48.919 1.00 70.62 356 ARG A C 1
ATOM 2676 O O . ARG A 1 356 ? 17.779 -41.806 -48.252 1.00 70.62 356 ARG A O 1
ATOM 2683 N N . LYS A 1 357 ? 17.925 -44.036 -48.472 1.00 66.56 357 LYS A N 1
ATOM 2684 C CA . LYS A 1 357 ? 17.404 -44.338 -47.124 1.00 66.56 357 LYS A CA 1
ATOM 2685 C C . LYS A 1 357 ? 18.386 -43.911 -46.031 1.00 66.56 357 LYS A C 1
ATOM 2687 O O . LYS A 1 357 ? 17.953 -43.366 -45.018 1.00 66.56 357 LYS A O 1
ATOM 2692 N N . ALA A 1 358 ? 19.689 -44.089 -46.248 1.00 65.62 358 ALA A N 1
ATOM 2693 C CA . ALA A 1 358 ? 20.725 -43.635 -45.324 1.00 65.62 358 ALA A CA 1
ATOM 2694 C C . ALA A 1 358 ? 20.793 -42.099 -45.231 1.00 65.62 358 ALA A C 1
ATOM 2696 O O . ALA A 1 358 ? 20.923 -41.549 -44.137 1.00 65.62 358 ALA A O 1
ATOM 2697 N N . GLU A 1 359 ? 20.650 -41.389 -46.353 1.00 65.31 359 GLU A N 1
ATOM 2698 C CA . GLU A 1 359 ? 20.610 -39.921 -46.370 1.00 65.31 359 GLU A CA 1
ATOM 2699 C C . GLU A 1 359 ? 19.327 -39.368 -45.723 1.00 65.31 359 GLU A C 1
ATOM 2701 O O . GLU A 1 359 ? 19.379 -38.402 -44.956 1.00 65.31 359 GLU A O 1
ATOM 2706 N N . ALA A 1 360 ? 18.181 -40.015 -45.957 1.00 64.38 360 ALA A N 1
ATOM 2707 C CA . ALA A 1 360 ? 16.919 -39.671 -45.307 1.00 64.38 360 ALA A CA 1
ATOM 2708 C C . ALA A 1 360 ? 16.974 -39.882 -43.783 1.00 64.38 360 ALA A C 1
ATOM 2710 O O . ALA A 1 360 ? 16.493 -39.034 -43.032 1.00 64.38 360 ALA A O 1
ATOM 2711 N N . ALA A 1 361 ? 17.613 -40.961 -43.314 1.00 68.19 361 ALA A N 1
ATOM 2712 C CA . ALA A 1 361 ? 17.804 -41.222 -41.888 1.00 68.19 361 ALA A CA 1
ATOM 2713 C C . ALA A 1 361 ? 18.703 -40.167 -41.216 1.00 68.19 361 ALA A C 1
ATOM 2715 O O . ALA A 1 361 ? 18.376 -39.688 -40.130 1.00 68.19 361 ALA A O 1
ATOM 2716 N N . LYS A 1 362 ? 19.785 -39.736 -41.884 1.00 71.25 362 LYS A N 1
ATOM 2717 C CA . LYS A 1 362 ? 20.649 -38.648 -41.391 1.00 71.25 362 LYS A CA 1
ATOM 2718 C C . LYS A 1 362 ? 19.899 -37.319 -41.285 1.00 71.25 362 LYS A C 1
ATOM 2720 O O . LYS A 1 362 ? 19.953 -36.683 -40.236 1.00 71.25 362 LYS A O 1
ATOM 2725 N N . LYS A 1 363 ? 19.138 -36.937 -42.320 1.00 68.38 363 LYS A N 1
ATOM 2726 C CA . LYS A 1 363 ? 18.306 -35.718 -42.296 1.00 68.38 363 LYS A CA 1
ATOM 2727 C C . LYS A 1 363 ? 17.238 -35.771 -41.200 1.00 68.38 363 LYS A C 1
ATOM 2729 O O . LYS A 1 363 ? 16.997 -34.764 -40.542 1.00 68.38 363 LYS A O 1
ATOM 2734 N N . ALA A 1 364 ? 16.630 -36.934 -40.963 1.00 66.12 364 ALA A N 1
ATOM 2735 C CA . ALA A 1 364 ? 15.646 -37.108 -39.897 1.00 66.12 364 ALA A CA 1
ATOM 2736 C C . ALA A 1 364 ? 16.266 -36.967 -38.494 1.00 66.12 364 ALA A C 1
ATOM 2738 O O . ALA A 1 364 ? 15.667 -36.348 -37.613 1.00 66.12 364 ALA A O 1
ATOM 2739 N N . GLU A 1 365 ? 17.474 -37.492 -38.272 1.00 67.62 365 GLU A N 1
ATOM 2740 C CA . GLU A 1 365 ? 18.173 -37.343 -36.991 1.00 67.62 365 GLU A CA 1
ATOM 2741 C C . GLU A 1 365 ? 18.621 -35.897 -36.737 1.00 67.62 365 GLU A C 1
ATOM 2743 O O . GLU A 1 365 ? 18.494 -35.391 -35.620 1.00 67.62 365 GLU A O 1
ATOM 2748 N N . GLU A 1 366 ? 19.081 -35.206 -37.776 1.00 71.38 366 GLU A N 1
ATOM 2749 C CA . GLU A 1 366 ? 19.486 -33.801 -37.715 1.00 71.38 366 GLU A CA 1
ATOM 2750 C C . GLU A 1 366 ? 18.288 -32.881 -37.425 1.00 71.38 366 GLU A C 1
ATOM 2752 O O . GLU A 1 366 ? 18.353 -32.027 -36.539 1.00 71.38 366 GLU A O 1
ATOM 2757 N N . GLN A 1 367 ? 17.140 -33.139 -38.062 1.00 63.78 367 GLN A N 1
ATOM 2758 C CA . GLN A 1 367 ? 15.878 -32.459 -37.753 1.00 63.78 367 GLN A CA 1
ATOM 2759 C C . GLN A 1 367 ? 15.403 -32.732 -36.320 1.00 63.78 367 GLN A C 1
ATOM 2761 O O . GLN A 1 367 ? 14.907 -31.822 -35.655 1.00 63.78 367 GLN A O 1
ATOM 2766 N N . ARG A 1 368 ? 15.585 -33.957 -35.809 1.00 66.38 368 ARG A N 1
ATOM 2767 C CA . ARG A 1 368 ? 15.220 -34.307 -34.430 1.00 66.38 368 ARG A CA 1
ATOM 2768 C C . ARG A 1 368 ? 16.108 -33.593 -33.409 1.00 66.38 368 ARG A C 1
ATOM 2770 O O . ARG A 1 368 ? 15.582 -33.051 -32.440 1.00 66.38 368 ARG A O 1
ATOM 2777 N N . LYS A 1 369 ? 17.423 -33.524 -33.649 1.00 68.88 369 LYS A N 1
ATOM 2778 C CA . LYS A 1 369 ? 18.372 -32.767 -32.809 1.00 68.88 369 LYS A CA 1
ATOM 2779 C C . LYS A 1 369 ? 18.062 -31.268 -32.826 1.00 68.88 369 LYS A C 1
ATOM 2781 O O . LYS A 1 369 ? 18.008 -30.654 -31.764 1.00 68.88 369 LYS A O 1
ATOM 2786 N N . ALA A 1 370 ? 17.758 -30.704 -33.996 1.00 63.06 370 ALA A N 1
ATOM 2787 C CA . ALA A 1 370 ? 17.355 -29.304 -34.126 1.00 63.06 370 ALA A CA 1
ATOM 2788 C C . ALA A 1 370 ? 16.029 -28.997 -33.401 1.00 63.06 370 ALA A C 1
ATOM 2790 O O . ALA A 1 370 ? 15.900 -27.958 -32.751 1.00 63.06 370 ALA A O 1
ATOM 2791 N N . ALA A 1 371 ? 15.048 -29.904 -33.464 1.00 58.97 371 ALA A N 1
ATOM 2792 C CA . ALA A 1 371 ? 13.783 -29.763 -32.744 1.00 58.97 371 ALA A CA 1
ATOM 2793 C C . ALA A 1 371 ? 13.969 -29.850 -31.219 1.00 58.97 371 ALA A C 1
ATOM 2795 O O . ALA A 1 371 ? 13.377 -29.063 -30.482 1.00 58.97 371 ALA A O 1
ATOM 2796 N N . GLU A 1 372 ? 14.821 -30.759 -30.741 1.00 65.19 372 GLU A N 1
ATOM 2797 C CA . GLU A 1 372 ? 15.118 -30.915 -29.314 1.00 65.19 372 GLU A CA 1
ATOM 2798 C C . GLU A 1 372 ? 15.893 -29.708 -28.755 1.00 65.19 372 GLU A C 1
ATOM 2800 O O . GLU A 1 372 ? 15.607 -29.223 -27.660 1.00 65.19 372 GLU A O 1
ATOM 2805 N N . GLU A 1 373 ? 16.832 -29.159 -29.528 1.00 67.31 373 GLU A N 1
ATOM 2806 C CA . GLU A 1 373 ? 17.549 -27.933 -29.172 1.00 67.31 373 GLU A CA 1
ATOM 2807 C C . GLU A 1 373 ? 16.612 -26.716 -29.145 1.00 67.31 373 GLU A C 1
ATOM 2809 O O . GLU A 1 373 ? 16.692 -25.888 -28.234 1.00 67.31 373 GLU A O 1
ATOM 2814 N N . LYS A 1 374 ? 15.669 -26.632 -30.092 1.00 60.34 374 LYS A N 1
ATOM 2815 C CA . LYS A 1 374 ? 14.627 -25.599 -30.104 1.00 60.34 374 LYS A CA 1
ATOM 2816 C C . LYS A 1 374 ? 13.734 -25.688 -28.861 1.00 60.34 374 LYS A C 1
ATOM 2818 O O . LYS A 1 374 ? 13.528 -24.671 -28.204 1.00 60.34 374 LYS A O 1
ATOM 2823 N N . GLN A 1 375 ? 13.286 -26.887 -28.486 1.00 58.94 375 GLN A N 1
ATOM 2824 C CA . GLN A 1 375 ? 12.485 -27.097 -27.272 1.00 58.94 375 GLN A CA 1
ATOM 2825 C C . GLN A 1 375 ? 13.258 -26.737 -25.995 1.00 58.94 375 GLN A C 1
ATOM 2827 O O . GLN A 1 375 ? 12.710 -26.082 -25.108 1.00 58.94 375 GLN A O 1
ATOM 2832 N N . LYS A 1 376 ? 14.547 -27.094 -25.904 1.00 60.72 376 LYS A N 1
ATOM 2833 C CA . LYS A 1 376 ? 15.406 -26.708 -24.769 1.00 60.72 376 LYS A CA 1
ATOM 2834 C C . LYS A 1 376 ? 15.573 -25.189 -24.677 1.00 60.72 376 LYS A C 1
ATOM 2836 O O . LYS A 1 376 ? 15.447 -24.633 -23.587 1.00 60.72 376 LYS A O 1
ATOM 2841 N N . LYS A 1 377 ? 15.787 -24.503 -25.806 1.00 59.97 377 LYS A N 1
ATOM 2842 C CA . LYS A 1 377 ? 15.871 -23.031 -25.862 1.00 59.97 377 LYS A CA 1
ATOM 2843 C C . LYS A 1 377 ? 14.556 -22.369 -25.434 1.00 59.97 377 LYS A C 1
ATOM 2845 O O . LYS A 1 377 ? 14.582 -21.448 -24.623 1.00 59.97 377 LYS A O 1
ATOM 2850 N N . GLU A 1 378 ? 13.415 -22.868 -25.905 1.00 62.03 378 GLU A N 1
ATOM 2851 C CA . GLU A 1 378 ? 12.088 -22.362 -25.523 1.00 62.03 378 GLU A CA 1
ATOM 2852 C C . GLU A 1 378 ? 11.783 -22.572 -24.028 1.00 62.03 378 GLU A C 1
ATOM 2854 O O . GLU A 1 378 ? 11.240 -21.675 -23.379 1.00 62.03 378 GLU A O 1
ATOM 2859 N N . ALA A 1 379 ? 12.186 -23.709 -23.451 1.00 56.38 379 ALA A N 1
ATOM 2860 C CA . ALA A 1 379 ? 12.006 -24.001 -22.029 1.00 56.38 379 ALA A CA 1
ATOM 2861 C C . ALA A 1 379 ? 12.862 -23.098 -21.122 1.00 56.38 379 ALA A C 1
ATOM 2863 O O . ALA A 1 379 ? 12.349 -22.539 -20.149 1.00 56.38 379 ALA A O 1
ATOM 2864 N N . VAL A 1 380 ? 14.145 -22.906 -21.460 1.00 60.97 380 VAL A N 1
ATOM 2865 C CA . VAL A 1 380 ? 15.051 -21.986 -20.742 1.00 60.97 380 VAL A CA 1
ATOM 2866 C C . VAL A 1 380 ? 14.520 -20.558 -20.801 1.00 60.97 380 VAL A C 1
ATOM 2868 O O . VAL A 1 380 ? 14.537 -19.829 -19.809 1.00 60.97 380 VAL A O 1
ATOM 2871 N N . GLU A 1 381 ? 13.998 -20.158 -21.954 1.00 58.09 381 GLU A N 1
ATOM 2872 C CA . GLU A 1 381 ? 13.450 -18.828 -22.125 1.00 58.09 381 GLU A CA 1
ATOM 2873 C C . GLU A 1 381 ? 12.170 -18.624 -21.322 1.00 58.09 381 GLU A C 1
ATOM 2875 O O . GLU A 1 381 ? 12.070 -17.624 -20.614 1.00 58.09 381 GLU A O 1
ATOM 2880 N N . LYS A 1 382 ? 11.233 -19.582 -21.347 1.00 55.66 382 LYS A N 1
ATOM 2881 C CA . LYS A 1 382 ? 10.030 -19.551 -20.504 1.00 55.66 382 LYS A CA 1
ATOM 2882 C C . LYS A 1 382 ? 10.395 -19.421 -19.022 1.00 55.66 382 LYS A C 1
ATOM 2884 O O . LYS A 1 382 ? 9.864 -18.538 -18.354 1.00 55.66 382 LYS A O 1
ATOM 2889 N N . ALA A 1 383 ? 11.341 -20.224 -18.536 1.00 54.59 383 ALA A N 1
ATOM 2890 C CA . ALA A 1 383 ? 11.813 -20.152 -17.153 1.00 54.59 383 ALA A CA 1
ATOM 2891 C C . ALA A 1 383 ? 12.404 -18.773 -16.808 1.00 54.59 383 ALA A C 1
ATOM 2893 O O . ALA A 1 383 ? 12.139 -18.234 -15.735 1.00 54.59 383 ALA A O 1
ATOM 2894 N N . ARG A 1 384 ? 13.144 -18.152 -17.737 1.00 61.34 384 ARG A N 1
ATOM 2895 C CA . ARG A 1 384 ? 13.691 -16.799 -17.561 1.00 61.34 384 ARG A CA 1
ATOM 2896 C C . ARG A 1 384 ? 12.602 -15.720 -17.553 1.00 61.34 384 ARG A C 1
ATOM 2898 O O . ARG A 1 384 ? 12.709 -14.781 -16.768 1.00 61.34 384 ARG A O 1
ATOM 2905 N N . ARG A 1 385 ? 11.543 -15.853 -18.369 1.00 59.00 385 ARG A N 1
ATOM 2906 C CA . ARG A 1 385 ? 10.384 -14.934 -18.337 1.00 59.00 385 ARG A CA 1
ATOM 2907 C C . ARG A 1 385 ? 9.631 -15.035 -17.015 1.00 59.00 385 ARG A C 1
ATOM 2909 O O . ARG A 1 385 ? 9.304 -14.007 -16.433 1.00 59.00 385 ARG A O 1
ATOM 2916 N N . ASP A 1 386 ? 9.398 -16.257 -16.545 1.00 59.22 386 ASP A N 1
ATOM 2917 C CA . ASP A 1 386 ? 8.700 -16.521 -15.286 1.00 59.22 386 ASP A CA 1
ATOM 2918 C C . ASP A 1 386 ? 9.521 -15.980 -14.093 1.00 59.22 386 ASP A C 1
ATOM 2920 O O . ASP A 1 386 ? 8.972 -15.331 -13.202 1.00 59.22 386 ASP A O 1
ATOM 2924 N N . ALA A 1 387 ? 10.853 -16.131 -14.120 1.00 49.84 387 ALA A N 1
ATOM 2925 C CA . ALA A 1 387 ? 11.758 -15.558 -13.121 1.00 49.84 387 ALA A CA 1
ATOM 2926 C C . ALA A 1 387 ? 11.805 -14.018 -13.155 1.00 49.84 387 ALA A C 1
ATOM 2928 O O . ALA A 1 387 ? 11.770 -13.384 -12.102 1.00 49.84 387 ALA A O 1
ATOM 2929 N N . ALA A 1 388 ? 11.836 -13.400 -14.341 1.00 48.44 388 ALA A N 1
ATOM 2930 C CA . ALA A 1 388 ? 11.793 -11.943 -14.485 1.00 48.44 388 ALA A CA 1
ATOM 2931 C C . ALA A 1 388 ? 10.444 -11.358 -14.028 1.00 48.44 388 ALA A C 1
ATOM 2933 O O . ALA A 1 388 ? 10.396 -10.293 -13.416 1.00 48.44 388 ALA A O 1
ATOM 2934 N N . GLU A 1 389 ? 9.337 -12.063 -14.278 1.00 48.19 389 GLU A N 1
ATOM 2935 C CA . GLU A 1 389 ? 8.014 -11.683 -13.779 1.00 48.19 389 GLU A CA 1
ATOM 2936 C C . GLU A 1 389 ? 7.921 -11.813 -12.251 1.00 48.19 389 GLU A C 1
ATOM 2938 O O . GLU A 1 389 ? 7.364 -10.933 -11.594 1.00 48.19 389 GLU A O 1
ATOM 2943 N N . ALA A 1 390 ? 8.514 -12.860 -11.671 1.00 46.56 390 ALA A N 1
ATOM 2944 C CA . ALA A 1 390 ? 8.616 -13.027 -10.224 1.00 46.56 390 ALA A CA 1
ATOM 2945 C C . ALA A 1 390 ? 9.482 -11.932 -9.576 1.00 46.56 390 ALA A C 1
ATOM 2947 O O . ALA A 1 390 ? 9.068 -11.344 -8.578 1.00 46.56 390 ALA A O 1
ATOM 2948 N N . GLN A 1 391 ? 10.628 -11.593 -10.177 1.00 48.62 391 GLN A N 1
ATOM 2949 C CA . GLN A 1 391 ? 11.480 -10.485 -9.730 1.00 48.62 391 GLN A CA 1
ATOM 2950 C C . GLN A 1 391 ? 10.767 -9.134 -9.839 1.00 48.62 391 GLN A C 1
ATOM 2952 O O . GLN A 1 391 ? 10.873 -8.314 -8.934 1.00 48.62 391 GLN A O 1
ATOM 2957 N N . LYS A 1 392 ? 9.982 -8.903 -10.897 1.00 48.75 392 LYS A N 1
ATOM 2958 C CA . LYS A 1 392 ? 9.177 -7.683 -11.052 1.00 48.75 392 LYS A CA 1
ATOM 2959 C C . LYS A 1 392 ? 8.066 -7.588 -10.002 1.00 48.75 392 LYS A C 1
ATOM 2961 O O . LYS A 1 392 ? 7.879 -6.524 -9.419 1.00 48.75 392 LYS A O 1
ATOM 2966 N N . LYS A 1 393 ? 7.374 -8.698 -9.718 1.00 49.50 393 LYS A N 1
ATOM 2967 C CA . LYS A 1 393 ? 6.381 -8.791 -8.634 1.00 49.50 393 LYS A CA 1
ATOM 2968 C C . LYS A 1 393 ? 7.021 -8.542 -7.267 1.00 49.50 393 LYS A C 1
ATOM 2970 O O . LYS A 1 393 ? 6.462 -7.788 -6.480 1.00 49.50 393 LYS A O 1
ATOM 2975 N N . GLN A 1 394 ? 8.211 -9.091 -7.014 1.00 45.69 394 GLN A N 1
ATOM 2976 C CA . GLN A 1 394 ? 8.980 -8.810 -5.797 1.00 45.69 394 GLN A CA 1
ATOM 2977 C C . GLN A 1 394 ? 9.417 -7.344 -5.709 1.00 45.69 394 GLN A C 1
ATOM 2979 O O . GLN A 1 394 ? 9.237 -6.737 -4.661 1.00 45.69 394 GLN A O 1
ATOM 2984 N N . ALA A 1 395 ? 9.917 -6.746 -6.791 1.00 46.69 395 ALA A N 1
ATOM 2985 C CA . ALA A 1 395 ? 10.327 -5.343 -6.816 1.00 46.69 395 ALA A CA 1
ATOM 2986 C C . ALA A 1 395 ? 9.139 -4.382 -6.623 1.00 46.69 395 ALA A C 1
ATOM 2988 O O . ALA A 1 395 ? 9.262 -3.395 -5.905 1.00 46.69 395 ALA A O 1
ATOM 2989 N N . GLN A 1 396 ? 7.965 -4.685 -7.191 1.00 46.72 396 GLN A N 1
ATOM 2990 C CA . GLN A 1 396 ? 6.730 -3.924 -6.946 1.00 46.72 396 GLN A CA 1
ATOM 2991 C C . GLN A 1 396 ? 6.213 -4.097 -5.510 1.00 46.72 396 GLN A C 1
ATOM 2993 O O . GLN A 1 396 ? 5.761 -3.131 -4.901 1.00 46.72 396 GLN A O 1
ATOM 2998 N N . GLN A 1 397 ? 6.326 -5.297 -4.934 1.00 48.16 397 GLN A N 1
ATOM 2999 C CA . GLN A 1 397 ? 6.004 -5.540 -3.523 1.00 48.16 397 GLN A CA 1
ATOM 3000 C C . GLN A 1 397 ? 6.987 -4.833 -2.574 1.00 48.16 397 GLN A C 1
ATOM 3002 O O . GLN A 1 397 ? 6.567 -4.331 -1.534 1.00 48.16 397 GLN A O 1
ATOM 3007 N N . GLN A 1 398 ? 8.269 -4.744 -2.946 1.00 49.78 398 GLN A N 1
ATOM 3008 C CA . GLN A 1 398 ? 9.315 -4.037 -2.201 1.00 49.78 398 GLN A CA 1
ATOM 3009 C C . GLN A 1 398 ? 9.210 -2.511 -2.324 1.00 49.78 398 GLN A C 1
ATOM 3011 O O . GLN A 1 398 ? 9.434 -1.824 -1.334 1.00 49.78 398 GLN A O 1
ATOM 3016 N N . ALA A 1 399 ? 8.811 -1.971 -3.480 1.00 44.53 399 ALA A N 1
ATOM 3017 C CA . ALA A 1 399 ? 8.671 -0.526 -3.695 1.00 44.53 399 ALA A CA 1
ATOM 3018 C C . ALA A 1 399 ? 7.630 0.130 -2.768 1.00 44.53 399 ALA A C 1
ATOM 3020 O O . ALA A 1 399 ? 7.801 1.284 -2.384 1.00 44.53 399 ALA A O 1
ATOM 3021 N N . GLY A 1 400 ? 6.591 -0.615 -2.372 1.00 50.53 400 GLY A N 1
ATOM 3022 C CA . GLY A 1 400 ? 5.617 -0.199 -1.358 1.00 50.53 400 GLY A CA 1
ATOM 3023 C C . GLY A 1 400 ? 5.847 -0.810 0.028 1.00 50.53 400 GLY A C 1
ATOM 3024 O O . GLY A 1 400 ? 4.989 -0.660 0.895 1.00 50.53 400 GLY A O 1
ATOM 3025 N N . SER A 1 401 ? 6.942 -1.544 0.243 1.00 68.44 401 SER A N 1
ATOM 3026 C CA . SER A 1 401 ? 7.222 -2.206 1.519 1.00 68.44 401 SER A CA 1
ATOM 3027 C C . SER A 1 401 ? 7.631 -1.194 2.585 1.00 68.44 401 SER A C 1
ATOM 3029 O O . SER A 1 401 ? 8.412 -0.280 2.335 1.00 68.44 401 SER A O 1
ATOM 3031 N N . THR A 1 402 ? 7.127 -1.383 3.801 1.00 78.50 402 THR A N 1
ATOM 3032 C CA . THR A 1 402 ? 7.530 -0.599 4.976 1.00 78.50 402 THR A CA 1
ATOM 3033 C C . THR A 1 402 ? 8.735 -1.209 5.702 1.00 78.50 402 THR A C 1
ATOM 3035 O O . THR A 1 402 ? 9.232 -0.639 6.674 1.00 78.50 402 THR A O 1
ATOM 3038 N N . TRP A 1 403 ? 9.229 -2.353 5.214 1.00 81.00 403 TRP A N 1
ATOM 3039 C CA . TRP A 1 403 ? 10.504 -2.948 5.606 1.00 81.00 403 TRP A CA 1
ATOM 3040 C C . TRP A 1 403 ? 11.660 -2.113 5.055 1.00 81.00 403 TRP A C 1
ATOM 3042 O O . TRP A 1 403 ? 11.731 -1.897 3.847 1.00 81.00 403 TRP A O 1
ATOM 3052 N N . HIS A 1 404 ? 12.556 -1.651 5.930 1.00 85.19 404 HIS A N 1
ATOM 3053 C CA . HIS A 1 404 ? 13.666 -0.749 5.582 1.00 85.19 404 HIS A CA 1
ATOM 3054 C C . HIS A 1 404 ? 13.218 0.500 4.803 1.00 85.19 404 HIS A C 1
ATOM 3056 O O . HIS A 1 404 ? 13.906 0.968 3.895 1.00 85.19 404 HIS A O 1
ATOM 3062 N N . ALA A 1 405 ? 12.048 1.039 5.156 1.00 82.31 405 ALA A N 1
ATOM 3063 C CA . ALA A 1 405 ? 11.458 2.180 4.467 1.00 82.31 405 ALA A CA 1
ATOM 3064 C C . ALA A 1 405 ? 12.369 3.415 4.513 1.00 82.31 405 ALA A C 1
ATOM 3066 O O . ALA A 1 405 ? 12.950 3.749 5.548 1.00 82.31 405 ALA A O 1
ATOM 3067 N N . THR A 1 406 ? 12.431 4.155 3.408 1.00 86.75 406 THR A N 1
ATOM 3068 C CA . THR A 1 406 ? 13.042 5.491 3.412 1.00 86.75 406 THR A CA 1
ATOM 3069 C C . THR A 1 406 ? 12.260 6.438 4.340 1.00 86.75 406 THR A C 1
ATOM 3071 O O . THR A 1 406 ? 11.055 6.246 4.527 1.00 86.75 406 THR A O 1
ATOM 3074 N N . PRO A 1 407 ? 12.880 7.508 4.879 1.00 87.81 407 PRO A N 1
ATOM 3075 C CA . PRO A 1 407 ? 12.174 8.504 5.691 1.00 87.81 407 PRO A CA 1
ATOM 3076 C C . PRO A 1 407 ? 10.916 9.079 5.023 1.00 87.81 407 PRO A C 1
ATOM 3078 O O . PRO A 1 407 ? 9.914 9.325 5.690 1.00 87.81 407 PRO A O 1
ATOM 3081 N N . ALA A 1 408 ? 10.942 9.254 3.698 1.00 78.50 408 ALA A N 1
ATOM 3082 C CA . ALA A 1 408 ? 9.794 9.730 2.934 1.00 78.50 408 ALA A CA 1
ATOM 3083 C C . ALA A 1 408 ? 8.648 8.699 2.914 1.00 78.50 408 ALA A C 1
ATOM 3085 O O . ALA A 1 408 ? 7.522 9.034 3.281 1.00 78.50 408 ALA A O 1
ATOM 3086 N N . GLN A 1 409 ? 8.944 7.428 2.610 1.00 76.56 409 GLN A N 1
ATOM 3087 C CA . GLN A 1 409 ? 7.962 6.334 2.675 1.00 76.56 409 GLN A CA 1
ATOM 3088 C C . GLN A 1 409 ? 7.398 6.157 4.093 1.00 76.56 409 GLN A C 1
ATOM 3090 O O . GLN A 1 409 ? 6.190 5.996 4.264 1.00 76.56 409 GLN A O 1
ATOM 3095 N N . ALA A 1 410 ? 8.255 6.234 5.115 1.00 86.56 410 ALA A N 1
ATOM 3096 C CA . ALA A 1 410 ? 7.854 6.157 6.515 1.00 86.56 410 ALA A CA 1
ATOM 3097 C C . ALA A 1 410 ? 6.922 7.316 6.901 1.00 86.56 410 ALA A C 1
ATOM 3099 O O . ALA A 1 410 ? 5.910 7.094 7.561 1.00 86.56 410 ALA A O 1
ATOM 3100 N N . ARG A 1 411 ? 7.206 8.542 6.446 1.00 85.88 411 ARG A N 1
ATOM 3101 C CA . ARG A 1 411 ? 6.348 9.708 6.686 1.00 85.88 411 ARG A CA 1
ATOM 3102 C C . ARG A 1 411 ? 4.992 9.583 5.995 1.00 85.88 411 ARG A C 1
ATOM 3104 O O . ARG A 1 411 ? 3.983 9.858 6.637 1.00 85.88 411 ARG A O 1
ATOM 3111 N N . ILE A 1 412 ? 4.951 9.118 4.746 1.00 72.44 412 ILE A N 1
ATOM 3112 C CA . ILE A 1 412 ? 3.696 8.856 4.020 1.00 72.44 412 ILE A CA 1
ATOM 3113 C C . ILE A 1 412 ? 2.869 7.786 4.746 1.00 72.44 412 ILE A C 1
ATOM 3115 O O . ILE A 1 412 ? 1.681 7.990 5.004 1.00 72.44 412 ILE A O 1
ATOM 3119 N N . TYR A 1 413 ? 3.496 6.673 5.150 1.00 80.38 413 TYR A N 1
ATOM 3120 C CA . TYR A 1 413 ? 2.827 5.656 5.964 1.00 80.38 413 TYR A CA 1
ATOM 3121 C C . TYR A 1 413 ? 2.318 6.250 7.286 1.00 80.38 413 TYR A C 1
ATOM 3123 O O . TYR A 1 413 ? 1.177 6.018 7.678 1.00 80.38 413 TYR A O 1
ATOM 3131 N N . GLY A 1 414 ? 3.138 7.054 7.967 1.00 85.19 414 GLY A N 1
ATOM 3132 C CA . GLY A 1 414 ? 2.776 7.722 9.214 1.00 85.19 414 GLY A CA 1
ATOM 3133 C C . GLY A 1 414 ? 1.588 8.660 9.077 1.00 85.19 414 GLY A C 1
ATOM 3134 O O . GLY A 1 414 ? 0.742 8.685 9.966 1.00 85.19 414 GLY A O 1
ATOM 3135 N N . GLN A 1 415 ? 1.481 9.367 7.956 1.00 75.69 415 GLN A N 1
ATOM 3136 C CA . GLN A 1 415 ? 0.345 10.228 7.637 1.00 75.69 415 GLN A CA 1
ATOM 3137 C C . GLN A 1 415 ? -0.935 9.407 7.496 1.00 75.69 415 GLN A C 1
ATOM 3139 O O . GLN A 1 415 ? -1.955 9.741 8.101 1.00 75.69 415 GLN A O 1
ATOM 3144 N N . ALA A 1 416 ? -0.853 8.291 6.766 1.00 66.00 416 ALA A N 1
ATOM 3145 C CA . ALA A 1 416 ? -1.951 7.344 6.606 1.00 66.00 416 ALA A CA 1
ATOM 3146 C C . ALA A 1 416 ? -2.388 6.737 7.942 1.00 66.00 416 ALA A C 1
ATOM 3148 O O . ALA A 1 416 ? -3.578 6.667 8.240 1.00 66.00 416 ALA A O 1
ATOM 3149 N N . ALA A 1 417 ? -1.427 6.312 8.760 1.00 77.12 417 ALA A N 1
ATOM 3150 C CA . ALA A 1 417 ? -1.688 5.688 10.045 1.00 77.12 417 ALA A CA 1
ATOM 3151 C C . ALA A 1 417 ? -2.257 6.694 11.060 1.00 77.12 417 ALA A C 1
ATOM 3153 O O . ALA A 1 417 ? -3.226 6.377 11.744 1.00 77.12 417 ALA A O 1
ATOM 3154 N N . ALA A 1 418 ? -1.732 7.923 11.126 1.00 80.81 418 ALA A N 1
ATOM 3155 C CA . ALA A 1 418 ? -2.241 8.981 12.005 1.00 80.81 418 ALA A CA 1
ATOM 3156 C C . ALA A 1 418 ? -3.682 9.379 11.648 1.00 80.81 418 ALA A C 1
ATOM 3158 O O . ALA A 1 418 ? -4.527 9.534 12.532 1.00 80.81 418 ALA A O 1
ATOM 3159 N N . ALA A 1 419 ? -3.997 9.443 10.355 1.00 68.94 419 ALA A N 1
ATOM 3160 C CA . ALA A 1 419 ? -5.348 9.694 9.872 1.00 68.94 419 ALA A CA 1
ATOM 3161 C C . ALA A 1 419 ? -6.379 8.671 10.387 1.00 68.94 419 ALA A C 1
ATOM 3163 O O . ALA A 1 419 ? -7.516 9.043 10.677 1.00 68.94 419 ALA A O 1
ATOM 3164 N N . GLN A 1 420 ? -5.993 7.405 10.594 1.00 66.06 420 GLN A N 1
ATOM 3165 C CA . GLN A 1 420 ? -6.888 6.388 11.172 1.00 66.06 420 GLN A CA 1
ATOM 3166 C C . GLN A 1 420 ? -7.308 6.711 12.617 1.00 66.06 420 GLN A C 1
ATOM 3168 O O . GLN A 1 420 ? -8.361 6.264 13.069 1.00 66.06 420 GLN A O 1
ATOM 3173 N N . TYR A 1 421 ? -6.527 7.525 13.331 1.00 71.88 421 TYR A N 1
ATOM 3174 C CA . TYR A 1 421 ? -6.871 8.050 14.655 1.00 71.88 421 TYR A CA 1
ATOM 3175 C C . TYR A 1 421 ? -7.713 9.337 14.597 1.00 71.88 421 TYR A C 1
ATOM 3177 O O . TYR A 1 421 ? -8.049 9.891 15.643 1.00 71.88 421 TYR A O 1
ATOM 3185 N N . GLY A 1 422 ? -8.046 9.825 13.397 1.00 72.81 422 GLY A N 1
ATOM 3186 C CA . GLY A 1 422 ? -8.627 11.150 13.182 1.00 72.81 422 GLY A CA 1
ATOM 3187 C C . GLY A 1 422 ? -7.615 12.285 13.364 1.00 72.81 422 GLY A C 1
ATOM 3188 O O . GLY A 1 422 ? -8.012 13.437 13.514 1.00 72.81 422 GLY A O 1
ATOM 3189 N N . TRP A 1 423 ? -6.313 11.979 13.392 1.00 82.25 423 TRP A N 1
ATOM 3190 C CA . TRP A 1 423 ? -5.254 12.969 13.570 1.00 82.25 423 TRP A CA 1
ATOM 3191 C C . TRP A 1 423 ? -4.797 13.509 12.221 1.00 82.25 423 TRP A C 1
ATOM 3193 O O . TRP A 1 423 ? -3.851 13.014 11.607 1.00 82.25 423 TRP A O 1
ATOM 3203 N N . THR A 1 424 ? -5.499 14.539 11.773 1.00 78.62 424 THR A N 1
ATOM 3204 C CA . THR A 1 424 ? -5.210 15.314 10.565 1.00 78.62 424 THR A CA 1
ATOM 3205 C C . THR A 1 424 ? -4.896 16.771 10.921 1.00 78.62 424 THR A C 1
ATOM 3207 O O . THR A 1 424 ? -4.926 17.159 12.094 1.00 78.62 424 THR A O 1
ATOM 3210 N N . GLY A 1 425 ? -4.532 17.582 9.926 1.00 77.06 425 GLY A N 1
ATOM 3211 C CA . GLY A 1 425 ? -4.171 18.987 10.075 1.00 77.06 425 GLY A CA 1
ATOM 3212 C C . GLY A 1 425 ? -3.114 19.190 11.160 1.00 77.06 425 GLY A C 1
ATOM 3213 O O . GLY A 1 425 ? -2.028 18.608 11.117 1.00 77.06 425 GLY A O 1
ATOM 3214 N N . ASN A 1 426 ? -3.458 19.980 12.176 1.00 79.62 426 ASN A N 1
ATOM 3215 C CA . ASN A 1 426 ? -2.564 20.313 13.287 1.00 79.62 426 ASN A CA 1
ATOM 3216 C C . ASN A 1 426 ? -2.086 19.081 14.075 1.00 79.62 426 ASN A C 1
ATOM 3218 O O . ASN A 1 426 ? -0.934 19.043 14.508 1.00 79.62 426 ASN A O 1
ATOM 3222 N N . GLU A 1 427 ? -2.930 18.056 14.240 1.00 87.50 427 GLU A N 1
ATOM 3223 C CA . GLU A 1 427 ? -2.533 16.836 14.954 1.00 87.50 427 GLU A CA 1
ATOM 3224 C C . GLU A 1 427 ? -1.510 16.032 14.144 1.00 87.50 427 GLU A C 1
ATOM 3226 O O . GLU A 1 427 ? -0.525 15.543 14.699 1.00 87.50 427 GLU A O 1
ATOM 3231 N N . TRP A 1 428 ? -1.673 15.967 12.819 1.00 88.19 428 TRP A N 1
ATOM 3232 C CA . TRP A 1 428 ? -0.658 15.380 11.944 1.00 88.19 428 TRP A CA 1
ATOM 3233 C C . TRP A 1 428 ? 0.649 16.175 11.988 1.00 88.19 428 TRP A C 1
ATOM 3235 O O . TRP A 1 428 ? 1.720 15.590 12.142 1.00 88.19 428 TRP A O 1
ATOM 3245 N N . GLN A 1 429 ? 0.581 17.506 11.921 1.00 87.31 429 GLN A N 1
ATOM 3246 C CA . GLN A 1 429 ? 1.768 18.356 12.040 1.00 87.31 429 GLN A CA 1
ATOM 3247 C C . GLN A 1 429 ? 2.502 18.125 13.369 1.00 87.31 429 GLN A C 1
ATOM 3249 O O . GLN A 1 429 ? 3.734 18.151 13.407 1.00 87.31 429 GLN A O 1
ATOM 3254 N N . ALA A 1 430 ? 1.774 17.863 14.456 1.00 91.94 430 ALA A N 1
ATOM 3255 C CA . ALA A 1 430 ? 2.366 17.510 15.738 1.00 91.94 430 ALA A CA 1
ATOM 3256 C C . ALA A 1 430 ? 3.040 16.126 15.716 1.00 91.94 430 ALA A C 1
ATOM 3258 O O . ALA A 1 430 ? 4.177 16.028 16.176 1.00 91.94 430 ALA A O 1
ATOM 3259 N N . VAL A 1 431 ? 2.413 15.092 15.133 1.00 94.25 431 VAL A N 1
ATOM 3260 C CA . VAL A 1 431 ? 3.057 13.776 14.915 1.00 94.25 431 VAL A CA 1
ATOM 3261 C C . VAL A 1 431 ? 4.334 13.932 14.098 1.00 94.25 431 VAL A C 1
ATOM 3263 O O . VAL A 1 431 ? 5.392 13.449 14.499 1.00 94.25 431 VAL A O 1
ATOM 3266 N N . ALA A 1 432 ? 4.247 14.631 12.966 1.00 91.94 432 ALA A N 1
ATOM 3267 C CA . ALA A 1 432 ? 5.373 14.800 12.068 1.00 91.94 432 ALA A CA 1
ATOM 3268 C C . ALA A 1 432 ? 6.521 15.557 12.724 1.00 91.94 432 ALA A C 1
ATOM 3270 O O . ALA A 1 432 ? 7.672 15.167 12.554 1.00 91.94 432 ALA A O 1
ATOM 3271 N N . TRP A 1 433 ? 6.218 16.583 13.519 1.00 94.25 433 TRP A N 1
ATOM 3272 C CA . TRP A 1 433 ? 7.217 17.290 14.310 1.00 94.25 433 TRP A CA 1
ATOM 3273 C C . TRP A 1 433 ? 7.880 16.377 15.348 1.00 94.25 433 TRP A C 1
ATOM 3275 O O . TRP A 1 433 ? 9.106 16.370 15.438 1.00 94.25 433 TRP A O 1
ATOM 3285 N N . LEU A 1 434 ? 7.088 15.593 16.091 1.00 95.81 434 LEU A N 1
ATOM 3286 C CA . LEU A 1 434 ? 7.589 14.664 17.107 1.00 95.81 434 LEU A CA 1
ATOM 3287 C C . LEU A 1 434 ? 8.545 13.650 16.473 1.00 95.81 434 LEU A C 1
ATOM 3289 O O . LEU A 1 434 ? 9.723 13.638 16.803 1.00 95.81 434 LEU A O 1
ATOM 3293 N N . PHE A 1 435 ? 8.085 12.860 15.503 1.00 96.44 435 PHE A N 1
ATOM 3294 C CA . PHE A 1 435 ? 8.908 11.801 14.904 1.00 96.44 435 PHE A CA 1
ATOM 3295 C C . PHE A 1 435 ? 10.099 12.347 14.111 1.00 96.44 435 PHE A C 1
ATOM 3297 O O . PHE A 1 435 ? 11.162 11.726 14.089 1.00 96.44 435 PHE A O 1
ATOM 3304 N N . ASN A 1 436 ? 9.973 13.538 13.515 1.00 94.88 436 ASN A N 1
ATOM 3305 C CA . ASN A 1 436 ? 11.115 14.194 12.890 1.00 94.88 436 ASN A CA 1
ATOM 3306 C C . ASN A 1 436 ? 12.183 14.583 13.920 1.00 94.88 436 ASN A C 1
ATOM 3308 O O . ASN A 1 436 ? 13.366 14.403 13.651 1.00 94.88 436 ASN A O 1
ATOM 3312 N N . LYS A 1 437 ? 11.784 15.086 15.095 1.00 92.06 437 LYS A N 1
ATOM 3313 C CA . LYS A 1 437 ? 12.719 15.422 16.175 1.00 92.06 437 LYS A CA 1
ATOM 3314 C C . LYS A 1 437 ? 13.360 14.179 16.795 1.00 92.06 437 LYS A C 1
ATOM 3316 O O . LYS A 1 437 ? 14.545 14.214 17.101 1.00 92.06 437 LYS A O 1
ATOM 3321 N N . GLU A 1 438 ? 12.593 13.104 16.960 1.00 92.50 438 GLU A N 1
ATOM 3322 C CA . GLU A 1 438 ? 13.068 11.858 17.570 1.00 92.50 438 GLU A CA 1
ATOM 3323 C C . GLU A 1 438 ? 14.088 11.122 16.679 1.00 92.50 438 GLU A C 1
ATOM 3325 O O . GLU A 1 438 ? 15.111 10.644 17.161 1.00 92.50 438 GLU A O 1
ATOM 3330 N N . SER A 1 439 ? 13.845 11.028 15.369 1.00 95.81 439 SER A N 1
ATOM 3331 C CA . SER A 1 439 ? 14.644 10.151 14.492 1.00 95.81 439 SER A CA 1
ATOM 3332 C C . SER A 1 439 ? 14.854 10.661 13.069 1.00 95.81 439 SER A C 1
ATOM 3334 O O . SER A 1 439 ? 15.544 10.011 12.281 1.00 95.81 439 SER A O 1
ATOM 3336 N N . GLY A 1 440 ? 14.219 11.771 12.685 1.00 93.00 440 GLY A N 1
ATOM 3337 C CA . GLY A 1 440 ? 14.126 12.157 11.277 1.00 93.00 440 GLY A CA 1
ATOM 3338 C C . GLY A 1 440 ? 13.415 11.100 10.426 1.00 93.00 440 GLY A C 1
ATOM 3339 O O . GLY A 1 440 ? 13.773 10.920 9.266 1.00 93.00 440 GLY A O 1
ATOM 3340 N N . TRP A 1 441 ? 12.449 10.370 11.004 1.00 95.44 441 TRP A N 1
ATOM 3341 C CA . TRP A 1 441 ? 11.704 9.281 10.352 1.00 95.44 441 TRP A CA 1
ATOM 3342 C C . TRP A 1 441 ? 12.537 8.054 9.945 1.00 95.44 441 TRP A C 1
ATOM 3344 O O . TRP A 1 441 ? 12.082 7.227 9.154 1.00 95.44 441 TRP A O 1
ATOM 3354 N N . ARG A 1 442 ? 13.742 7.894 10.495 1.00 95.19 442 ARG A N 1
ATOM 3355 C CA . ARG A 1 442 ? 14.587 6.725 10.236 1.00 95.19 442 ARG A CA 1
ATOM 3356 C C . ARG A 1 442 ? 14.177 5.527 11.090 1.00 95.19 442 ARG A C 1
ATOM 3358 O O . ARG A 1 442 ? 14.168 5.609 12.317 1.00 95.19 442 ARG A O 1
ATOM 3365 N N . TRP A 1 443 ? 13.903 4.398 10.436 1.00 94.62 443 TRP A N 1
ATOM 3366 C CA . TRP A 1 443 ? 13.582 3.130 11.103 1.00 94.62 443 TRP A CA 1
ATOM 3367 C C . TRP A 1 443 ? 14.754 2.575 11.925 1.00 94.62 443 TRP A C 1
ATOM 3369 O O . TRP A 1 443 ? 14.534 1.925 12.942 1.00 94.62 443 TRP A O 1
ATOM 3379 N N . ASP A 1 444 ? 15.988 2.867 11.510 1.00 94.38 444 ASP A N 1
ATOM 3380 C CA . ASP A 1 444 ? 17.235 2.376 12.102 1.00 94.38 444 ASP A CA 1
ATOM 3381 C C . ASP A 1 444 ? 17.875 3.368 13.089 1.00 94.38 444 ASP A C 1
ATOM 3383 O O . ASP A 1 444 ? 19.008 3.171 13.535 1.00 94.38 444 ASP A O 1
ATOM 3387 N N . ALA A 1 445 ? 17.180 4.459 13.433 1.00 95.31 445 ALA A N 1
ATOM 3388 C CA . ALA A 1 445 ? 17.695 5.460 14.359 1.00 95.31 445 ALA A CA 1
ATOM 3389 C C . ALA A 1 445 ? 17.920 4.857 15.750 1.00 95.31 445 ALA A C 1
ATOM 3391 O O . ALA A 1 445 ? 16.978 4.446 16.425 1.00 95.31 445 ALA A O 1
ATOM 3392 N N . SER A 1 446 ? 19.169 4.853 16.207 1.00 93.00 446 SER A N 1
ATOM 3393 C CA . SER A 1 446 ? 19.542 4.357 17.529 1.00 93.00 446 SER A CA 1
ATOM 3394 C C . SER A 1 446 ? 20.328 5.411 18.296 1.00 93.00 446 SER A C 1
ATOM 3396 O O . SER A 1 446 ? 21.316 5.951 17.795 1.00 93.00 446 SER A O 1
ATOM 3398 N N . ASN A 1 447 ? 19.908 5.686 19.529 1.00 89.19 447 ASN A N 1
ATOM 3399 C CA . ASN A 1 447 ? 20.643 6.552 20.436 1.00 89.19 447 ASN A CA 1
ATOM 3400 C C . ASN A 1 447 ? 21.621 5.719 21.277 1.00 89.19 447 ASN A C 1
ATOM 3402 O O . ASN A 1 447 ? 21.215 4.914 22.116 1.00 89.19 447 ASN A O 1
ATOM 3406 N N . ARG A 1 448 ? 22.926 5.931 21.071 1.00 86.31 448 ARG A N 1
ATOM 3407 C CA . ARG A 1 448 ? 23.983 5.133 21.707 1.00 86.31 448 ARG A CA 1
ATOM 3408 C C . ARG A 1 448 ? 24.050 5.300 23.229 1.00 86.31 448 ARG A C 1
ATOM 3410 O O . ARG A 1 448 ? 24.478 4.363 23.895 1.00 86.31 448 ARG A O 1
ATOM 3417 N N . SER A 1 449 ? 23.663 6.457 23.770 1.00 86.56 449 SER A N 1
ATOM 3418 C CA . SER A 1 449 ? 23.752 6.726 25.211 1.00 86.56 449 SER A CA 1
ATOM 3419 C C . SER A 1 449 ? 22.536 6.211 25.978 1.00 86.56 449 SER A C 1
ATOM 3421 O O . SER A 1 449 ? 22.699 5.632 27.048 1.00 86.56 449 SER A O 1
ATOM 3423 N N . SER A 1 450 ? 21.326 6.381 25.435 1.00 88.50 450 SER A N 1
ATOM 3424 C CA . SER A 1 450 ? 20.084 5.965 26.103 1.00 88.50 450 SER A CA 1
ATOM 3425 C C . SER A 1 450 ? 19.593 4.572 25.701 1.00 88.50 450 SER A C 1
ATOM 3427 O O . SER A 1 450 ? 18.809 3.975 26.432 1.00 88.50 450 SER A O 1
ATOM 3429 N N . GLY A 1 451 ? 20.016 4.047 24.548 1.00 88.38 451 GLY A N 1
ATOM 3430 C CA . GLY A 1 451 ? 19.490 2.806 23.973 1.00 88.38 451 GLY A CA 1
ATOM 3431 C C . GLY A 1 451 ? 18.103 2.949 23.332 1.00 88.38 451 GLY A C 1
ATOM 3432 O O . GLY A 1 451 ? 17.483 1.938 22.996 1.00 88.38 451 GLY A O 1
ATOM 3433 N N . ALA A 1 452 ? 17.598 4.178 23.170 1.00 93.38 452 ALA A N 1
ATOM 3434 C CA . ALA A 1 452 ? 16.356 4.433 22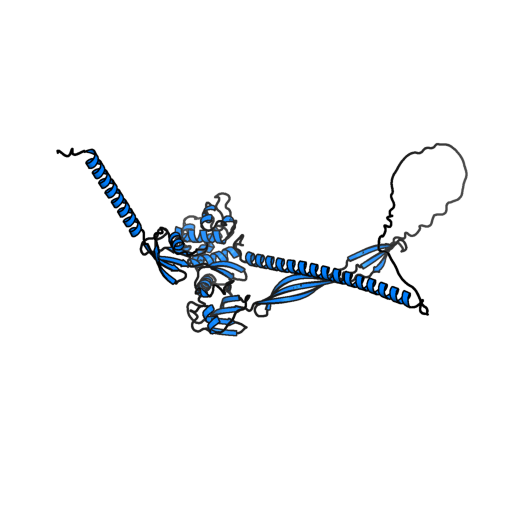.445 1.00 93.38 452 ALA A CA 1
ATOM 3435 C C . ALA A 1 452 ? 16.493 4.036 20.964 1.00 93.38 452 ALA A C 1
ATOM 3437 O O . ALA A 1 452 ? 17.569 4.175 20.372 1.00 93.38 452 ALA A O 1
ATOM 3438 N N . TYR A 1 453 ? 15.416 3.506 20.379 1.00 96.12 453 TYR A N 1
ATOM 3439 C CA . TYR A 1 453 ? 15.455 2.929 19.034 1.00 96.12 453 TYR A CA 1
ATOM 3440 C C . TYR A 1 453 ? 14.214 3.244 18.191 1.00 96.12 453 TYR A C 1
ATOM 3442 O O . TYR A 1 453 ? 13.089 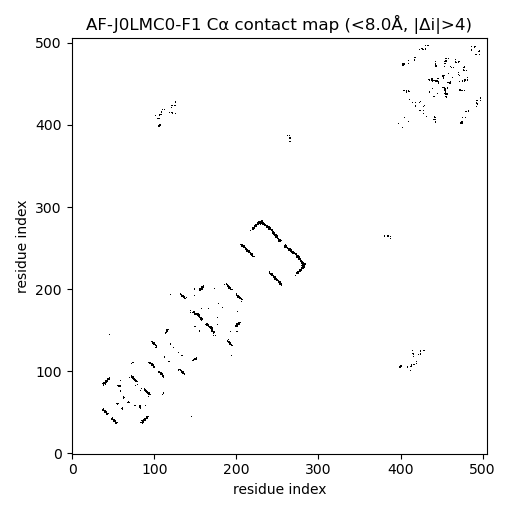3.289 18.697 1.00 96.12 453 TYR A O 1
ATOM 3450 N N . GLY A 1 454 ? 14.439 3.374 16.885 1.00 95.50 454 GLY A N 1
ATOM 3451 C CA . GLY A 1 454 ? 13.429 3.471 15.843 1.00 95.50 454 GLY A CA 1
ATOM 3452 C C . GLY A 1 454 ? 12.804 4.853 15.708 1.00 95.50 454 GLY A C 1
ATOM 3453 O O . GLY A 1 454 ? 13.184 5.812 16.384 1.00 95.50 454 GLY A O 1
ATOM 3454 N N . ILE A 1 455 ? 11.800 4.942 14.840 1.00 97.06 455 ILE A N 1
ATOM 3455 C CA . ILE A 1 455 ? 11.110 6.191 14.504 1.00 97.06 455 ILE A CA 1
ATOM 3456 C C . ILE A 1 455 ? 10.603 6.946 15.748 1.00 97.06 455 ILE A C 1
ATOM 3458 O O . ILE A 1 455 ? 10.880 8.143 15.853 1.00 97.06 455 ILE A O 1
ATOM 3462 N N . PRO A 1 456 ? 9.911 6.293 16.706 1.00 96.38 456 PRO A N 1
ATOM 3463 C CA . PRO A 1 456 ? 9.409 6.964 17.903 1.00 96.38 456 PRO A CA 1
ATOM 3464 C C . PRO A 1 456 ? 10.433 7.035 19.049 1.00 96.38 456 PRO A C 1
ATOM 3466 O O . PRO A 1 456 ? 10.045 7.420 20.149 1.00 96.38 456 PRO A O 1
ATOM 3469 N N . GLN A 1 457 ? 11.687 6.605 18.836 1.00 96.38 457 GLN A N 1
ATOM 3470 C CA . GLN A 1 457 ? 12.726 6.491 19.872 1.00 96.38 457 GLN A CA 1
ATOM 3471 C C . GLN A 1 457 ? 12.230 5.763 21.137 1.00 96.38 457 GLN A C 1
ATOM 3473 O O . GLN A 1 457 ? 12.313 6.251 22.266 1.00 96.38 457 GLN A O 1
ATOM 3478 N N . ALA A 1 458 ? 11.697 4.553 20.955 1.00 93.38 458 ALA A N 1
ATOM 3479 C CA . ALA A 1 458 ? 11.162 3.750 22.049 1.00 93.38 458 ALA A CA 1
ATOM 3480 C C . ALA A 1 458 ? 12.271 3.286 23.010 1.00 93.38 458 ALA A C 1
ATOM 3482 O O . ALA A 1 458 ? 13.322 2.810 22.577 1.00 93.38 458 ALA A O 1
ATOM 3483 N N . LEU A 1 459 ? 12.003 3.362 24.322 1.00 89.38 459 LEU A N 1
ATOM 3484 C CA . LEU A 1 459 ? 12.931 2.946 25.377 1.00 89.38 459 LEU A CA 1
ATOM 3485 C C . LEU A 1 459 ? 12.287 1.938 26.361 1.00 89.38 459 LEU A C 1
ATOM 3487 O O . LEU A 1 459 ? 11.361 2.298 27.108 1.00 89.38 459 LEU A O 1
ATOM 3491 N N . PRO A 1 460 ? 12.765 0.677 26.410 1.00 92.62 460 PRO A N 1
ATOM 3492 C CA . PRO A 1 460 ? 13.607 0.023 25.400 1.00 92.62 460 PRO A CA 1
ATOM 3493 C C . PRO A 1 460 ? 12.847 -0.203 24.083 1.00 92.62 460 PRO A C 1
ATOM 3495 O O . PRO A 1 460 ? 11.621 -0.348 24.087 1.00 92.62 460 PRO A O 1
ATOM 3498 N N . GLY A 1 461 ? 13.583 -0.299 22.970 1.00 87.69 461 GLY A N 1
ATOM 3499 C CA . GLY A 1 461 ? 13.016 -0.526 21.633 1.00 87.69 461 GLY A CA 1
ATOM 3500 C C . GLY A 1 461 ? 12.120 -1.766 21.532 1.00 87.69 461 GLY A C 1
ATOM 3501 O O . GLY A 1 461 ? 11.096 -1.739 20.853 1.00 87.69 461 GLY A O 1
ATOM 3502 N N . SER A 1 462 ? 12.426 -2.813 22.307 1.00 87.75 462 SER A N 1
ATOM 3503 C CA . SER A 1 462 ? 11.673 -4.076 22.354 1.00 87.75 462 SER A CA 1
ATOM 3504 C C . SER A 1 462 ? 10.194 -3.928 22.721 1.00 87.75 462 SER A C 1
ATOM 3506 O O . SER A 1 462 ? 9.404 -4.820 22.420 1.00 87.75 462 SER A O 1
ATOM 3508 N N . LYS A 1 463 ? 9.775 -2.799 23.309 1.00 87.06 463 LYS A N 1
ATOM 3509 C CA . LYS A 1 463 ? 8.353 -2.498 23.538 1.00 87.06 463 LYS A CA 1
ATOM 3510 C C . LYS A 1 463 ? 7.535 -2.480 22.249 1.00 87.06 463 LYS A C 1
ATOM 3512 O O . LYS A 1 463 ? 6.337 -2.736 22.313 1.00 87.06 463 LYS A O 1
ATOM 3517 N N . MET A 1 464 ? 8.162 -2.202 21.106 1.00 87.88 464 MET A N 1
ATOM 3518 C CA . MET A 1 464 ? 7.495 -2.186 19.804 1.00 87.88 464 MET A CA 1
ATOM 3519 C C . MET A 1 464 ? 7.093 -3.583 19.313 1.00 87.88 464 MET A C 1
ATOM 3521 O O . MET A 1 464 ? 6.232 -3.687 18.442 1.00 87.88 464 MET A O 1
ATOM 3525 N N . ALA A 1 465 ? 7.606 -4.654 19.933 1.00 77.50 465 ALA A N 1
ATOM 3526 C CA . ALA A 1 465 ? 7.225 -6.032 19.623 1.00 77.50 465 ALA A CA 1
ATOM 3527 C C . ALA A 1 465 ? 5.727 -6.317 19.830 1.00 77.50 465 ALA A C 1
ATOM 3529 O O . ALA A 1 465 ? 5.191 -7.248 19.233 1.00 77.50 465 ALA A O 1
ATOM 3530 N N . THR A 1 466 ? 5.033 -5.510 20.642 1.00 70.25 466 THR A N 1
ATOM 3531 C CA . THR A 1 466 ? 3.578 -5.622 20.820 1.00 70.25 466 THR A CA 1
ATOM 3532 C C . THR A 1 466 ? 2.793 -5.237 19.568 1.00 70.25 466 THR A C 1
ATOM 3534 O O . THR A 1 466 ? 1.669 -5.701 19.402 1.00 70.25 466 THR A O 1
ATOM 3537 N N . SER A 1 467 ? 3.376 -4.420 18.687 1.00 67.69 467 SER A N 1
ATOM 3538 C CA . SER A 1 467 ? 2.774 -4.034 17.408 1.00 67.69 467 SER A CA 1
ATOM 3539 C C . SER A 1 467 ? 3.169 -4.965 16.257 1.00 67.69 467 SER A C 1
ATOM 3541 O O . SER A 1 467 ? 2.518 -4.938 15.218 1.00 67.69 467 SER A O 1
ATOM 3543 N N . GLY A 1 468 ? 4.216 -5.780 16.419 1.00 67.94 468 GLY A N 1
ATOM 3544 C CA . GLY A 1 468 ? 4.690 -6.712 15.395 1.00 67.94 468 GLY A CA 1
ATOM 3545 C C . GLY A 1 468 ? 6.069 -7.288 15.717 1.00 67.94 468 GLY A C 1
ATOM 3546 O O . GLY A 1 468 ? 6.927 -6.607 16.272 1.00 67.94 468 GLY A O 1
ATOM 3547 N N . ALA A 1 469 ? 6.301 -8.556 15.364 1.00 68.75 469 ALA A N 1
ATOM 3548 C CA . ALA A 1 469 ? 7.584 -9.228 15.608 1.00 68.75 469 ALA A CA 1
ATOM 3549 C C . ALA A 1 469 ? 8.743 -8.645 14.772 1.00 68.75 469 ALA A C 1
ATOM 3551 O O . ALA A 1 469 ? 9.903 -8.789 15.140 1.00 68.75 469 ALA A O 1
ATOM 3552 N N . ASP A 1 470 ? 8.418 -7.955 13.681 1.00 74.38 470 ASP A N 1
ATOM 3553 C CA . ASP A 1 470 ? 9.323 -7.286 12.744 1.00 74.38 470 ASP A CA 1
ATOM 3554 C C . ASP A 1 470 ? 9.647 -5.831 13.129 1.00 74.38 470 ASP A C 1
ATOM 3556 O O . ASP A 1 470 ? 10.181 -5.074 12.321 1.00 74.38 470 ASP A O 1
ATOM 3560 N N . TRP A 1 471 ? 9.332 -5.425 14.363 1.00 84.56 471 TRP A N 1
ATOM 3561 C CA . TRP A 1 471 ? 9.480 -4.050 14.855 1.00 84.56 471 TRP A CA 1
ATOM 3562 C C . TRP A 1 471 ? 10.868 -3.441 14.656 1.00 84.56 471 TRP A C 1
ATOM 3564 O O . TRP A 1 471 ? 10.990 -2.219 14.574 1.00 84.56 471 TRP A O 1
ATOM 3574 N N . HIS A 1 472 ? 11.911 -4.268 14.616 1.00 88.75 472 HIS A N 1
ATOM 3575 C CA . HIS A 1 472 ? 13.276 -3.792 14.458 1.00 88.75 472 HIS A CA 1
ATOM 3576 C C . HIS A 1 472 ? 13.486 -3.185 13.065 1.00 88.75 472 HIS A C 1
ATOM 3578 O O . HIS A 1 472 ? 14.025 -2.096 12.955 1.00 88.75 472 HIS A O 1
ATOM 3584 N N . ASP A 1 473 ? 12.961 -3.810 12.013 1.00 86.81 473 ASP A N 1
ATOM 3585 C CA . ASP A 1 473 ? 13.261 -3.453 10.620 1.00 86.81 473 ASP A CA 1
ATOM 3586 C C . ASP A 1 473 ? 12.075 -2.824 9.868 1.00 86.81 473 ASP A C 1
ATOM 3588 O O . ASP A 1 473 ? 12.235 -2.284 8.769 1.00 86.81 473 ASP A O 1
ATOM 3592 N N . ASN A 1 474 ? 10.871 -2.882 10.444 1.00 84.62 474 ASN A N 1
ATOM 3593 C CA . ASN A 1 474 ? 9.647 -2.419 9.799 1.00 84.62 474 ASN A CA 1
ATOM 3594 C C . ASN A 1 474 ? 9.172 -1.064 10.347 1.00 84.62 474 ASN A C 1
ATOM 3596 O O . ASN A 1 474 ? 8.662 -0.961 11.467 1.00 84.62 474 ASN A O 1
ATOM 3600 N N . ALA A 1 475 ? 9.257 -0.025 9.510 1.00 90.56 475 ALA A N 1
ATOM 3601 C CA . ALA A 1 475 ? 8.825 1.330 9.842 1.00 90.56 475 ALA A CA 1
ATOM 3602 C C . ALA A 1 475 ? 7.334 1.404 10.207 1.00 90.56 475 ALA A C 1
ATOM 3604 O O . ALA A 1 475 ? 6.966 2.149 11.114 1.00 90.56 475 ALA A O 1
ATOM 3605 N N . ALA A 1 476 ? 6.474 0.609 9.560 1.00 82.19 476 ALA A N 1
ATOM 3606 C CA . ALA A 1 476 ? 5.045 0.584 9.871 1.00 82.19 476 ALA A CA 1
ATOM 3607 C C . ALA A 1 476 ? 4.785 0.110 11.298 1.00 82.19 476 ALA A C 1
ATOM 3609 O O . ALA A 1 476 ? 4.013 0.732 12.029 1.00 82.19 476 ALA A O 1
ATOM 3610 N N . THR A 1 477 ? 5.466 -0.958 11.711 1.00 79.62 477 THR A N 1
ATOM 3611 C CA . THR A 1 477 ? 5.356 -1.521 13.058 1.00 79.62 477 THR A CA 1
ATOM 3612 C C . THR A 1 477 ? 5.776 -0.494 14.111 1.00 79.62 477 THR A C 1
ATOM 3614 O O . THR A 1 477 ? 5.052 -0.275 15.088 1.00 79.62 477 THR A O 1
ATOM 3617 N N . GLN A 1 478 ? 6.893 0.203 13.877 1.00 94.06 478 GLN A N 1
ATOM 3618 C CA . GLN A 1 478 ? 7.387 1.259 14.766 1.00 94.06 478 GLN A CA 1
ATOM 3619 C C . GLN A 1 478 ? 6.425 2.454 14.844 1.00 94.06 478 GLN A C 1
ATOM 3621 O O . GLN A 1 478 ? 6.103 2.929 15.935 1.00 94.06 478 GLN A O 1
ATOM 3626 N N . ILE A 1 479 ? 5.926 2.922 13.697 1.00 93.81 479 ILE A N 1
ATOM 3627 C CA . ILE A 1 479 ? 4.979 4.038 13.606 1.00 93.81 479 ILE A CA 1
ATOM 3628 C C . ILE A 1 479 ? 3.665 3.693 14.310 1.00 93.81 479 ILE A C 1
ATOM 3630 O O . ILE A 1 479 ? 3.204 4.473 15.140 1.00 93.81 479 ILE A O 1
ATOM 3634 N N . ASN A 1 480 ? 3.080 2.524 14.034 1.00 84.75 480 ASN A N 1
ATOM 3635 C CA . ASN A 1 480 ? 1.830 2.083 14.659 1.00 84.75 480 ASN A CA 1
ATOM 3636 C C . ASN A 1 480 ? 1.967 2.028 16.184 1.00 84.75 480 ASN A C 1
ATOM 3638 O O . ASN A 1 480 ? 1.084 2.485 16.912 1.00 84.75 480 ASN A O 1
ATOM 3642 N N . TRP A 1 481 ? 3.100 1.513 16.676 1.00 91.38 481 TRP A N 1
ATOM 3643 C CA . TRP A 1 481 ? 3.403 1.535 18.101 1.00 91.38 481 TRP A CA 1
ATOM 3644 C C . TRP A 1 481 ? 3.482 2.964 18.653 1.00 91.38 481 TRP A C 1
ATOM 3646 O O . TRP A 1 481 ? 2.836 3.265 19.657 1.00 91.38 481 TRP A O 1
ATOM 3656 N N . GLY A 1 482 ? 4.228 3.853 17.989 1.00 93.94 482 GLY A N 1
ATOM 3657 C CA . GLY A 1 482 ? 4.406 5.241 18.417 1.00 93.94 482 GLY A CA 1
ATOM 3658 C C . GLY A 1 482 ? 3.092 6.024 18.463 1.00 93.94 482 GLY A C 1
ATOM 3659 O O . GLY A 1 482 ? 2.816 6.716 19.442 1.00 93.94 482 GLY A O 1
ATOM 3660 N N . LEU A 1 483 ? 2.237 5.867 17.450 1.00 91.75 483 LEU A N 1
ATOM 3661 C CA . LEU A 1 483 ? 0.913 6.494 17.408 1.00 91.75 483 LEU A CA 1
ATOM 3662 C C . LEU A 1 483 ? 0.002 5.966 18.523 1.00 91.75 483 LEU A C 1
ATOM 3664 O O . LEU A 1 483 ? -0.622 6.751 19.240 1.00 91.75 483 LEU A O 1
ATOM 3668 N N . ASN A 1 484 ? -0.025 4.647 18.737 1.00 83.75 484 ASN A N 1
ATOM 3669 C CA . ASN A 1 484 ? -0.773 4.050 19.841 1.00 83.75 484 ASN A CA 1
ATOM 3670 C C . ASN A 1 484 ? -0.263 4.542 21.209 1.00 83.75 484 ASN A C 1
ATOM 3672 O O . ASN A 1 484 ? -1.058 4.850 22.098 1.00 83.75 484 ASN A O 1
ATOM 3676 N N . TYR A 1 485 ? 1.055 4.681 21.375 1.00 89.81 485 TYR A N 1
ATOM 3677 C CA . TYR A 1 485 ? 1.656 5.235 22.587 1.00 89.81 485 TYR A CA 1
ATOM 3678 C C . TYR A 1 485 ? 1.209 6.681 22.835 1.00 89.81 485 TYR A C 1
ATOM 3680 O O . TYR A 1 485 ? 0.785 7.005 23.947 1.00 89.81 485 TYR A O 1
ATOM 3688 N N . ILE A 1 486 ? 1.233 7.531 21.800 1.00 93.56 486 ILE A N 1
ATOM 3689 C CA . ILE A 1 486 ? 0.760 8.920 21.889 1.00 93.56 486 ILE A CA 1
ATOM 3690 C C . ILE A 1 486 ? -0.700 8.963 22.346 1.00 93.56 486 ILE A C 1
ATOM 3692 O O . ILE A 1 486 ? -1.028 9.695 23.282 1.00 93.56 486 ILE A O 1
ATOM 3696 N N . LYS A 1 487 ? -1.562 8.135 21.744 1.00 88.19 487 LYS A N 1
ATOM 3697 C CA . LYS A 1 487 ? -2.987 8.061 22.090 1.00 88.19 487 LYS A CA 1
ATOM 3698 C C . LYS A 1 487 ? -3.172 7.696 23.557 1.00 88.19 487 LYS A C 1
ATOM 3700 O O . LYS A 1 487 ? -3.894 8.378 24.275 1.00 88.19 487 LYS A O 1
ATOM 3705 N N . ASN A 1 488 ? -2.498 6.642 24.005 1.00 83.25 488 ASN A N 1
ATOM 3706 C CA . ASN A 1 488 ? -2.705 6.094 25.341 1.00 83.25 488 ASN A CA 1
ATOM 3707 C C . ASN A 1 488 ? -2.107 6.977 26.445 1.00 83.25 488 ASN A C 1
ATOM 3709 O O . ASN A 1 488 ? -2.629 6.992 27.555 1.00 83.25 488 ASN A O 1
ATOM 3713 N N . ARG A 1 489 ? -1.017 7.707 26.170 1.00 87.50 489 ARG A N 1
ATOM 3714 C CA . ARG A 1 489 ? -0.327 8.520 27.189 1.00 87.50 489 ARG A CA 1
ATOM 3715 C C . ARG A 1 489 ? -0.747 9.980 27.204 1.00 87.50 489 ARG A C 1
ATOM 3717 O O . ARG A 1 489 ? -0.830 10.557 28.283 1.00 87.50 489 ARG A O 1
ATOM 3724 N N . TYR A 1 490 ? -1.007 10.565 26.040 1.00 90.44 490 TYR A N 1
ATOM 3725 C CA . TYR A 1 490 ? -1.274 12.000 25.906 1.00 90.44 490 TYR A CA 1
ATOM 3726 C C . TYR A 1 490 ? -2.673 12.303 25.362 1.00 90.44 490 TYR A C 1
ATOM 3728 O O . TYR A 1 490 ? -3.118 13.451 25.407 1.00 90.44 490 TYR A O 1
ATOM 3736 N N . GLY A 1 491 ? -3.383 11.302 24.838 1.00 87.88 491 GLY A N 1
ATOM 3737 C CA . GLY A 1 491 ? -4.675 11.465 24.175 1.00 87.88 491 GLY A CA 1
ATOM 3738 C C . GLY A 1 491 ? -4.542 11.996 22.748 1.00 87.88 491 GLY A C 1
ATOM 3739 O O . GLY A 1 491 ? -5.093 11.390 21.832 1.00 87.88 491 GLY A O 1
ATOM 3740 N N . THR A 1 492 ? -3.796 13.091 22.548 1.00 91.62 492 THR A N 1
ATOM 3741 C CA . THR A 1 492 ? -3.569 13.701 21.226 1.00 91.62 492 THR A CA 1
ATOM 3742 C C . THR A 1 492 ? -2.093 14.059 20.970 1.00 91.62 492 THR A C 1
ATOM 3744 O O . THR A 1 492 ? -1.365 14.398 21.913 1.00 91.62 492 THR A O 1
ATOM 3747 N N . PRO A 1 493 ? -1.632 14.018 19.707 1.00 95.12 493 PRO A N 1
ATOM 3748 C CA . PRO A 1 493 ? -0.309 14.483 19.296 1.00 95.12 493 PRO A CA 1
ATOM 3749 C C . PRO A 1 493 ? 0.024 15.911 19.725 1.00 95.12 493 PRO A C 1
ATOM 3751 O O . PRO A 1 493 ? 1.133 16.153 20.199 1.00 95.12 493 PRO A O 1
ATOM 3754 N N . SER A 1 494 ? -0.917 16.853 19.632 1.00 94.25 494 SER A N 1
ATOM 3755 C CA . SER A 1 494 ? -0.695 18.236 20.072 1.00 94.25 494 SER A CA 1
ATOM 3756 C C . SER A 1 494 ? -0.380 18.318 21.566 1.00 94.25 494 SER A C 1
ATOM 3758 O O . SER A 1 494 ? 0.516 19.062 21.963 1.00 94.25 494 SER A O 1
ATOM 3760 N N . LYS A 1 495 ? -1.052 17.511 22.402 1.00 93.75 495 LYS A N 1
ATOM 3761 C CA . LYS A 1 495 ? -0.746 17.411 23.838 1.00 93.75 495 LYS A CA 1
ATOM 3762 C C . LYS A 1 495 ? 0.624 16.784 24.083 1.00 93.75 495 LYS A C 1
ATOM 3764 O O . LYS A 1 495 ? 1.362 17.273 24.933 1.00 93.75 495 LYS A O 1
ATOM 3769 N N . ALA A 1 496 ? 0.991 15.752 23.322 1.00 93.88 496 ALA A N 1
ATOM 3770 C CA . ALA A 1 496 ? 2.321 15.147 23.396 1.00 93.88 496 ALA A CA 1
ATOM 3771 C C . ALA A 1 496 ? 3.427 16.149 23.015 1.00 93.88 496 ALA A C 1
ATOM 3773 O O . ALA A 1 496 ? 4.427 16.274 23.721 1.00 93.88 496 ALA A O 1
ATOM 3774 N N . LYS A 1 497 ? 3.222 16.921 21.940 1.00 92.12 497 LYS A N 1
ATOM 3775 C CA . LYS A 1 497 ? 4.130 17.993 21.513 1.00 92.12 497 LYS A CA 1
ATOM 3776 C C . LYS A 1 497 ? 4.231 19.097 22.561 1.00 92.12 497 LYS A C 1
ATOM 3778 O O . LYS A 1 497 ? 5.342 19.500 22.885 1.00 92.12 497 LYS A O 1
ATOM 3783 N N . ALA A 1 498 ? 3.108 19.559 23.113 1.00 91.75 498 ALA A N 1
ATOM 3784 C CA . ALA A 1 498 ? 3.104 20.560 24.178 1.00 91.75 498 ALA A CA 1
ATOM 3785 C C . ALA A 1 498 ? 3.881 20.068 25.407 1.00 91.75 498 ALA A C 1
ATOM 3787 O O . ALA A 1 498 ? 4.752 20.777 25.896 1.00 91.75 498 ALA A O 1
ATOM 3788 N N . PHE A 1 499 ? 3.645 18.826 25.838 1.00 90.81 499 PHE A N 1
ATOM 3789 C CA . PHE A 1 499 ? 4.392 18.206 26.931 1.00 90.81 499 PHE A CA 1
ATOM 3790 C C . PHE A 1 499 ? 5.900 18.155 26.646 1.00 90.81 499 PHE A C 1
ATOM 3792 O O . PHE A 1 499 ? 6.705 18.491 27.512 1.00 90.81 499 PHE A O 1
ATOM 3799 N N . HIS A 1 500 ? 6.299 17.775 25.429 1.00 86.50 500 HIS A N 1
ATOM 3800 C CA . HIS A 1 500 ? 7.708 17.764 25.039 1.00 86.50 500 HIS A CA 1
ATOM 3801 C C . HIS A 1 500 ? 8.304 19.180 25.056 1.00 86.50 500 HIS A C 1
ATOM 3803 O O . HIS A 1 500 ? 9.405 19.381 25.560 1.00 86.50 500 HIS A O 1
ATOM 3809 N N . LEU A 1 501 ? 7.572 20.175 24.548 1.00 87.00 501 LEU A N 1
ATOM 3810 C CA . LEU A 1 501 ? 7.994 21.574 24.552 1.00 87.00 501 LEU A CA 1
ATOM 3811 C C . LEU A 1 501 ? 8.072 22.185 25.952 1.00 87.00 501 LEU A C 1
ATOM 3813 O O . LEU A 1 501 ? 8.771 23.174 26.083 1.00 87.00 501 LEU A O 1
ATOM 3817 N N . THR A 1 502 ? 7.391 21.656 26.973 1.00 83.38 502 THR A N 1
ATOM 3818 C CA . THR A 1 502 ? 7.495 22.159 28.356 1.00 83.38 502 THR A CA 1
ATOM 3819 C C . THR A 1 502 ? 8.588 21.478 29.178 1.00 83.38 502 THR A C 1
ATOM 3821 O O . THR A 1 502 ? 9.080 22.077 30.124 1.00 83.38 502 THR A O 1
ATOM 3824 N N . HIS A 1 503 ? 8.958 20.234 28.851 1.00 77.06 503 HIS A N 1
ATOM 3825 C CA . HIS A 1 503 ? 9.910 19.440 29.648 1.00 77.06 503 HIS A CA 1
ATOM 3826 C C . HIS A 1 503 ? 11.312 19.335 29.030 1.00 77.06 503 HIS A C 1
ATOM 3828 O O . HIS A 1 503 ? 12.253 19.014 29.745 1.00 77.06 503 HIS A O 1
ATOM 3834 N N . ASN A 1 504 ? 11.466 19.627 27.734 1.00 64.00 504 ASN A N 1
ATOM 3835 C CA . ASN A 1 504 ? 12.759 19.712 27.043 1.00 64.00 504 ASN A CA 1
ATOM 3836 C C . ASN A 1 504 ? 13.088 21.170 26.682 1.00 64.00 504 ASN A C 1
ATOM 3838 O O . ASN A 1 504 ? 13.339 21.480 25.514 1.00 64.00 504 ASN A O 1
ATOM 3842 N N . TRP A 1 505 ? 13.011 22.083 27.656 1.00 39.06 505 TRP A N 1
ATOM 3843 C CA . TRP A 1 505 ? 13.527 23.442 27.463 1.00 39.06 505 TRP A CA 1
ATOM 3844 C C . TRP A 1 505 ? 15.036 23.380 27.206 1.00 39.06 505 TRP A C 1
ATOM 3846 O O . TRP A 1 505 ? 15.730 22.602 27.856 1.00 39.06 505 TRP A O 1
ATOM 3856 N N . TYR A 1 506 ? 15.444 24.134 26.180 1.00 42.09 506 TYR A N 1
ATOM 3857 C CA . TYR A 1 506 ? 16.773 24.202 25.565 1.00 42.09 506 TYR A CA 1
ATOM 3858 C C . TYR A 1 506 ? 17.950 24.128 26.535 1.00 42.09 506 TYR A C 1
ATOM 3860 O O . TYR A 1 506 ? 17.908 24.847 27.559 1.00 42.09 506 TYR A O 1
#

Organism: NCBI:txid857290

InterPro domains:
  IPR007137 Resuscitation-promoting factor, domain of unknown function DUF348 [PF03990] (41-76)
  IPR007137 Resuscitation-promoting factor, domain of unknown function DUF348 [PF03990] (99-120)
  IPR007137 Resuscitation-promoting factor, domain of unknown function DUF348 [PF03990] (158-193)
  IPR011098 G5 domain [PF07501] (210-283)
  IPR011098 G5 domain [PS51109] (204-284)
  IPR011098 G5 domain [SM01208] (206-284)
  IPR023346 Lysozyme-like domain superfamily [SSF53955] (416-493)

Solvent-accessible surface area (backbone atoms only — not comparable to full-atom values): 28924 Å² total; per-residue (Å²): 134,85,80,79,83,58,67,66,61,56,52,50,53,52,51,50,52,50,52,51,50,52,51,49,52,51,51,52,50,50,51,53,51,60,60,72,47,54,23,48,28,36,38,29,51,64,83,48,75,46,81,43,79,34,68,45,57,27,66,71,50,36,35,52,76,70,68,50,85,80,59,95,72,37,49,73,48,43,82,54,53,74,49,57,49,70,69,26,44,36,40,37,27,71,44,45,65,32,31,42,33,53,92,85,46,50,34,51,45,79,43,58,76,54,32,51,41,61,59,51,52,40,51,54,54,63,39,99,78,71,92,53,57,38,42,42,48,66,87,43,86,92,55,39,84,67,59,42,23,55,19,86,66,56,56,26,27,44,29,43,94,91,42,78,42,83,33,76,69,12,71,37,32,56,50,59,54,31,59,76,66,70,56,81,77,59,96,66,40,46,55,30,53,35,56,56,98,91,41,40,30,44,34,48,40,53,49,48,77,50,75,50,76,45,79,43,80,32,81,49,54,80,44,80,42,81,33,69,87,36,52,56,79,46,74,45,79,78,35,77,55,37,67,12,28,28,41,37,31,27,46,28,40,25,46,71,88,39,78,75,47,74,43,82,46,45,76,44,79,76,38,78,45,37,50,19,30,36,36,35,18,58,26,71,80,81,72,81,77,77,77,82,84,82,85,86,88,84,89,84,86,88,82,81,86,81,86,85,90,82,89,85,90,82,89,87,87,86,91,87,86,84,89,86,89,88,86,89,87,88,82,89,86,85,85,86,88,83,91,80,92,71,88,77,64,55,63,57,50,52,49,53,49,52,52,50,51,54,52,51,51,51,54,51,51,51,52,49,54,53,50,51,53,49,51,52,52,53,52,56,40,50,53,47,35,55,49,51,51,50,51,49,53,49,50,58,53,51,62,23,36,39,61,74,30,51,39,66,54,34,48,55,50,42,51,58,56,36,34,76,75,70,30,37,40,68,31,33,54,25,44,53,51,50,30,42,72,58,30,56,32,26,36,80,31,66,41,88,89,80,53,22,26,21,24,60,40,33,77,59,40,72,68,26,47,84,59,29,89,55,27,74,52,20,30,56,26,26,43,56,34,40,53,52,48,37,41,75,75,46,63,38,37,50,50,42,43,50,52,48,63,69,74,61,68,130

pLDDT: mean 70.12, std 18.35, range [27.31, 97.06]

Mean predicted aligned error: 20.42 Å

Radius of gyration: 45.15 Å; Cα contacts (8 Å, |Δi|>4): 768; chains: 1; bounding box: 140×98×137 Å

Foldseek 3Di:
DDDPPDVVVVVVVVVVVVVVVVVVVVVVVVVVVVVVLWAWEWEQELNDTDIDIDSDQAQVRRCVVVVNDADLLWDWDWPVPGGDDHHIYIYIFHWAWKWKDFPNFIAIAIDRDLEPCLLVVQVVLFDPPTQWIKIWRPDPPPPLVSRYFQDPDAKAWEAELNDTHIGGDSRDGPVVVCVVVVNDADPPKTWIWIQHPNHTYTYIKHKDKDKDKDKDKAFAAEAEAEDQVDEAFDKDWPDDKDIWIKMWMWIFIAISNHTPDIDTLDIGTPGHIDHTYMYGHDHYDPDPDPDDDDDDDDDDDDDDDDDDDDYDDDDDDDDDDDDDDDDDDDDDDDDDDDDDDDPPPPVVVVVVVVVVVVVVVVVVVVVVVVVVVVVVVVVVSVVSNVVRVVVVVVVVCVSNFQFQDDLVNLLVNLSSLCSSVVQGNPLSVLLCVQLCVQANSGQARADPPQCQGGSNRDVVQCVLCVQHVSSSGGSNSVSNSNSVVCCVPQVTSVSVSVVCCVPPDD